Protein AF-A0A2E6X2R3-F1 (afdb_monomer)

Secondary structure (DSSP, 8-state):
-HHHHHHHHHHHHHHHHHHHHHHHHHHH--GGGGTTS-TTS--TTHHHHHHHHHHTT---GGGGGS--HHHHHHHHHHTTS-TT-HHHHHHHHHHHHHHHHHHHHHHHHHTT--HHHHHGGGG-THHHHHTSSS-HHHHHHHHHHHHHHHHHTT-HHHHHHTHHHHHHH-HHHHHHHHHHHHHH-GGG-S-HHHHHHHHHHHHHHHHHHHHHHH--S-GGGG-SSHHHHHHHHHHHTGGGGGGHHHHHHHHHHHHHHHTTS-EETTEE-HHHHHHHHHHHHHHHHHHHHHHHHHGGGT-TTHHHHHHHHHHHHHHHHHHTT-SS--THHHHTTHHHHHHHHHHHHTHHHHHHHGGGS-----TTSTTSS--

Sequence (371 aa):
MGSRHNYWRQIFIAITSVAACFIYFDAIGPSWQYFDTYYWSRPANISDHSLYVNYARYQSISELAIADNNFGVSWFFLSIADPYDEIQLFIVNIAFMLIAFYFYCKICLAFSMGASAYWAWLLNAFILYFALLINKDMATIAVILAVSWFALQRRFGIIILMIPFVFVLRQQLFLFLAFLLFLELPVLGGKYKSKVAVVLVAGSVAGIIALQTFQFMALESLGEGLTGQITAFFLDEAWLAPLGVPLRILLYIYDYASSIVPFYKGQIDAIKALRIPSIIFFVAITPSFIRALRDTGRRTDFEHYRPLFSVAIAFVSALLINPQINARYLTCLVPLLILLVLIVIHKPMYQRSLRKLPIRPNGLAANRLGR

pLDDT: mean 74.9, std 15.32, range [32.53, 96.88]

Mean predicted aligned error: 9.97 Å

Foldseek 3Di:
DPPVVLVVLLVVLLVVLLVLLVVLQVVLDDQVVPPPDDQVRHLPCSVLLVLLVVLLVDDDCVVCVQVAQSNLLSVVCVVQDDSNDQVSQLVVLSVLQSLLSVLLVVLCVVLVHDSVSSVVSVLLLCSSSQRGHSHLLSNLLSLLSVQLSCLLVVVLVVLVVCLVVVCSSGVLVNQLSVLLCQLRPCVNDDDSVVSLLVLLLCLQLLLLCCVPPRCSDPLPVCDPDPLSVLLVVCNVVVVCSSVCSVVLVVVLLVLLVVLCPQDDPRDGNVVSVSSVSLNVLVVVQVVLLVVLVVCSPPDPVCVNSVSLVSSVSSQSSSQSSHSHRHNVSVSSCSSSSSSVRSCSVCVVVSVVVVVPDPPPDPPPVVPPPPD

Solvent-accessible surface area (backbone atoms only — not comparable to full-atom values): 20528 Å² total; per-residue (Å²): 126,72,66,68,59,52,50,55,51,52,50,50,52,49,52,50,50,52,51,52,30,48,54,50,45,65,72,55,54,69,80,82,62,50,81,82,61,66,67,84,57,48,64,87,50,49,70,57,30,54,50,29,52,57,49,61,71,64,85,56,79,77,65,55,77,62,83,48,57,61,50,36,35,21,53,55,49,56,75,75,28,58,83,86,39,57,66,49,32,24,51,53,28,47,51,26,46,51,52,20,49,51,28,48,50,51,48,38,56,76,57,66,56,60,74,65,62,63,58,54,56,74,60,48,52,51,56,48,65,37,26,48,51,68,47,64,55,30,50,47,30,20,48,55,30,44,47,33,45,34,46,64,69,66,40,58,69,59,56,58,67,42,38,70,61,38,32,38,53,30,51,52,48,36,52,17,52,54,39,30,48,59,63,68,44,72,90,73,62,84,56,67,72,59,45,51,53,50,43,42,34,49,17,22,40,50,15,49,51,45,56,74,73,59,63,78,61,59,78,84,72,45,49,92,54,74,61,23,53,52,48,49,52,37,62,79,40,51,89,49,24,59,73,42,41,65,58,54,52,50,47,35,50,46,50,41,55,55,25,70,56,31,62,54,100,92,39,58,33,60,64,26,51,43,40,37,61,54,47,56,48,52,62,72,40,46,66,60,53,54,52,54,63,69,49,66,81,78,51,83,68,46,72,73,55,39,41,53,53,40,44,54,51,17,45,53,19,28,53,42,32,48,75,64,77,53,38,70,66,57,57,50,47,44,71,58,52,53,51,54,44,57,50,62,74,44,42,82,65,31,67,71,52,59,80,72,55,90,70,74,71,69,89,73,71,77,78,76,84,76,130

Structure (mmCIF, N/CA/C/O backbone):
data_AF-A0A2E6X2R3-F1
#
_entry.id   AF-A0A2E6X2R3-F1
#
loop_
_atom_site.group_PDB
_atom_site.id
_atom_site.type_symbol
_atom_site.label_atom_id
_atom_site.label_alt_id
_atom_site.label_comp_id
_atom_site.label_asym_id
_atom_site.label_entity_id
_atom_site.label_seq_id
_atom_site.pdbx_PDB_ins_code
_atom_site.Cartn_x
_atom_site.Cartn_y
_atom_site.Cartn_z
_atom_site.occupancy
_atom_site.B_iso_or_equiv
_atom_site.auth_seq_id
_atom_site.auth_comp_id
_atom_site.auth_asym_id
_atom_site.auth_atom_id
_atom_site.pdbx_PDB_model_num
ATOM 1 N N . MET A 1 1 ? -22.061 -23.412 14.176 1.00 39.59 1 MET A N 1
ATOM 2 C CA . MET A 1 1 ? -22.035 -23.877 12.767 1.00 39.59 1 MET A CA 1
ATOM 3 C C . MET A 1 1 ? -21.422 -22.884 11.760 1.00 39.59 1 MET A C 1
ATOM 5 O O . MET A 1 1 ? -20.969 -23.338 10.722 1.00 39.59 1 MET A O 1
ATOM 9 N N . GLY A 1 2 ? -21.301 -21.574 12.043 1.00 50.44 2 GLY A N 1
ATOM 10 C CA . GLY A 1 2 ? -20.768 -20.592 11.073 1.00 50.44 2 GLY A CA 1
ATOM 11 C C . GLY A 1 2 ? -19.247 -20.581 10.803 1.00 50.44 2 GLY A C 1
ATOM 12 O O . GLY A 1 2 ? -18.840 -20.113 9.744 1.00 50.44 2 GLY A O 1
ATOM 13 N N . SER A 1 3 ? -18.383 -21.094 11.695 1.00 58.44 3 SER A N 1
ATOM 14 C CA . SER A 1 3 ? -16.919 -20.977 11.498 1.00 58.44 3 SER A CA 1
ATOM 15 C C . SER A 1 3 ? -16.345 -21.978 10.487 1.00 58.44 3 SER A C 1
ATOM 17 O O . SER A 1 3 ? -15.458 -21.618 9.717 1.00 58.44 3 SER A O 1
ATOM 19 N N . ARG A 1 4 ? -16.885 -23.205 10.426 1.00 61.59 4 ARG A N 1
ATOM 20 C CA . ARG A 1 4 ? -16.389 -24.265 9.525 1.00 61.59 4 ARG A CA 1
ATOM 21 C C . ARG A 1 4 ? -16.634 -23.924 8.050 1.00 61.59 4 ARG A C 1
ATOM 23 O O . ARG A 1 4 ? -15.775 -24.178 7.218 1.00 61.59 4 ARG A O 1
ATOM 30 N N . HIS A 1 5 ? -17.764 -23.287 7.733 1.00 66.38 5 HIS A N 1
ATOM 31 C CA . HIS A 1 5 ? -18.058 -22.793 6.379 1.00 66.38 5 HIS A CA 1
ATOM 32 C C . HIS A 1 5 ? -17.163 -21.619 5.960 1.00 66.38 5 HIS A C 1
ATOM 34 O O . HIS A 1 5 ? -16.765 -21.541 4.802 1.00 66.38 5 HIS A O 1
ATOM 40 N N . ASN A 1 6 ? -16.813 -20.718 6.883 1.00 78.50 6 ASN A N 1
ATOM 41 C CA . ASN A 1 6 ? -15.907 -19.611 6.567 1.00 78.50 6 ASN A CA 1
ATOM 42 C C . ASN A 1 6 ? -14.481 -20.103 6.289 1.00 78.50 6 ASN A C 1
ATOM 44 O O . ASN A 1 6 ? -13.834 -19.577 5.392 1.00 78.50 6 ASN A O 1
ATOM 48 N N . TYR A 1 7 ? -14.023 -21.140 6.993 1.00 83.88 7 TYR A N 1
ATOM 49 C CA . TYR A 1 7 ? -12.705 -21.737 6.772 1.00 83.88 7 TYR A CA 1
ATOM 50 C C . TYR A 1 7 ? -12.548 -22.327 5.361 1.00 83.88 7 TYR A C 1
ATOM 52 O O . TYR A 1 7 ? -11.619 -21.967 4.645 1.00 83.88 7 TYR A O 1
ATOM 60 N N . TRP A 1 8 ? -13.501 -23.153 4.913 1.00 85.81 8 TRP A N 1
ATOM 61 C CA . TRP A 1 8 ? -13.463 -23.728 3.562 1.00 85.81 8 TRP A CA 1
ATOM 62 C C . TRP A 1 8 ? -13.516 -22.670 2.459 1.00 85.81 8 TRP A C 1
ATOM 64 O O . TRP A 1 8 ? -12.833 -22.799 1.449 1.00 85.81 8 TRP A O 1
ATOM 74 N N . ARG A 1 9 ? -14.272 -21.586 2.670 1.00 87.06 9 ARG A N 1
ATOM 75 C CA . ARG A 1 9 ? -14.309 -20.449 1.737 1.00 87.06 9 ARG A CA 1
ATOM 76 C C . ARG A 1 9 ? -12.964 -19.736 1.647 1.00 87.06 9 ARG A C 1
ATOM 78 O O . ARG A 1 9 ? -12.539 -19.398 0.551 1.00 87.06 9 ARG A O 1
ATOM 85 N N . GLN A 1 10 ? -12.295 -19.520 2.780 1.00 90.88 10 GLN A N 1
ATOM 86 C CA . GLN A 1 10 ? -10.963 -18.911 2.802 1.00 90.88 10 GLN A CA 1
ATOM 87 C C . GLN A 1 10 ? -9.958 -19.779 2.042 1.00 90.88 10 GLN A C 1
ATOM 89 O O . GLN A 1 10 ? -9.249 -19.263 1.186 1.00 90.88 10 GLN A O 1
ATOM 94 N N . ILE A 1 11 ? -9.958 -21.094 2.283 1.00 91.31 11 ILE A N 1
ATOM 95 C CA . ILE A 1 11 ? -9.116 -22.035 1.531 1.00 91.31 11 ILE A CA 1
ATOM 96 C C . ILE A 1 11 ? -9.423 -21.962 0.034 1.00 91.31 11 ILE A C 1
ATOM 98 O O . ILE A 1 11 ? -8.503 -21.819 -0.763 1.00 91.31 11 ILE A O 1
ATOM 102 N N . PHE A 1 12 ? -10.699 -22.012 -0.352 1.00 93.06 12 PHE A N 1
ATOM 103 C CA . PHE A 1 12 ? -11.095 -21.954 -1.757 1.00 93.06 12 PHE A CA 1
ATOM 104 C C . PHE A 1 12 ? -10.606 -20.670 -2.442 1.00 93.06 12 PHE A C 1
ATOM 106 O O . PHE A 1 12 ? -10.041 -20.731 -3.531 1.00 93.06 12 PHE A O 1
ATOM 113 N N . ILE A 1 13 ? -10.770 -19.511 -1.798 1.00 92.31 13 ILE A N 1
ATOM 114 C CA . ILE A 1 13 ? -10.319 -18.219 -2.336 1.00 92.31 13 ILE A CA 1
ATOM 115 C C . ILE A 1 13 ? -8.791 -18.166 -2.435 1.00 92.31 13 ILE A C 1
ATOM 117 O O . ILE A 1 13 ? -8.271 -17.660 -3.430 1.00 92.31 13 ILE A O 1
ATOM 121 N N . ALA A 1 14 ? -8.072 -18.713 -1.450 1.00 92.56 14 ALA A N 1
ATOM 122 C CA . ALA A 1 14 ? -6.616 -18.813 -1.492 1.00 92.56 14 ALA A CA 1
ATOM 123 C C . ALA A 1 14 ? -6.151 -19.686 -2.666 1.00 92.56 14 ALA A C 1
ATOM 125 O O . ALA A 1 14 ? -5.339 -19.231 -3.466 1.00 92.56 14 ALA A O 1
ATOM 126 N N . ILE A 1 15 ? -6.720 -20.887 -2.822 1.00 93.75 15 ILE A N 1
ATOM 127 C CA . ILE A 1 15 ? -6.419 -21.793 -3.942 1.00 93.75 15 ILE A CA 1
ATOM 128 C C . ILE A 1 15 ? -6.738 -21.119 -5.277 1.00 93.75 15 ILE A C 1
ATOM 130 O O . ILE A 1 15 ? -5.914 -21.147 -6.181 1.00 93.75 15 ILE A O 1
ATOM 134 N N . THR A 1 16 ? -7.895 -20.462 -5.387 1.00 92.56 16 THR A N 1
ATOM 135 C CA . THR A 1 16 ? -8.302 -19.754 -6.612 1.00 92.56 16 THR A CA 1
ATOM 136 C C . THR A 1 16 ? -7.332 -18.622 -6.948 1.00 92.56 16 THR A C 1
ATOM 138 O O . THR A 1 16 ? -6.978 -18.446 -8.108 1.00 92.56 16 THR A O 1
ATOM 141 N N . SER A 1 17 ? -6.860 -17.880 -5.941 1.00 91.31 17 SER A N 1
ATOM 142 C CA . SER A 1 17 ? -5.878 -16.804 -6.131 1.00 91.31 17 SER A CA 1
ATOM 143 C C . SER A 1 17 ? -4.529 -17.356 -6.594 1.00 91.31 17 SER A C 1
ATOM 145 O O . SER A 1 17 ? -3.958 -16.840 -7.545 1.00 91.31 17 SER A O 1
ATOM 147 N N . VAL A 1 18 ? -4.043 -18.433 -5.965 1.00 92.38 18 VAL A N 1
ATOM 148 C CA . VAL A 1 18 ? -2.792 -19.102 -6.360 1.00 92.38 18 VAL A CA 1
ATOM 149 C C . VAL A 1 18 ? -2.899 -19.664 -7.777 1.00 92.38 18 VAL A C 1
ATOM 151 O O . VAL A 1 18 ? -2.005 -19.435 -8.583 1.00 92.38 18 VAL A O 1
ATOM 154 N N . ALA A 1 19 ? -4.004 -20.338 -8.102 1.00 91.19 19 ALA A N 1
ATOM 155 C CA . ALA A 1 19 ? -4.251 -20.874 -9.436 1.00 91.19 19 ALA A CA 1
ATOM 156 C C . ALA A 1 19 ? -4.304 -19.762 -10.492 1.00 91.19 19 ALA A C 1
ATOM 158 O O . ALA A 1 19 ? -3.693 -19.898 -11.544 1.00 91.19 19 ALA A O 1
ATOM 159 N N . ALA A 1 20 ? -4.970 -18.640 -10.203 1.00 88.88 20 ALA A N 1
ATOM 160 C CA . ALA A 1 20 ? -5.008 -17.498 -11.110 1.00 88.88 20 ALA A CA 1
ATOM 161 C C . ALA A 1 20 ? -3.614 -16.880 -11.321 1.00 88.88 20 ALA A C 1
ATOM 163 O O . ALA A 1 20 ? -3.256 -16.580 -12.456 1.00 88.88 20 ALA A O 1
ATOM 164 N N . CYS A 1 21 ? -2.809 -16.738 -10.260 1.00 87.81 21 CYS A N 1
ATOM 165 C CA . CYS A 1 21 ? -1.421 -16.284 -10.378 1.00 87.81 21 CYS A CA 1
ATOM 166 C C . CYS A 1 21 ? -0.570 -17.254 -11.206 1.00 87.81 21 CYS A C 1
ATOM 168 O O . CYS A 1 21 ? 0.235 -16.803 -12.010 1.00 87.81 21 CYS A O 1
ATOM 170 N N . PHE A 1 22 ? -0.756 -18.565 -11.032 1.00 88.44 22 PHE A N 1
ATOM 171 C CA . PHE A 1 22 ? -0.034 -19.584 -11.794 1.00 88.44 22 PHE A CA 1
ATOM 172 C C . PHE A 1 22 ? -0.417 -19.570 -13.277 1.00 88.44 22 PHE A C 1
ATOM 174 O O . PHE A 1 22 ? 0.464 -19.527 -14.125 1.00 88.44 22 PHE A O 1
ATOM 181 N N . ILE A 1 23 ? -1.716 -19.527 -13.595 1.00 87.06 23 ILE A N 1
ATOM 182 C CA . ILE A 1 23 ? -2.204 -19.400 -14.979 1.00 87.06 23 ILE A CA 1
ATOM 183 C C . ILE A 1 23 ? -1.639 -18.131 -15.623 1.00 87.06 23 ILE A C 1
ATOM 185 O O . ILE A 1 23 ? -1.235 -18.152 -16.778 1.00 87.06 23 ILE A O 1
ATOM 189 N N . TYR A 1 24 ? -1.597 -17.025 -14.879 1.00 80.44 24 TYR A N 1
ATOM 190 C CA . TYR A 1 24 ? -1.034 -15.771 -15.368 1.00 80.44 24 TYR A CA 1
ATOM 191 C C . TYR A 1 24 ? 0.487 -15.846 -15.579 1.00 80.44 24 TYR A C 1
ATOM 193 O O . TYR A 1 24 ? 0.978 -15.325 -16.576 1.00 80.44 24 TYR A O 1
ATOM 201 N N . PHE A 1 25 ? 1.219 -16.513 -14.680 1.00 80.69 25 PHE A N 1
ATOM 202 C CA . PHE A 1 25 ? 2.657 -16.770 -14.812 1.00 80.69 25 PHE A CA 1
ATOM 203 C C . PHE A 1 25 ? 2.973 -17.599 -16.060 1.00 80.69 25 PHE A C 1
ATOM 205 O O . PHE A 1 25 ? 3.802 -17.192 -16.869 1.00 80.69 25 PHE A O 1
ATOM 212 N N . ASP A 1 26 ? 2.244 -18.695 -16.260 1.00 81.75 26 ASP A N 1
ATOM 213 C CA . ASP A 1 26 ? 2.386 -19.575 -17.423 1.00 81.75 26 ASP A CA 1
ATOM 214 C C . ASP A 1 26 ? 2.010 -18.870 -18.739 1.00 81.75 26 ASP A C 1
ATOM 216 O O . ASP A 1 26 ? 2.722 -18.971 -19.734 1.00 81.75 26 ASP A O 1
ATOM 220 N N . ALA A 1 27 ? 0.927 -18.083 -18.734 1.00 77.94 27 ALA A N 1
ATOM 221 C CA . ALA A 1 27 ? 0.443 -17.374 -19.919 1.00 77.94 27 ALA A CA 1
ATOM 222 C C . ALA A 1 27 ? 1.357 -16.229 -20.373 1.00 77.94 27 ALA A C 1
ATOM 224 O O . ALA A 1 27 ? 1.364 -15.886 -21.555 1.00 77.94 27 ALA A O 1
ATOM 225 N N . ILE A 1 28 ? 2.080 -15.600 -19.444 1.00 71.06 28 ILE A N 1
ATOM 226 C CA . ILE A 1 28 ? 3.022 -14.539 -19.787 1.00 71.06 28 ILE A CA 1
ATOM 227 C C . ILE A 1 28 ? 4.262 -15.158 -20.416 1.00 71.06 28 ILE A C 1
ATOM 229 O O . ILE A 1 28 ? 4.589 -14.767 -21.540 1.00 71.06 28 ILE A O 1
ATOM 233 N N . GLY A 1 29 ? 4.882 -16.146 -19.765 1.00 64.25 29 GLY A N 1
ATOM 234 C CA . GLY A 1 29 ? 6.145 -16.756 -20.190 1.00 64.25 29 GLY A CA 1
ATOM 235 C C . GLY A 1 29 ? 7.385 -16.187 -19.468 1.00 64.25 29 GLY A C 1
ATOM 236 O O . GLY A 1 29 ? 7.250 -15.420 -18.512 1.00 64.25 29 GLY A O 1
ATOM 237 N N . PRO A 1 30 ? 8.606 -16.575 -19.890 1.00 64.44 30 PRO A N 1
ATOM 238 C CA . PRO A 1 30 ? 9.852 -16.226 -19.200 1.00 64.44 30 PRO A CA 1
ATOM 239 C C . PRO A 1 30 ? 10.247 -14.747 -19.323 1.00 64.44 30 PRO A C 1
ATOM 241 O O . PRO A 1 30 ? 10.191 -14.170 -20.412 1.00 64.44 30 PRO A O 1
ATOM 244 N N . SER A 1 31 ? 10.768 -14.149 -18.245 1.00 60.56 31 SER A N 1
ATOM 245 C CA . SER A 1 31 ? 11.075 -12.708 -18.156 1.00 60.56 31 SER A CA 1
ATOM 246 C C . SER A 1 31 ? 12.085 -12.182 -19.190 1.00 60.56 31 SER A C 1
ATOM 248 O O . SER A 1 31 ? 12.034 -11.014 -19.580 1.00 60.56 31 SER A O 1
ATOM 250 N N . TRP A 1 32 ? 12.985 -13.026 -19.691 1.00 55.81 32 TRP A N 1
ATOM 251 C CA . TRP A 1 32 ? 14.018 -12.638 -20.658 1.00 55.81 32 TRP A CA 1
ATOM 252 C C . TRP A 1 32 ? 13.484 -12.388 -22.080 1.00 55.81 32 TRP A C 1
ATOM 254 O O . TRP A 1 32 ? 14.155 -11.730 -22.871 1.00 55.81 32 TRP A O 1
ATOM 264 N N . GLN A 1 33 ? 12.272 -12.843 -22.415 1.00 54.97 33 GLN A N 1
ATOM 265 C CA . GLN A 1 33 ? 11.692 -12.679 -23.760 1.00 54.97 33 GLN A CA 1
ATOM 266 C C . GLN A 1 33 ? 11.141 -11.267 -24.029 1.00 54.97 33 GLN A C 1
ATOM 268 O O . GLN A 1 33 ? 10.853 -10.907 -25.170 1.00 54.97 33 GLN A O 1
ATOM 273 N N . TYR A 1 34 ? 11.007 -10.439 -22.995 1.00 55.81 34 TYR A N 1
ATOM 274 C CA . TYR A 1 34 ? 10.297 -9.157 -23.075 1.00 55.81 34 TYR A CA 1
ATOM 275 C C . TYR A 1 34 ? 11.179 -7.948 -23.383 1.00 55.81 34 TYR A C 1
ATOM 277 O O . TYR A 1 34 ? 10.650 -6.842 -23.554 1.00 55.81 34 TYR A O 1
ATOM 285 N N 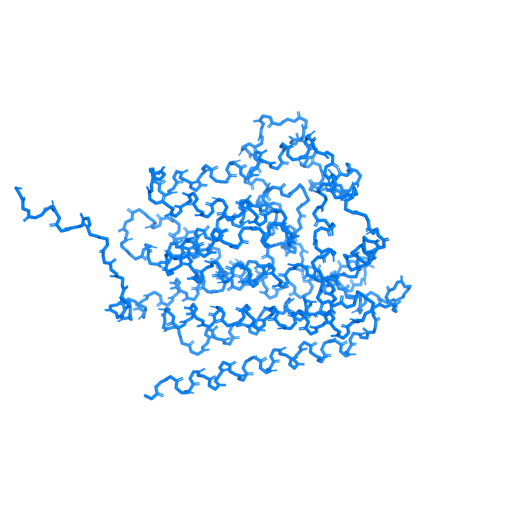. PHE A 1 35 ? 12.499 -8.132 -23.450 1.00 52.81 35 PHE A N 1
ATOM 286 C CA . PHE A 1 35 ? 13.428 -7.042 -23.737 1.00 52.81 35 PHE A CA 1
ATOM 287 C C . PHE A 1 35 ? 13.268 -6.517 -25.174 1.00 52.81 35 PHE A C 1
ATOM 289 O O . PHE A 1 35 ? 13.284 -5.299 -25.352 1.00 52.81 35 PHE A O 1
ATOM 296 N N . ASP A 1 36 ? 12.927 -7.375 -26.148 1.00 50.44 36 ASP A N 1
ATOM 297 C CA . ASP A 1 36 ? 13.024 -6.996 -27.567 1.00 50.44 36 ASP A CA 1
ATOM 298 C C . ASP A 1 36 ? 11.713 -6.925 -28.369 1.00 50.44 36 ASP A C 1
ATOM 300 O O . ASP A 1 36 ? 11.634 -6.125 -29.297 1.00 50.44 36 ASP A O 1
ATOM 304 N N . THR A 1 37 ? 10.631 -7.633 -28.025 1.00 48.59 37 THR A N 1
ATOM 305 C CA . THR A 1 37 ? 9.407 -7.594 -28.861 1.00 48.59 37 THR A CA 1
ATOM 306 C C . THR A 1 37 ? 8.136 -7.961 -28.088 1.00 48.59 37 THR A C 1
ATOM 308 O O . THR A 1 37 ? 8.149 -8.895 -27.300 1.00 48.59 37 THR A O 1
ATOM 311 N N . TYR A 1 38 ? 7.032 -7.254 -28.379 1.00 44.81 38 TYR A N 1
ATOM 312 C CA . TYR A 1 38 ? 5.651 -7.409 -27.865 1.00 44.81 38 TYR A CA 1
ATOM 313 C C . TYR A 1 38 ? 5.333 -6.794 -26.485 1.00 44.81 38 TYR A C 1
ATOM 315 O O . TYR A 1 38 ? 5.643 -7.329 -25.429 1.00 44.81 38 TYR A O 1
ATOM 323 N N . TYR A 1 39 ? 4.613 -5.663 -26.495 1.00 50.81 39 TYR A N 1
ATOM 324 C CA . TYR A 1 39 ? 4.161 -4.948 -25.290 1.00 50.81 39 TYR A CA 1
ATOM 325 C C . TYR A 1 39 ? 2.861 -5.491 -24.674 1.00 50.81 39 TYR A C 1
ATOM 327 O O . TYR A 1 39 ? 2.532 -5.118 -23.553 1.00 50.81 39 TYR A O 1
ATOM 335 N N . TRP A 1 40 ? 2.138 -6.386 -25.361 1.00 45.34 40 TRP A N 1
ATOM 336 C CA . TRP A 1 40 ? 0.928 -7.021 -24.813 1.00 45.34 40 TRP A CA 1
ATOM 337 C C . TRP A 1 40 ? 1.224 -8.001 -23.664 1.00 45.34 40 TRP A C 1
ATOM 339 O O . TRP A 1 40 ? 0.326 -8.294 -22.881 1.00 45.34 40 TRP A O 1
ATOM 349 N N . SER A 1 41 ? 2.468 -8.477 -23.544 1.00 50.53 41 SER A N 1
ATOM 350 C CA . SER A 1 41 ? 2.891 -9.498 -22.575 1.00 50.53 41 SER A CA 1
ATOM 351 C C . SER A 1 41 ? 4.011 -9.047 -21.634 1.00 50.53 41 SER A C 1
ATOM 353 O O . SER A 1 41 ? 4.476 -9.857 -20.839 1.00 50.53 41 SER A O 1
ATOM 355 N N . ARG A 1 42 ? 4.448 -7.775 -21.663 1.00 55.62 42 ARG A N 1
ATOM 356 C CA . ARG A 1 42 ? 5.525 -7.323 -20.767 1.00 55.62 42 ARG A CA 1
ATOM 357 C C . ARG A 1 42 ? 5.071 -7.410 -19.303 1.00 55.62 42 ARG A C 1
ATOM 359 O O . ARG A 1 42 ? 4.137 -6.691 -18.927 1.00 55.62 42 ARG A O 1
ATOM 366 N N . PRO A 1 43 ? 5.736 -8.209 -18.448 1.00 59.97 43 PRO A N 1
ATOM 367 C CA . PRO A 1 43 ? 5.472 -8.186 -17.027 1.00 59.97 43 PRO A CA 1
ATOM 368 C C . PRO A 1 43 ? 5.807 -6.791 -16.514 1.00 59.97 43 PRO A C 1
ATOM 370 O O . PRO A 1 43 ? 6.874 -6.224 -16.744 1.00 59.97 43 PRO A O 1
ATOM 373 N N . ALA A 1 44 ? 4.834 -6.211 -15.836 1.00 59.59 44 ALA A N 1
ATOM 374 C CA . ALA A 1 44 ? 4.790 -4.796 -15.513 1.00 59.59 44 ALA A CA 1
ATOM 375 C C . ALA A 1 44 ? 5.882 -4.327 -14.521 1.00 59.59 44 ALA A C 1
ATOM 377 O O . ALA A 1 44 ? 6.054 -3.130 -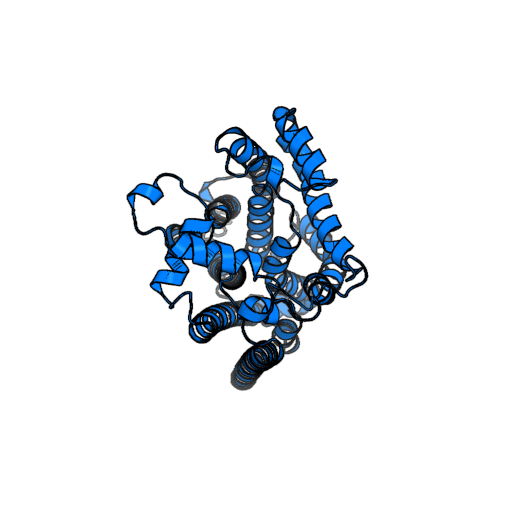14.302 1.00 59.59 44 ALA A O 1
ATOM 378 N N . ASN A 1 45 ? 6.638 -5.270 -13.955 1.00 68.12 45 ASN A N 1
ATOM 379 C CA . ASN A 1 45 ? 7.751 -5.079 -13.029 1.00 68.12 45 ASN A CA 1
ATOM 380 C C . ASN A 1 45 ? 9.101 -5.486 -13.635 1.00 68.12 45 ASN A C 1
ATOM 382 O O . ASN A 1 45 ? 10.074 -5.580 -12.894 1.00 68.12 45 ASN A O 1
ATOM 386 N N . ILE A 1 46 ? 9.194 -5.725 -14.946 1.00 69.31 46 ILE A N 1
ATOM 387 C CA . ILE A 1 46 ? 10.451 -6.162 -15.564 1.00 69.31 46 ILE A CA 1
ATOM 388 C C . ILE A 1 46 ? 11.585 -5.143 -15.411 1.00 69.31 46 ILE A C 1
ATOM 390 O O . ILE A 1 46 ? 12.726 -5.526 -15.168 1.00 69.31 46 ILE A O 1
ATOM 394 N N . SER A 1 47 ? 11.268 -3.845 -15.477 1.00 69.25 47 SER A N 1
ATOM 395 C CA . SER A 1 47 ? 12.239 -2.772 -15.244 1.00 69.25 47 SER A CA 1
ATOM 396 C C . SER A 1 47 ? 12.823 -2.860 -13.836 1.00 69.25 47 SER A C 1
ATOM 398 O O . SER A 1 47 ? 14.038 -2.854 -13.668 1.00 69.25 47 SER A O 1
ATOM 400 N N . ASP A 1 48 ? 11.961 -3.027 -12.832 1.00 71.50 48 ASP A N 1
ATOM 401 C CA . ASP A 1 48 ? 12.367 -3.149 -11.433 1.00 71.50 48 ASP A CA 1
ATOM 402 C C . ASP A 1 48 ? 13.154 -4.437 -11.200 1.00 71.50 48 ASP A C 1
ATOM 404 O O . ASP A 1 48 ? 14.182 -4.418 -10.536 1.00 71.50 48 ASP A O 1
ATOM 408 N N . HIS A 1 49 ? 12.695 -5.549 -11.776 1.00 75.12 49 HIS A N 1
ATOM 409 C CA . HIS A 1 49 ? 13.374 -6.833 -11.681 1.00 75.12 49 HIS A CA 1
ATOM 410 C C . HIS A 1 49 ? 14.794 -6.750 -12.251 1.00 75.12 49 HIS A C 1
ATOM 412 O O . HIS A 1 49 ? 15.739 -7.114 -11.559 1.00 75.12 49 HIS A O 1
ATOM 418 N N . SER A 1 50 ? 14.958 -6.191 -13.455 1.00 72.56 50 SER A N 1
ATOM 419 C CA . SER A 1 50 ? 16.276 -6.006 -14.076 1.00 72.56 50 SER A CA 1
ATOM 420 C C . SER A 1 50 ? 17.197 -5.127 -13.228 1.00 72.56 50 SER A C 1
ATOM 422 O O . SER A 1 50 ? 18.375 -5.438 -13.058 1.00 72.56 50 SER A O 1
ATOM 424 N N . LEU A 1 51 ? 16.643 -4.074 -12.622 1.00 73.81 51 LEU A N 1
ATOM 425 C CA . LEU A 1 51 ? 17.366 -3.211 -11.706 1.00 73.81 51 LEU A CA 1
ATOM 426 C C . LEU A 1 51 ? 17.837 -4.012 -10.483 1.00 73.81 51 LEU A C 1
ATOM 428 O O . LEU A 1 51 ? 19.029 -4.028 -10.203 1.00 73.81 51 LEU A O 1
ATOM 432 N N . TYR A 1 52 ? 16.954 -4.754 -9.811 1.00 74.88 52 TYR A N 1
ATOM 433 C CA . TYR A 1 52 ? 17.316 -5.544 -8.627 1.00 74.88 52 TYR A CA 1
ATOM 434 C C . TYR A 1 52 ? 18.325 -6.662 -8.915 1.00 74.88 52 TYR A C 1
ATOM 436 O O . TYR A 1 52 ? 19.246 -6.872 -8.128 1.00 74.88 52 TYR A O 1
ATOM 444 N N . VAL A 1 53 ? 18.210 -7.338 -10.059 1.00 74.25 53 VAL A N 1
ATOM 445 C CA . VAL A 1 53 ? 19.193 -8.341 -10.502 1.00 74.25 53 VAL A CA 1
ATOM 446 C C . VAL A 1 53 ? 20.557 -7.695 -10.769 1.00 74.25 53 VAL A C 1
ATOM 448 O O . VAL A 1 53 ? 21.587 -8.278 -10.443 1.00 74.25 53 VAL A O 1
ATOM 451 N N . ASN A 1 54 ? 20.597 -6.474 -11.306 1.00 70.88 54 ASN A N 1
ATOM 452 C CA . ASN A 1 54 ? 21.854 -5.740 -11.459 1.00 70.88 54 ASN A CA 1
ATOM 453 C C . ASN A 1 54 ? 22.446 -5.339 -10.102 1.00 70.88 54 ASN A C 1
ATOM 455 O O . ASN A 1 54 ? 23.646 -5.508 -9.898 1.00 70.88 54 ASN A O 1
ATOM 459 N N . TYR A 1 55 ? 21.615 -4.893 -9.152 1.00 70.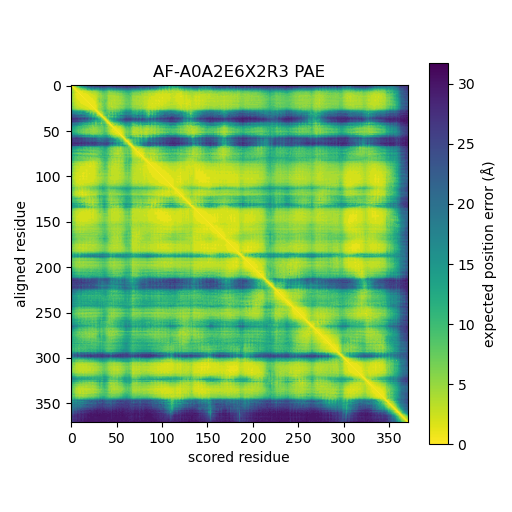75 55 TYR A N 1
ATOM 460 C CA . TYR A 1 55 ? 22.070 -4.593 -7.791 1.00 70.75 55 TYR A CA 1
ATOM 461 C C . TYR A 1 55 ? 22.598 -5.838 -7.057 1.00 70.75 55 TYR A C 1
ATOM 463 O O . TYR A 1 55 ? 23.514 -5.729 -6.248 1.00 70.75 55 TYR A O 1
ATOM 471 N N . ALA A 1 56 ? 22.085 -7.027 -7.384 1.00 64.69 56 ALA A N 1
ATOM 472 C CA . ALA A 1 56 ? 22.554 -8.300 -6.839 1.00 64.69 56 ALA A CA 1
ATOM 473 C C . ALA A 1 56 ? 24.002 -8.660 -7.193 1.00 64.69 56 ALA A C 1
ATOM 475 O O . ALA A 1 56 ? 24.593 -9.534 -6.560 1.00 64.69 56 ALA A O 1
ATOM 476 N N . ARG A 1 57 ? 24.569 -8.019 -8.220 1.00 61.78 57 ARG A N 1
ATOM 477 C CA . ARG A 1 57 ? 25.950 -8.255 -8.651 1.00 61.78 57 ARG A CA 1
ATOM 478 C C . ARG A 1 57 ? 26.972 -7.503 -7.793 1.00 61.78 57 ARG A C 1
ATOM 480 O O . ARG A 1 57 ? 28.146 -7.861 -7.834 1.00 61.78 57 ARG A O 1
ATOM 487 N N . TYR A 1 58 ? 26.544 -6.512 -7.006 1.00 60.22 58 TYR A N 1
ATOM 488 C CA . TYR A 1 58 ? 27.404 -5.795 -6.062 1.00 60.22 58 TYR A CA 1
ATOM 489 C C . TYR A 1 58 ? 27.497 -6.584 -4.749 1.00 60.22 58 TYR A C 1
ATOM 491 O O . TYR A 1 58 ? 26.493 -6.834 -4.084 1.00 60.22 58 TYR A O 1
ATOM 499 N N . GLN A 1 59 ? 28.704 -7.046 -4.408 1.00 53.19 59 GLN A N 1
ATOM 500 C CA . GLN A 1 59 ? 28.926 -8.048 -3.356 1.00 53.19 59 GLN A CA 1
ATOM 501 C C . GLN A 1 59 ? 29.403 -7.475 -2.010 1.00 53.19 59 GLN A C 1
ATOM 503 O O . GLN A 1 59 ? 29.554 -8.243 -1.059 1.00 53.19 59 GLN A O 1
ATOM 508 N N . SER A 1 60 ? 29.665 -6.167 -1.880 1.00 56.72 60 SER A N 1
ATOM 509 C CA . SER A 1 60 ? 30.325 -5.644 -0.676 1.00 56.72 60 SER A CA 1
ATOM 510 C C . SER A 1 60 ? 29.389 -4.886 0.275 1.00 56.72 60 SER A C 1
ATOM 512 O O . SER A 1 60 ? 28.635 -3.998 -0.110 1.00 56.72 60 SER A O 1
ATOM 514 N N . ILE A 1 61 ? 29.505 -5.174 1.577 1.00 54.09 61 ILE A N 1
ATOM 515 C CA . ILE A 1 61 ? 28.876 -4.393 2.661 1.00 54.09 61 ILE A CA 1
ATOM 516 C C . ILE A 1 61 ? 29.444 -2.958 2.710 1.00 54.09 61 ILE A C 1
ATOM 518 O O . ILE A 1 61 ? 28.825 -2.068 3.274 1.00 54.09 61 ILE A O 1
ATOM 522 N N . SER A 1 62 ? 30.599 -2.679 2.102 1.00 50.81 62 SER A N 1
ATOM 523 C CA . SER A 1 62 ? 31.123 -1.311 1.969 1.00 50.81 62 SER A CA 1
ATOM 524 C C . SER A 1 62 ? 30.318 -0.440 0.996 1.00 50.81 62 SER A C 1
ATOM 526 O O . SER A 1 62 ? 30.259 0.771 1.184 1.00 50.81 62 SER A O 1
ATOM 528 N N . GLU A 1 63 ? 29.636 -1.036 0.012 1.00 52.72 63 GLU A N 1
ATOM 529 C CA . GLU A 1 63 ? 28.697 -0.333 -0.882 1.00 52.72 63 GLU A CA 1
ATOM 530 C C . GLU A 1 63 ? 27.340 -0.048 -0.198 1.00 52.72 63 GLU A C 1
ATOM 532 O O . GLU A 1 63 ? 26.558 0.763 -0.688 1.00 52.72 63 GLU A O 1
ATOM 537 N N . LEU A 1 64 ? 27.096 -0.626 0.991 1.00 47.44 64 LEU A N 1
ATOM 538 C CA . LEU A 1 64 ? 25.943 -0.360 1.872 1.00 47.44 64 LEU A CA 1
ATOM 539 C C . LEU A 1 64 ? 25.875 1.105 2.344 1.00 47.44 64 LEU A C 1
ATOM 541 O O . LEU A 1 64 ? 24.825 1.565 2.794 1.00 47.44 64 LEU A O 1
ATOM 545 N N . ALA A 1 65 ? 27.001 1.829 2.291 1.00 45.03 65 ALA A N 1
ATOM 546 C CA . ALA A 1 65 ? 27.134 3.184 2.822 1.00 45.03 65 ALA A CA 1
ATOM 547 C C . ALA A 1 65 ? 26.321 4.233 2.043 1.00 45.03 65 ALA A C 1
ATOM 549 O O . ALA A 1 65 ? 26.043 5.308 2.576 1.00 45.03 65 ALA A O 1
ATOM 550 N N . ILE A 1 66 ? 25.879 3.913 0.825 1.00 49.66 66 ILE A N 1
ATOM 551 C CA . ILE A 1 66 ? 24.867 4.694 0.119 1.00 49.66 66 ILE A CA 1
ATOM 552 C C . ILE A 1 66 ? 23.563 3.927 0.296 1.00 49.66 66 ILE A C 1
ATOM 554 O O . ILE A 1 66 ? 23.308 2.950 -0.400 1.00 49.66 66 ILE A O 1
ATOM 558 N N . ALA A 1 67 ? 22.768 4.320 1.289 1.00 52.25 67 ALA A N 1
ATOM 559 C CA . ALA A 1 67 ? 21.500 3.697 1.647 1.00 52.25 67 ALA A CA 1
ATOM 560 C C . ALA A 1 67 ? 20.446 3.852 0.528 1.00 52.25 67 ALA A C 1
ATOM 562 O O . ALA A 1 67 ? 19.441 4.533 0.711 1.00 52.25 67 ALA A O 1
ATOM 563 N N . ASP A 1 68 ? 20.653 3.235 -0.633 1.00 65.12 68 ASP A N 1
ATOM 564 C CA . ASP A 1 68 ? 19.700 3.211 -1.734 1.00 65.12 68 ASP A CA 1
ATOM 565 C C . ASP A 1 68 ? 18.606 2.172 -1.442 1.00 65.12 68 ASP A C 1
ATOM 567 O O . ASP A 1 68 ? 18.857 1.000 -1.145 1.00 65.12 68 ASP A O 1
ATOM 571 N N . ASN A 1 69 ? 17.354 2.615 -1.539 1.00 66.62 69 ASN A N 1
ATOM 572 C CA . ASN A 1 69 ? 16.139 1.825 -1.360 1.00 66.62 69 ASN A CA 1
ATOM 573 C C . ASN A 1 69 ? 16.110 0.559 -2.241 1.00 66.62 69 ASN A C 1
ATOM 575 O O . ASN A 1 69 ? 15.444 -0.418 -1.903 1.00 66.62 69 ASN A O 1
ATOM 579 N N . ASN A 1 70 ? 16.809 0.565 -3.379 1.00 73.50 70 ASN A N 1
ATOM 580 C CA . ASN A 1 70 ? 16.865 -0.578 -4.289 1.00 73.50 70 ASN A CA 1
ATOM 581 C C . ASN A 1 70 ? 17.848 -1.670 -3.841 1.00 73.50 70 ASN A C 1
ATOM 583 O O . ASN A 1 70 ? 17.589 -2.853 -4.082 1.00 73.50 70 ASN A O 1
ATOM 587 N N . PHE A 1 71 ? 18.920 -1.308 -3.131 1.00 71.12 71 PHE A N 1
ATOM 588 C CA . PHE A 1 71 ? 19.880 -2.276 -2.601 1.00 71.12 71 PHE A CA 1
ATOM 589 C C . PHE A 1 71 ? 19.242 -3.161 -1.523 1.00 71.12 71 PHE A C 1
ATOM 591 O O . PHE A 1 71 ? 19.341 -4.383 -1.596 1.00 71.12 71 PHE A O 1
ATOM 598 N N . GLY A 1 72 ? 18.518 -2.569 -0.564 1.00 71.69 72 GLY A N 1
ATOM 599 C CA . GLY A 1 72 ? 17.883 -3.318 0.532 1.00 71.69 72 GLY A CA 1
ATOM 600 C C . GLY A 1 72 ? 16.875 -4.367 0.049 1.00 71.69 72 GLY A C 1
ATOM 601 O O . GLY A 1 72 ? 16.862 -5.495 0.540 1.00 71.69 72 GLY A O 1
ATOM 602 N N . VAL A 1 73 ? 16.087 -4.026 -0.975 1.00 72.88 73 VAL A N 1
ATOM 603 C CA . VAL A 1 73 ? 15.148 -4.952 -1.632 1.00 72.88 73 VAL A CA 1
ATOM 604 C C . VAL A 1 73 ? 15.898 -6.097 -2.298 1.00 72.88 73 VAL A C 1
ATOM 606 O O . VAL A 1 73 ? 15.519 -7.253 -2.126 1.00 72.88 73 VAL A O 1
ATOM 609 N N . SER A 1 74 ? 16.955 -5.768 -3.041 1.00 73.31 74 SER A N 1
ATOM 610 C CA . SER A 1 74 ? 17.778 -6.756 -3.736 1.00 73.31 74 SER A CA 1
ATOM 611 C C . SER A 1 74 ? 18.386 -7.717 -2.722 1.00 73.31 74 SER A C 1
ATOM 613 O O . SER A 1 74 ? 18.131 -8.910 -2.798 1.00 73.31 74 SER A O 1
ATOM 615 N N . TRP A 1 75 ? 19.061 -7.206 -1.689 1.00 75.56 75 TRP A N 1
ATOM 616 C CA . TRP A 1 75 ? 19.637 -8.017 -0.615 1.00 75.56 75 TRP A CA 1
ATOM 617 C C . TRP A 1 75 ? 18.604 -8.919 0.073 1.00 75.56 75 TRP A C 1
ATOM 619 O O . TRP A 1 75 ? 18.859 -10.105 0.277 1.00 75.56 75 TRP A O 1
ATOM 629 N N . PHE A 1 76 ? 17.413 -8.391 0.378 1.00 78.62 76 PHE A N 1
ATOM 630 C CA . PHE A 1 76 ? 16.343 -9.188 0.973 1.00 78.62 76 PHE A CA 1
ATOM 631 C C . PHE A 1 76 ? 15.932 -10.358 0.075 1.00 78.62 76 PHE A C 1
ATOM 633 O O . PHE A 1 76 ? 15.932 -11.495 0.540 1.00 78.62 76 PHE A O 1
ATOM 640 N N . PHE A 1 77 ? 15.613 -10.102 -1.197 1.00 74.31 77 PHE A N 1
ATOM 641 C CA . PHE A 1 77 ? 15.194 -11.157 -2.125 1.00 74.31 77 PHE A CA 1
ATOM 642 C C . PHE A 1 77 ? 16.321 -12.164 -2.402 1.00 74.31 77 PHE A C 1
ATOM 644 O O . PHE A 1 77 ? 16.055 -13.360 -2.436 1.00 74.31 77 PHE A O 1
ATOM 651 N N . LEU A 1 78 ? 17.574 -11.708 -2.484 1.00 73.56 78 LEU A N 1
ATOM 652 C CA . LEU A 1 78 ? 18.757 -12.563 -2.655 1.00 73.56 78 LEU A CA 1
ATOM 653 C C . LEU A 1 78 ? 19.019 -13.479 -1.463 1.00 73.56 78 LEU A C 1
ATOM 655 O O . LEU A 1 78 ? 19.546 -14.575 -1.624 1.00 73.56 78 LEU A O 1
ATOM 659 N N . SER A 1 79 ? 18.658 -13.039 -0.257 1.00 78.50 79 SER A N 1
ATOM 660 C CA . SER A 1 79 ? 18.821 -13.856 0.946 1.00 78.50 79 SER A CA 1
ATOM 661 C C . SER A 1 79 ? 17.825 -15.019 1.033 1.00 78.50 79 SER A C 1
ATOM 663 O O . SER A 1 79 ? 18.017 -15.915 1.854 1.00 78.50 79 SER A O 1
ATOM 665 N N . ILE A 1 80 ? 16.765 -15.010 0.212 1.00 82.69 80 ILE A N 1
ATOM 666 C CA . ILE A 1 80 ? 15.651 -15.969 0.291 1.00 82.69 80 ILE A CA 1
ATOM 667 C C . ILE A 1 80 ? 15.382 -16.746 -1.005 1.00 82.69 80 ILE A C 1
ATOM 669 O O . ILE A 1 80 ? 14.708 -17.772 -0.936 1.00 82.69 80 ILE A O 1
ATOM 673 N N . ALA A 1 81 ? 15.860 -16.277 -2.161 1.00 84.56 81 ALA A N 1
ATOM 674 C CA . ALA A 1 81 ? 15.666 -16.915 -3.462 1.00 84.56 81 ALA A CA 1
ATOM 675 C C . ALA A 1 81 ? 16.804 -16.563 -4.433 1.00 84.56 81 ALA A C 1
ATOM 677 O O . ALA A 1 81 ? 17.371 -15.470 -4.366 1.00 84.56 81 ALA A O 1
ATOM 678 N N . ASP A 1 82 ? 17.097 -17.470 -5.368 1.00 80.31 82 ASP A N 1
ATOM 679 C CA . ASP A 1 82 ? 17.987 -17.177 -6.494 1.00 80.31 82 ASP A CA 1
ATOM 680 C C . ASP A 1 82 ? 17.335 -16.105 -7.396 1.00 80.31 82 ASP A C 1
ATOM 682 O O . ASP A 1 82 ? 16.215 -16.301 -7.878 1.00 80.31 82 ASP A O 1
ATOM 686 N N . PRO A 1 83 ? 17.994 -14.953 -7.630 1.00 74.31 83 PRO A N 1
ATOM 687 C CA . PRO A 1 83 ? 17.433 -13.855 -8.417 1.00 74.31 83 PRO A CA 1
ATOM 688 C C . PRO A 1 83 ? 17.275 -14.196 -9.905 1.00 74.31 83 PRO A C 1
ATOM 690 O O . PRO A 1 83 ? 16.577 -13.466 -10.608 1.00 74.31 83 PRO A O 1
ATOM 693 N N . TYR A 1 84 ? 17.922 -15.264 -10.380 1.00 76.62 84 TYR A N 1
ATOM 694 C CA . TYR A 1 84 ? 17.826 -15.762 -11.750 1.00 76.62 84 TYR A CA 1
ATOM 695 C C . TYR A 1 84 ? 16.808 -16.907 -11.892 1.00 76.62 84 TYR A C 1
ATOM 697 O O . TYR A 1 84 ? 16.501 -17.307 -13.014 1.00 76.62 84 TYR A O 1
ATOM 705 N N . ASP A 1 85 ? 16.258 -17.417 -10.783 1.00 83.81 85 ASP A N 1
ATOM 706 C CA . ASP A 1 85 ? 15.226 -18.456 -10.777 1.00 83.81 85 ASP A CA 1
ATOM 707 C C . ASP A 1 85 ? 13.829 -17.838 -10.587 1.00 83.81 85 ASP A C 1
ATOM 709 O O . ASP A 1 85 ? 13.358 -17.572 -9.476 1.00 83.81 85 ASP A O 1
ATOM 713 N N . GLU A 1 86 ? 13.133 -17.625 -11.705 1.00 80.00 86 GLU A N 1
ATOM 714 C CA . GLU A 1 86 ? 11.785 -17.046 -11.731 1.00 80.00 86 GLU A CA 1
ATOM 715 C C . GLU A 1 86 ? 10.759 -17.872 -10.934 1.00 80.00 86 GLU A C 1
ATOM 717 O O . GLU A 1 86 ? 9.823 -17.303 -10.367 1.00 80.00 86 GLU A O 1
ATOM 722 N N . ILE A 1 87 ? 10.942 -19.194 -10.823 1.00 86.12 87 ILE A N 1
ATOM 723 C CA . ILE A 1 87 ? 10.029 -20.066 -10.074 1.00 86.12 87 ILE A CA 1
ATOM 724 C C . ILE A 1 87 ? 10.184 -19.810 -8.573 1.00 86.12 87 ILE A C 1
ATOM 726 O O . ILE A 1 87 ? 9.183 -19.675 -7.863 1.00 86.12 87 ILE A O 1
ATOM 730 N N . GLN A 1 88 ? 11.417 -19.697 -8.074 1.00 87.31 88 GLN A N 1
ATOM 731 C CA . GLN A 1 88 ? 11.655 -19.364 -6.665 1.00 87.31 88 GLN A CA 1
ATOM 732 C C . GLN A 1 88 ? 11.085 -17.987 -6.311 1.00 87.31 88 GLN A C 1
ATOM 734 O O . GLN A 1 88 ? 10.407 -17.832 -5.291 1.00 87.31 88 GLN A O 1
ATOM 739 N N . LEU A 1 89 ? 11.292 -16.996 -7.180 1.00 84.62 89 LEU A N 1
ATOM 740 C CA . LEU A 1 89 ? 10.750 -15.648 -7.007 1.00 84.62 89 LEU A CA 1
ATOM 741 C C . LEU A 1 89 ? 9.216 -15.635 -6.990 1.00 84.62 89 LEU A C 1
ATOM 743 O O . LEU A 1 89 ? 8.608 -14.981 -6.134 1.00 84.62 89 LEU A O 1
ATOM 747 N N . PHE A 1 90 ? 8.584 -16.396 -7.886 1.00 86.44 90 PHE A N 1
ATOM 748 C CA . PHE A 1 90 ? 7.137 -16.586 -7.896 1.00 86.44 90 PHE A CA 1
ATOM 749 C C . PHE A 1 90 ? 6.640 -17.180 -6.570 1.00 86.44 90 PHE A C 1
ATOM 751 O O . PHE A 1 90 ? 5.718 -16.640 -5.954 1.00 86.44 90 PHE A O 1
ATOM 758 N N . ILE A 1 91 ? 7.290 -18.235 -6.065 1.00 89.56 91 ILE A N 1
ATOM 759 C CA . ILE A 1 91 ? 6.937 -18.873 -4.785 1.00 89.56 91 ILE A CA 1
ATOM 760 C C . ILE A 1 91 ? 7.018 -17.874 -3.622 1.00 89.56 91 ILE A C 1
ATOM 762 O O . ILE A 1 91 ? 6.101 -17.815 -2.796 1.00 89.56 91 ILE A O 1
ATOM 766 N N . VAL A 1 92 ? 8.071 -17.053 -3.565 1.00 89.81 92 VAL A N 1
ATOM 767 C CA . VAL A 1 92 ? 8.229 -16.010 -2.537 1.00 89.81 92 VAL A CA 1
ATOM 768 C C . VAL A 1 92 ? 7.073 -15.007 -2.583 1.00 89.81 92 VAL A C 1
ATOM 770 O O . VAL A 1 92 ? 6.474 -14.695 -1.548 1.00 89.81 92 VAL A O 1
ATOM 773 N N . ASN A 1 93 ? 6.701 -14.520 -3.768 1.00 89.56 93 ASN A N 1
ATOM 774 C CA . ASN A 1 93 ? 5.579 -13.590 -3.895 1.00 89.56 93 ASN A CA 1
ATOM 775 C C . ASN A 1 93 ? 4.238 -14.241 -3.531 1.00 89.56 93 ASN A C 1
ATOM 777 O O . ASN A 1 93 ? 3.409 -13.605 -2.874 1.00 89.56 93 ASN A O 1
ATOM 781 N N . ILE A 1 94 ? 4.027 -15.512 -3.886 1.00 92.00 94 ILE A N 1
ATOM 782 C CA . ILE A 1 94 ? 2.850 -16.277 -3.458 1.00 92.00 94 ILE A CA 1
ATOM 783 C C . ILE A 1 94 ? 2.805 -16.394 -1.931 1.00 92.00 94 ILE A C 1
ATOM 785 O O . ILE A 1 94 ? 1.740 -16.205 -1.339 1.00 92.00 94 ILE A O 1
ATOM 789 N N . ALA A 1 95 ? 3.940 -16.620 -1.267 1.00 92.81 95 ALA A N 1
ATOM 790 C CA . ALA A 1 95 ? 3.998 -16.639 0.192 1.00 92.81 95 ALA A CA 1
ATOM 791 C C . ALA A 1 95 ? 3.567 -15.288 0.791 1.00 92.81 95 ALA A C 1
ATOM 793 O O . ALA A 1 95 ? 2.710 -15.256 1.680 1.00 92.81 95 ALA A O 1
ATOM 794 N N . PHE A 1 96 ? 4.065 -14.163 0.266 1.00 93.19 96 PHE A N 1
ATOM 795 C CA . PHE A 1 96 ? 3.618 -12.832 0.698 1.00 93.19 96 PHE A CA 1
ATOM 796 C C . PHE A 1 96 ? 2.130 -12.588 0.433 1.00 93.19 96 PHE A C 1
ATOM 798 O O . PHE A 1 96 ? 1.438 -12.057 1.303 1.00 93.19 96 PHE A O 1
ATOM 805 N N . MET A 1 97 ? 1.615 -13.014 -0.721 1.00 93.88 97 MET A N 1
ATOM 806 C CA . MET A 1 97 ? 0.191 -12.932 -1.047 1.00 93.88 97 MET A CA 1
ATOM 807 C C . MET A 1 97 ? -0.661 -13.719 -0.041 1.00 93.88 97 MET A C 1
ATOM 809 O O . MET A 1 97 ? -1.688 -13.222 0.422 1.00 93.88 97 MET A O 1
ATOM 813 N N . LEU A 1 98 ? -0.242 -14.929 0.334 1.00 94.56 98 LEU A N 1
ATOM 814 C CA . LEU A 1 98 ? -0.954 -15.751 1.314 1.00 94.56 98 LEU A CA 1
ATOM 815 C C . LEU A 1 98 ? -0.896 -15.143 2.721 1.00 94.56 98 LEU A C 1
ATOM 817 O O . LEU A 1 98 ? -1.905 -15.151 3.429 1.00 94.56 98 LEU A O 1
ATOM 821 N N . ILE A 1 99 ? 0.238 -14.553 3.115 1.00 95.25 99 ILE A N 1
ATOM 822 C CA . ILE A 1 99 ? 0.361 -13.789 4.368 1.00 95.25 99 ILE A CA 1
ATOM 823 C C . ILE A 1 99 ? -0.597 -12.589 4.355 1.00 95.25 99 ILE A C 1
ATOM 825 O O . ILE A 1 99 ? -1.341 -12.375 5.317 1.00 95.25 99 ILE A O 1
ATOM 829 N N . ALA A 1 100 ? -0.626 -11.831 3.258 1.00 95.31 100 ALA A N 1
ATOM 830 C CA . ALA A 1 100 ? -1.549 -10.719 3.065 1.00 95.31 100 ALA A CA 1
ATOM 831 C C . ALA A 1 100 ? -3.011 -11.182 3.187 1.00 95.31 100 ALA A C 1
ATOM 833 O O . ALA A 1 100 ? -3.778 -10.617 3.972 1.00 95.31 100 ALA A O 1
ATOM 834 N N . PHE A 1 101 ? -3.382 -12.257 2.489 1.00 95.12 101 PHE A N 1
ATOM 835 C CA . PHE A 1 101 ? -4.727 -12.826 2.531 1.00 95.12 101 PHE A CA 1
ATOM 836 C C . PHE A 1 101 ? -5.114 -13.335 3.927 1.00 95.12 101 PHE A C 1
ATOM 838 O O . PHE A 1 101 ? -6.247 -13.139 4.376 1.00 95.12 101 PHE A O 1
ATOM 845 N N . TYR A 1 102 ? -4.173 -13.934 4.660 1.00 95.50 102 TYR A N 1
ATOM 846 C CA . TYR A 1 102 ? -4.388 -14.357 6.041 1.00 95.50 102 TYR A CA 1
ATOM 847 C C . TYR A 1 102 ? -4.774 -13.173 6.937 1.00 95.50 102 TYR A C 1
ATOM 849 O O . TYR A 1 102 ? -5.789 -13.232 7.641 1.00 95.50 102 TYR A O 1
ATOM 857 N N . PHE A 1 103 ? -4.019 -12.071 6.888 1.00 96.31 103 PHE A N 1
ATOM 858 C CA . PHE A 1 103 ? -4.344 -10.876 7.670 1.00 96.31 103 PHE A CA 1
ATOM 859 C C . PHE A 1 103 ? -5.630 -10.194 7.193 1.00 96.31 103 PHE A C 1
ATOM 861 O O . PHE A 1 103 ? -6.437 -9.776 8.026 1.00 96.31 103 PHE A O 1
ATOM 868 N N . TYR A 1 104 ? -5.885 -10.165 5.882 1.00 94.75 104 TYR A N 1
ATOM 869 C CA . TYR A 1 104 ? -7.158 -9.712 5.317 1.00 94.75 104 TYR A CA 1
ATOM 870 C C . TYR A 1 104 ? -8.345 -10.479 5.926 1.00 94.75 104 TYR A C 1
ATOM 872 O O . TYR A 1 104 ? -9.302 -9.880 6.427 1.00 94.75 104 TYR A O 1
ATOM 880 N N . CYS A 1 105 ? -8.258 -11.813 5.974 1.00 92.88 105 CYS A N 1
ATOM 881 C CA . CYS A 1 105 ? -9.283 -12.669 6.568 1.00 92.88 105 CYS A CA 1
ATOM 882 C C . CYS A 1 105 ? -9.439 -12.437 8.074 1.00 92.88 105 CYS A C 1
ATOM 884 O O . CYS A 1 105 ? -10.564 -12.418 8.575 1.00 92.88 105 CYS A O 1
ATOM 886 N N . LYS A 1 106 ? -8.338 -12.229 8.808 1.00 92.38 106 LYS A N 1
ATOM 887 C CA . LYS A 1 106 ? -8.387 -11.889 10.240 1.00 92.38 106 LYS A CA 1
ATOM 888 C C . LYS A 1 106 ? -9.143 -10.587 10.487 1.00 92.38 106 LYS A C 1
ATOM 890 O O . LYS A 1 106 ? -9.981 -10.548 11.387 1.00 92.38 106 LYS A O 1
ATOM 895 N N . ILE A 1 107 ? -8.905 -9.558 9.673 1.00 92.44 107 ILE A N 1
ATOM 896 C CA . ILE A 1 107 ? -9.634 -8.287 9.764 1.00 92.44 107 ILE A CA 1
ATOM 897 C C . ILE A 1 107 ? -11.119 -8.509 9.447 1.00 92.44 107 ILE A C 1
ATOM 899 O O . ILE A 1 107 ? -11.970 -8.102 10.237 1.00 92.44 107 ILE A O 1
ATOM 903 N N . CYS A 1 108 ? -11.446 -9.234 8.370 1.00 90.44 108 CYS A N 1
ATOM 904 C CA . CYS A 1 108 ? -12.832 -9.594 8.045 1.00 90.44 108 CYS A CA 1
ATOM 905 C C . CYS A 1 108 ? -13.540 -10.293 9.216 1.00 90.44 108 CYS A C 1
ATOM 907 O O . CYS A 1 108 ? -14.669 -9.950 9.568 1.00 90.44 108 CYS A O 1
ATOM 909 N N . LEU A 1 109 ? -12.867 -11.250 9.859 1.00 87.38 109 LEU A N 1
ATOM 910 C CA . LEU A 1 109 ? -13.402 -11.974 11.010 1.00 87.38 109 LEU A CA 1
ATOM 911 C C . LEU A 1 109 ? -13.593 -11.070 12.231 1.00 87.38 109 LEU A C 1
ATOM 913 O O . LEU A 1 109 ? -14.633 -11.166 12.880 1.00 87.38 109 LEU A O 1
ATOM 917 N N . ALA A 1 110 ? -12.644 -10.176 12.533 1.00 85.56 110 ALA A N 1
ATOM 918 C CA . ALA A 1 110 ? -12.772 -9.246 13.658 1.00 85.56 110 ALA A CA 1
ATOM 919 C C . ALA A 1 110 ? -13.976 -8.317 13.506 1.00 85.56 110 ALA A C 1
ATOM 921 O O . ALA A 1 110 ? -14.670 -8.053 14.484 1.00 85.56 110 ALA A O 1
ATOM 922 N N . PHE A 1 111 ? -14.282 -7.895 12.282 1.00 83.75 111 PHE A N 1
ATOM 923 C CA . PHE A 1 111 ? -15.495 -7.133 12.016 1.00 83.75 111 PHE A CA 1
ATOM 924 C C . PHE A 1 111 ? -16.723 -8.019 11.789 1.00 83.75 111 PHE A C 1
ATOM 926 O O . PHE A 1 111 ? -17.806 -7.489 11.658 1.00 83.75 111 PHE A O 1
ATOM 933 N N . SER A 1 112 ? -16.641 -9.353 11.825 1.00 82.19 112 SER A N 1
ATOM 934 C CA . SER A 1 112 ? -17.776 -10.247 11.511 1.00 82.19 112 SER A CA 1
ATOM 935 C C . SER A 1 112 ? -18.366 -10.010 10.115 1.00 82.19 112 SER A C 1
ATOM 937 O O . SER A 1 112 ? -19.584 -10.012 9.930 1.00 82.19 112 SER A O 1
ATOM 939 N N . MET A 1 113 ? -17.501 -9.783 9.127 1.00 83.31 113 MET A N 1
ATOM 940 C CA . MET A 1 113 ? -17.921 -9.560 7.747 1.00 83.31 113 MET A CA 1
ATOM 941 C C . MET A 1 113 ? -18.540 -10.815 7.124 1.00 83.31 113 MET A C 1
ATOM 943 O O . MET A 1 113 ? -18.137 -11.949 7.409 1.00 83.31 113 MET A O 1
ATOM 947 N N . GLY A 1 114 ? -19.523 -10.594 6.248 1.00 79.81 114 GLY A N 1
ATOM 948 C CA . GLY A 1 114 ? -20.172 -11.644 5.468 1.00 79.81 114 GLY A CA 1
ATOM 949 C C . GLY A 1 114 ? -19.253 -12.265 4.411 1.00 79.81 114 GLY A C 1
ATOM 950 O O . GLY A 1 114 ? -18.140 -11.805 4.165 1.00 79.81 114 GLY A O 1
ATOM 951 N N . ALA A 1 115 ? -19.744 -13.315 3.748 1.00 80.62 115 ALA A N 1
ATOM 952 C CA . ALA A 1 115 ? -18.975 -14.075 2.759 1.00 80.62 115 ALA A CA 1
ATOM 953 C C . ALA A 1 115 ? -18.446 -13.212 1.598 1.00 80.62 115 ALA A C 1
ATOM 955 O O . ALA A 1 115 ? -17.341 -13.440 1.112 1.00 80.62 115 ALA A O 1
ATOM 956 N N . SER A 1 116 ? -19.225 -12.208 1.188 1.00 81.69 116 SER A N 1
ATOM 957 C CA . SER A 1 116 ? -18.884 -11.257 0.126 1.00 81.69 116 SER A CA 1
ATOM 958 C C . SER A 1 116 ? -17.577 -10.506 0.384 1.00 81.69 116 SER A C 1
ATOM 960 O O . SER A 1 116 ? -16.866 -10.193 -0.565 1.00 81.69 116 SER A O 1
ATOM 962 N N . ALA A 1 117 ? -17.213 -10.270 1.648 1.00 84.81 117 ALA A N 1
ATOM 963 C CA . ALA A 1 117 ? -15.971 -9.584 1.985 1.00 84.81 117 ALA A CA 1
ATOM 964 C C . ALA A 1 117 ? -14.728 -10.408 1.644 1.00 84.81 117 ALA A C 1
ATOM 966 O O . ALA A 1 117 ? -13.734 -9.844 1.195 1.00 84.81 117 ALA A O 1
ATOM 967 N N . TYR A 1 118 ? -14.786 -11.734 1.801 1.00 86.75 118 TYR A N 1
ATOM 968 C CA . TYR A 1 118 ? -13.684 -12.604 1.388 1.00 86.75 118 TYR A CA 1
ATOM 969 C C . TYR A 1 118 ? -13.574 -12.645 -0.138 1.00 86.75 118 TYR A C 1
ATOM 971 O O . TYR A 1 118 ? -12.472 -12.555 -0.663 1.00 86.75 118 TYR A O 1
ATOM 979 N N . TRP A 1 119 ? -14.703 -12.707 -0.854 1.00 86.50 119 TRP A N 1
ATOM 980 C CA . TRP A 1 119 ? -14.720 -12.691 -2.322 1.00 86.50 119 TRP A CA 1
ATOM 981 C C . TRP A 1 119 ? -14.175 -11.394 -2.920 1.00 86.50 119 TRP A C 1
ATOM 983 O O . TRP A 1 119 ? -13.561 -11.430 -3.982 1.00 86.50 119 TRP A O 1
ATOM 993 N N . ALA A 1 120 ? -14.322 -10.266 -2.219 1.00 86.81 120 ALA A N 1
ATOM 994 C CA . ALA A 1 120 ? -13.750 -8.991 -2.643 1.00 86.81 120 ALA A CA 1
ATOM 995 C C . ALA A 1 120 ? -12.212 -9.019 -2.753 1.00 86.81 120 ALA A C 1
ATOM 997 O O . ALA A 1 120 ? -11.641 -8.187 -3.454 1.00 86.81 120 ALA A O 1
ATOM 998 N N . TRP A 1 121 ? -11.537 -9.999 -2.136 1.00 88.56 121 TRP A N 1
ATOM 999 C CA . TRP A 1 121 ? -10.112 -10.245 -2.364 1.00 88.56 121 TRP A CA 1
ATOM 1000 C C . TRP A 1 121 ? -9.795 -10.509 -3.842 1.00 88.56 121 TRP A C 1
ATOM 1002 O O . TRP A 1 121 ? -8.831 -9.951 -4.360 1.00 88.56 121 TRP A O 1
ATOM 1012 N N . LEU A 1 122 ? -10.635 -11.274 -4.547 1.00 83.81 122 LEU A N 1
ATOM 1013 C CA . LEU A 1 122 ? -10.419 -11.624 -5.957 1.00 83.81 122 LEU A CA 1
ATOM 1014 C C . LEU A 1 122 ? -10.570 -10.429 -6.913 1.00 83.81 122 LEU A C 1
ATOM 1016 O O . LEU A 1 122 ? -10.166 -10.514 -8.066 1.00 83.81 122 LEU A O 1
ATOM 1020 N N . LEU A 1 123 ? -11.117 -9.303 -6.444 1.00 75.69 123 LEU A N 1
ATOM 1021 C CA . LEU A 1 123 ? -11.246 -8.073 -7.235 1.00 75.69 123 LEU A CA 1
ATOM 1022 C C . LEU A 1 123 ? -9.917 -7.308 -7.344 1.00 75.69 123 LEU A C 1
ATOM 1024 O O . LEU A 1 123 ? -9.798 -6.370 -8.131 1.00 75.69 123 LEU A O 1
ATOM 1028 N N . ASN A 1 124 ? -8.903 -7.714 -6.577 1.00 77.69 124 ASN A N 1
ATOM 1029 C CA . ASN A 1 124 ? -7.568 -7.131 -6.599 1.00 77.69 124 ASN A CA 1
ATOM 1030 C C . ASN A 1 124 ? -6.738 -7.730 -7.747 1.00 77.69 124 ASN A C 1
ATOM 1032 O O . ASN A 1 124 ? -5.766 -8.443 -7.515 1.00 77.69 124 ASN A O 1
ATOM 1036 N N . ALA A 1 125 ? -7.110 -7.430 -8.995 1.00 76.06 125 ALA A N 1
ATOM 1037 C CA . ALA A 1 125 ? -6.455 -7.976 -10.193 1.00 76.06 125 ALA A CA 1
ATOM 1038 C C . ALA A 1 125 ? -4.938 -7.689 -10.259 1.00 76.06 125 ALA A C 1
ATOM 1040 O O . ALA A 1 125 ? -4.180 -8.455 -10.847 1.00 76.06 125 ALA A O 1
ATOM 1041 N N . PHE A 1 126 ? -4.464 -6.634 -9.590 1.00 75.12 126 PHE A N 1
ATOM 1042 C CA . PHE A 1 126 ? -3.035 -6.319 -9.461 1.00 75.12 126 PHE A CA 1
ATOM 1043 C C . PHE A 1 126 ? -2.236 -7.357 -8.651 1.00 75.12 126 PHE A C 1
ATOM 1045 O O . PHE A 1 126 ? -1.013 -7.380 -8.747 1.00 75.12 126 PHE A O 1
ATOM 1052 N N . ILE A 1 127 ? -2.890 -8.222 -7.869 1.00 79.38 127 ILE A N 1
ATOM 1053 C CA . ILE A 1 127 ? -2.214 -9.317 -7.159 1.00 79.38 127 ILE A CA 1
ATOM 1054 C C . ILE A 1 127 ? -1.612 -10.314 -8.152 1.00 79.38 127 ILE A C 1
ATOM 1056 O O . ILE A 1 127 ? -0.503 -10.787 -7.922 1.00 79.38 127 ILE A O 1
ATOM 1060 N N . LEU A 1 128 ? -2.300 -10.560 -9.274 1.00 77.81 128 LEU A N 1
ATOM 1061 C CA . LEU A 1 128 ? -1.792 -11.394 -10.367 1.00 77.81 128 LEU A CA 1
ATOM 1062 C C . LEU A 1 128 ? -0.484 -10.814 -10.909 1.00 77.81 128 LEU A C 1
ATOM 1064 O O . LEU A 1 128 ? 0.509 -11.518 -11.055 1.00 77.81 128 LEU A O 1
ATOM 1068 N N . TYR A 1 129 ? -0.465 -9.496 -11.111 1.00 73.19 129 TYR A N 1
ATOM 1069 C CA . TYR A 1 129 ? 0.725 -8.768 -11.533 1.00 73.19 129 TYR A CA 1
ATOM 1070 C C . TYR A 1 129 ? 1.879 -8.903 -10.527 1.00 73.19 129 TYR A C 1
ATOM 1072 O O . TYR A 1 129 ? 3.002 -9.241 -10.899 1.00 73.19 129 TYR A O 1
ATOM 1080 N N . PHE A 1 130 ? 1.621 -8.656 -9.248 1.00 76.38 130 PHE A N 1
ATOM 1081 C CA . PHE A 1 130 ? 2.667 -8.641 -8.230 1.00 76.38 130 PHE A CA 1
ATOM 1082 C C . PHE A 1 130 ? 3.241 -10.025 -7.886 1.00 76.38 130 PHE A C 1
ATOM 1084 O O . PHE A 1 130 ? 4.218 -10.091 -7.145 1.00 76.38 130 PHE A O 1
ATOM 1091 N N . ALA A 1 131 ? 2.670 -11.110 -8.416 1.00 74.38 131 ALA A N 1
ATOM 1092 C CA . ALA A 1 131 ? 3.123 -12.471 -8.155 1.00 74.38 131 ALA A CA 1
ATOM 1093 C C . ALA A 1 131 ? 4.365 -12.899 -8.966 1.00 74.38 131 ALA A C 1
ATOM 1095 O O . ALA A 1 131 ? 5.038 -13.837 -8.558 1.00 74.38 131 ALA A O 1
ATOM 1096 N N . LEU A 1 132 ? 4.682 -12.240 -10.088 1.00 71.38 132 LEU A N 1
ATOM 1097 C CA . LEU A 1 132 ? 5.542 -12.827 -11.131 1.00 71.38 132 LEU A CA 1
ATOM 1098 C C . LEU A 1 132 ? 7.062 -12.729 -10.919 1.00 71.38 132 LEU A C 1
ATOM 1100 O O . LEU A 1 132 ? 7.755 -13.724 -11.061 1.00 71.38 132 LEU A O 1
ATOM 1104 N N . LEU A 1 133 ? 7.594 -11.541 -10.618 1.00 73.12 133 LEU A N 1
ATOM 1105 C CA . LEU A 1 133 ? 9.049 -11.283 -10.531 1.00 73.12 133 LEU A CA 1
ATOM 1106 C C . LEU A 1 133 ? 9.386 -10.594 -9.207 1.00 73.12 133 LEU A C 1
ATOM 1108 O O . LEU A 1 133 ? 8.475 -10.315 -8.427 1.00 73.12 133 LEU A O 1
ATOM 1112 N N . ILE A 1 134 ? 10.663 -10.270 -8.956 1.00 70.38 134 ILE A N 1
ATOM 1113 C CA . ILE A 1 134 ? 11.069 -9.506 -7.759 1.00 70.38 134 ILE A CA 1
ATOM 1114 C C . ILE A 1 134 ? 10.169 -8.273 -7.623 1.00 70.38 134 ILE A C 1
ATOM 1116 O O . ILE A 1 134 ? 10.191 -7.363 -8.457 1.00 70.38 134 ILE A O 1
ATOM 1120 N N . ASN A 1 135 ? 9.330 -8.266 -6.586 1.00 74.06 135 ASN A N 1
ATOM 1121 C CA . ASN A 1 135 ? 8.352 -7.215 -6.392 1.00 74.06 135 ASN A CA 1
ATOM 1122 C C . ASN A 1 135 ? 8.162 -6.883 -4.915 1.00 74.06 135 ASN A C 1
ATOM 1124 O O . ASN A 1 135 ? 7.520 -7.596 -4.144 1.00 74.06 135 ASN A O 1
ATOM 1128 N N . LYS A 1 136 ? 8.654 -5.708 -4.530 1.00 81.75 136 LYS A N 1
ATOM 1129 C CA . LYS A 1 136 ? 8.473 -5.173 -3.179 1.00 81.75 136 LYS A CA 1
ATOM 1130 C C . LYS A 1 136 ? 7.021 -4.811 -2.843 1.00 81.75 136 LYS A C 1
ATOM 1132 O O . LYS A 1 136 ? 6.721 -4.564 -1.675 1.00 81.75 136 LYS A O 1
ATOM 1137 N N . ASP A 1 137 ? 6.109 -4.744 -3.812 1.00 85.88 137 ASP A N 1
ATOM 1138 C CA . ASP A 1 137 ? 4.713 -4.364 -3.568 1.00 85.88 137 ASP A CA 1
ATOM 1139 C C . ASP A 1 137 ? 3.892 -5.471 -2.917 1.00 85.88 137 ASP A C 1
ATOM 1141 O O . ASP A 1 137 ? 3.093 -5.163 -2.034 1.00 85.88 137 ASP A O 1
ATOM 1145 N N . MET A 1 138 ? 4.118 -6.746 -3.260 1.00 87.94 138 MET A N 1
ATOM 1146 C CA . MET A 1 138 ? 3.408 -7.844 -2.593 1.00 87.94 138 MET A CA 1
ATOM 1147 C C . MET A 1 138 ? 3.783 -7.912 -1.109 1.00 87.94 138 MET A C 1
ATOM 1149 O O . MET A 1 138 ? 2.912 -7.979 -0.237 1.00 87.94 138 MET A O 1
ATOM 1153 N N . ALA A 1 139 ? 5.080 -7.779 -0.812 1.00 89.75 139 ALA A N 1
ATOM 1154 C CA . ALA A 1 139 ? 5.574 -7.646 0.554 1.00 89.75 139 ALA A CA 1
ATOM 1155 C C . ALA A 1 139 ? 5.001 -6.394 1.245 1.00 89.75 139 ALA A C 1
ATOM 1157 O O . ALA A 1 139 ? 4.584 -6.456 2.401 1.00 89.75 139 ALA A O 1
ATOM 1158 N N . THR A 1 140 ? 4.894 -5.268 0.529 1.00 91.50 140 THR A N 1
ATOM 1159 C CA . THR A 1 140 ? 4.283 -4.033 1.052 1.00 91.50 140 THR A CA 1
ATOM 1160 C C . THR A 1 140 ? 2.810 -4.239 1.426 1.00 91.50 140 THR A C 1
ATOM 1162 O O . THR A 1 140 ? 2.402 -3.834 2.513 1.00 91.50 140 THR A O 1
ATOM 1165 N N . ILE A 1 141 ? 2.012 -4.904 0.585 1.00 92.38 141 ILE A N 1
ATOM 1166 C CA . ILE A 1 141 ? 0.606 -5.230 0.882 1.00 92.38 141 ILE A CA 1
ATOM 1167 C C . ILE A 1 141 ? 0.512 -6.120 2.126 1.00 92.38 141 ILE A C 1
ATOM 1169 O O . ILE A 1 141 ? -0.301 -5.856 3.017 1.00 92.38 141 ILE A O 1
ATOM 1173 N N . ALA A 1 142 ? 1.363 -7.148 2.214 1.00 94.00 142 ALA A N 1
ATOM 1174 C CA . ALA A 1 142 ? 1.423 -8.031 3.374 1.00 94.00 142 ALA A CA 1
ATOM 1175 C C . ALA A 1 142 ? 1.730 -7.249 4.660 1.00 94.00 142 ALA A C 1
ATOM 1177 O O . ALA A 1 142 ? 1.034 -7.423 5.662 1.00 94.00 142 ALA A O 1
ATOM 1178 N N . VAL A 1 143 ? 2.700 -6.329 4.617 1.00 95.00 143 VAL A N 1
ATOM 1179 C CA . VAL A 1 143 ? 3.037 -5.435 5.735 1.00 95.00 143 VAL A CA 1
ATOM 1180 C C . VAL A 1 143 ? 1.855 -4.538 6.105 1.00 95.00 143 VAL A C 1
ATOM 1182 O O . VAL A 1 143 ? 1.498 -4.480 7.280 1.00 95.00 143 VAL A O 1
ATOM 1185 N N . ILE A 1 144 ? 1.206 -3.874 5.142 1.00 95.44 144 ILE A N 1
ATOM 1186 C CA . ILE A 1 144 ? 0.058 -2.986 5.402 1.00 95.44 144 ILE A CA 1
ATOM 1187 C C . ILE A 1 144 ? -1.065 -3.743 6.122 1.00 95.44 144 ILE A C 1
ATOM 1189 O O . ILE A 1 144 ? -1.610 -3.248 7.113 1.00 95.44 144 ILE A O 1
ATOM 1193 N N . LEU A 1 145 ? -1.409 -4.950 5.662 1.00 96.44 145 LEU A N 1
ATOM 1194 C CA . LEU A 1 145 ? -2.479 -5.755 6.258 1.00 96.44 145 LEU A CA 1
ATOM 1195 C C . LEU A 1 145 ? -2.076 -6.357 7.613 1.00 96.44 145 LEU A C 1
ATOM 1197 O O . LEU A 1 145 ? -2.889 -6.360 8.541 1.00 96.44 145 LEU A O 1
ATOM 1201 N N . ALA A 1 146 ? -0.824 -6.793 7.773 1.00 96.88 146 ALA A N 1
ATOM 1202 C CA . ALA A 1 146 ? -0.293 -7.257 9.054 1.00 96.88 146 ALA A CA 1
ATOM 1203 C C . ALA A 1 146 ? -0.324 -6.146 10.111 1.00 96.88 146 ALA A C 1
ATOM 1205 O O . ALA A 1 146 ? -0.859 -6.322 11.207 1.00 96.88 146 ALA A O 1
ATOM 1206 N N . VAL A 1 147 ? 0.186 -4.966 9.759 1.00 96.62 147 VAL A N 1
ATOM 1207 C CA . VAL A 1 147 ? 0.211 -3.786 10.627 1.00 96.62 147 VAL A CA 1
ATOM 1208 C C . VAL A 1 147 ? -1.208 -3.328 10.955 1.00 96.62 147 VAL A C 1
ATOM 1210 O O . VAL A 1 147 ? -1.493 -3.036 12.113 1.00 96.62 147 VAL A O 1
ATOM 1213 N N . SER A 1 148 ? -2.125 -3.353 9.984 1.00 95.88 148 SER A N 1
ATOM 1214 C CA . SER A 1 148 ? -3.555 -3.096 10.208 1.00 95.88 148 SER A CA 1
ATOM 1215 C C . SER A 1 148 ? -4.145 -4.020 11.271 1.00 95.88 148 SER A C 1
ATOM 1217 O O . SER A 1 148 ? -4.800 -3.559 12.208 1.00 95.88 148 SER A O 1
ATOM 1219 N N . TRP A 1 149 ? -3.878 -5.323 11.168 1.00 95.75 149 TRP A N 1
ATOM 1220 C CA . TRP A 1 149 ? -4.320 -6.301 12.155 1.00 95.75 149 TRP A CA 1
ATOM 1221 C C . TRP A 1 149 ? -3.715 -6.043 13.542 1.00 95.75 149 TRP A C 1
ATOM 1223 O O . TRP A 1 149 ? -4.442 -6.001 14.536 1.00 95.75 149 TRP A O 1
ATOM 1233 N N . PHE A 1 150 ? -2.402 -5.834 13.639 1.00 95.81 150 PHE A N 1
ATOM 1234 C CA . PHE A 1 150 ? -1.752 -5.596 14.930 1.00 95.81 150 PHE A CA 1
ATOM 1235 C C . PHE A 1 150 ? -2.152 -4.259 15.562 1.00 95.81 150 PHE A C 1
ATOM 1237 O O . PHE A 1 150 ? -2.298 -4.193 16.785 1.00 95.81 150 PHE A O 1
ATOM 1244 N N . ALA A 1 151 ? -2.403 -3.226 14.756 1.00 93.62 151 ALA A N 1
ATOM 1245 C CA . ALA A 1 151 ? -2.895 -1.933 15.219 1.00 93.62 151 ALA A CA 1
ATOM 1246 C C . ALA A 1 151 ? -4.319 -2.048 15.783 1.00 93.62 151 ALA A C 1
ATOM 1248 O O . ALA A 1 151 ? -4.594 -1.512 16.858 1.00 93.62 151 ALA A O 1
ATOM 1249 N N . LEU A 1 152 ? -5.200 -2.818 15.127 1.00 91.56 152 LEU A N 1
ATOM 1250 C CA . LEU A 1 152 ? -6.526 -3.158 15.661 1.00 91.56 152 LEU A CA 1
ATOM 1251 C C . LEU A 1 152 ? -6.434 -3.882 17.010 1.00 91.56 152 LEU A C 1
ATOM 1253 O O . LEU A 1 152 ? -7.176 -3.564 17.935 1.00 91.56 152 LEU A O 1
ATOM 1257 N N . GLN A 1 153 ? -5.493 -4.820 17.142 1.00 90.50 153 GLN A N 1
ATOM 1258 C CA . GLN A 1 153 ? -5.247 -5.562 18.384 1.00 90.50 153 GLN A CA 1
ATOM 1259 C C . GLN A 1 153 ? -4.446 -4.764 19.430 1.00 90.50 153 GLN A C 1
ATOM 1261 O O . GLN A 1 153 ? -4.119 -5.308 20.485 1.00 90.50 153 GLN A O 1
ATOM 1266 N N . ARG A 1 154 ? -4.094 -3.500 19.146 1.00 90.19 154 ARG A N 1
ATOM 1267 C CA . ARG A 1 154 ? -3.262 -2.632 20.002 1.00 90.19 154 ARG A CA 1
ATOM 1268 C C . ARG A 1 154 ? -1.898 -3.239 20.366 1.00 90.19 154 ARG A C 1
ATOM 1270 O O . ARG A 1 154 ? -1.307 -2.891 21.385 1.00 90.19 154 ARG A O 1
ATOM 1277 N N . ARG A 1 155 ? -1.357 -4.125 19.524 1.00 91.69 155 ARG A N 1
ATOM 1278 C CA . ARG A 1 155 ? -0.060 -4.794 19.729 1.00 91.69 155 ARG A CA 1
ATOM 1279 C C . ARG A 1 155 ? 1.093 -3.980 19.133 1.00 91.69 155 ARG A C 1
ATOM 1281 O O . ARG A 1 155 ? 1.819 -4.463 18.269 1.00 91.69 155 ARG A O 1
ATOM 1288 N N . PHE A 1 156 ? 1.273 -2.745 19.604 1.00 92.00 156 PHE A N 1
ATOM 1289 C CA . PHE A 1 156 ? 2.280 -1.817 19.062 1.00 92.00 156 PHE A CA 1
ATOM 1290 C C . PHE A 1 156 ? 3.726 -2.305 19.218 1.00 92.00 156 PHE A C 1
ATOM 1292 O O . PHE A 1 156 ? 4.554 -1.985 18.374 1.00 92.00 156 PHE A O 1
ATOM 1299 N N . GLY A 1 157 ? 4.024 -3.138 20.223 1.00 93.00 157 GLY A N 1
ATOM 1300 C CA . GLY A 1 157 ? 5.347 -3.758 20.365 1.00 93.00 157 GLY A CA 1
ATOM 1301 C C . GLY A 1 157 ? 5.733 -4.637 19.169 1.00 93.00 157 GLY A C 1
ATOM 1302 O O . GLY A 1 157 ? 6.875 -4.597 18.728 1.00 93.00 157 GLY A O 1
ATOM 1303 N N . ILE A 1 158 ? 4.770 -5.358 18.578 1.00 94.25 158 ILE A N 1
ATOM 1304 C CA . ILE A 1 158 ? 5.010 -6.146 17.357 1.00 94.25 158 ILE A CA 1
ATOM 1305 C C . ILE A 1 158 ? 5.271 -5.211 16.173 1.00 94.25 158 ILE A C 1
ATOM 1307 O O . ILE A 1 158 ? 6.174 -5.461 15.387 1.00 94.25 158 ILE A O 1
ATOM 1311 N N . ILE A 1 159 ? 4.525 -4.106 16.072 1.00 95.12 159 ILE A N 1
ATOM 1312 C CA . ILE A 1 159 ? 4.721 -3.106 15.012 1.00 95.12 159 ILE A CA 1
ATOM 1313 C C . ILE A 1 159 ? 6.128 -2.496 15.096 1.00 95.12 159 ILE A C 1
ATOM 1315 O O . ILE A 1 159 ? 6.788 -2.355 14.074 1.00 95.12 159 ILE A O 1
ATOM 1319 N N . ILE A 1 160 ? 6.614 -2.194 16.304 1.00 93.88 160 ILE A N 1
ATOM 1320 C CA . ILE A 1 160 ? 7.984 -1.707 16.522 1.00 93.88 160 ILE A CA 1
ATOM 1321 C C . ILE A 1 160 ? 9.013 -2.765 16.103 1.00 93.88 160 ILE A C 1
ATOM 1323 O O . ILE A 1 160 ? 9.975 -2.439 15.417 1.00 93.88 160 ILE A O 1
ATOM 1327 N N . LEU A 1 161 ? 8.791 -4.038 16.445 1.00 94.19 161 LEU A N 1
ATOM 1328 C CA . LEU A 1 161 ? 9.687 -5.131 16.052 1.00 94.19 161 LEU A CA 1
ATOM 1329 C C . LEU A 1 161 ? 9.756 -5.328 14.526 1.00 94.19 161 LEU A C 1
ATOM 1331 O O . LEU A 1 161 ? 10.765 -5.802 14.017 1.00 94.19 161 LEU A O 1
ATOM 1335 N N . MET A 1 162 ? 8.713 -4.942 13.785 1.00 92.62 162 MET A N 1
ATOM 1336 C CA . MET A 1 162 ? 8.712 -4.994 12.319 1.00 92.62 162 MET A CA 1
ATOM 1337 C C . MET A 1 162 ? 9.578 -3.901 11.671 1.00 92.62 162 MET A C 1
ATOM 1339 O O . MET A 1 162 ? 9.894 -4.028 10.491 1.00 92.62 162 MET A O 1
ATOM 1343 N N . ILE A 1 163 ? 9.973 -2.848 12.402 1.00 90.31 163 ILE A N 1
ATOM 1344 C CA . ILE A 1 163 ? 10.686 -1.682 11.853 1.00 90.31 163 ILE A CA 1
ATOM 1345 C C . ILE A 1 163 ? 11.966 -2.060 11.082 1.00 90.31 163 ILE A C 1
ATOM 1347 O O . ILE A 1 163 ? 12.081 -1.632 9.932 1.00 90.31 163 ILE A O 1
ATOM 1351 N N . PRO A 1 164 ? 12.901 -2.868 11.628 1.00 86.06 164 PRO A N 1
ATOM 1352 C CA . PRO A 1 164 ? 14.130 -3.218 10.912 1.00 86.06 164 PRO A CA 1
ATOM 1353 C C . PRO A 1 164 ? 13.841 -3.959 9.604 1.00 86.06 164 PRO A C 1
ATOM 1355 O O . PRO A 1 164 ? 14.431 -3.663 8.571 1.00 86.06 164 PRO A O 1
ATOM 1358 N N . PHE A 1 165 ? 12.870 -4.874 9.634 1.00 84.62 165 PHE A N 1
ATOM 1359 C CA . PHE A 1 165 ? 12.477 -5.665 8.473 1.00 84.62 165 PHE A CA 1
ATOM 1360 C C . PHE A 1 165 ? 11.861 -4.800 7.368 1.00 84.62 165 PHE A C 1
ATOM 1362 O O . PHE A 1 165 ? 12.247 -4.897 6.204 1.00 84.62 165 PHE A O 1
ATOM 1369 N N . VAL A 1 166 ? 10.921 -3.916 7.719 1.00 88.00 166 VAL A N 1
ATOM 1370 C CA . VAL A 1 166 ? 10.270 -3.070 6.710 1.00 88.00 166 VAL A CA 1
ATOM 1371 C C . VAL A 1 166 ? 11.207 -2.001 6.160 1.00 88.00 166 VAL A C 1
ATOM 1373 O O . VAL A 1 166 ? 11.046 -1.628 5.006 1.00 88.00 166 VAL A O 1
ATOM 1376 N N . PHE A 1 167 ? 12.186 -1.537 6.946 1.00 84.06 167 PHE A N 1
ATOM 1377 C CA . PHE A 1 167 ? 13.195 -0.585 6.483 1.00 84.06 167 PHE A CA 1
ATOM 1378 C C . PHE A 1 167 ? 14.046 -1.172 5.352 1.00 84.06 167 PHE A C 1
ATOM 1380 O O . PHE A 1 167 ? 14.251 -0.496 4.346 1.00 84.06 167 PHE A O 1
ATOM 1387 N N . VAL A 1 168 ? 14.460 -2.440 5.479 1.00 82.00 168 VAL A N 1
ATOM 1388 C CA . VAL A 1 168 ? 15.199 -3.168 4.431 1.00 82.00 168 VAL A CA 1
ATOM 1389 C C . VAL A 1 168 ? 14.340 -3.360 3.178 1.00 82.00 168 VAL A C 1
ATOM 1391 O O . VAL A 1 168 ? 14.812 -3.129 2.069 1.00 82.00 168 VAL A O 1
ATOM 1394 N N . LEU A 1 169 ? 13.065 -3.733 3.343 1.00 79.56 169 LEU A N 1
ATOM 1395 C CA . LEU A 1 169 ? 12.143 -3.913 2.215 1.00 79.56 169 LEU A CA 1
ATOM 1396 C C . LEU A 1 169 ? 11.822 -2.614 1.475 1.00 79.56 169 LEU A C 1
ATOM 1398 O O . LEU A 1 169 ? 11.623 -2.621 0.262 1.00 79.56 169 LEU A O 1
ATOM 1402 N N . ARG A 1 170 ? 11.632 -1.519 2.211 1.00 80.94 170 ARG A N 1
ATOM 1403 C CA . ARG A 1 170 ? 11.332 -0.200 1.660 1.00 80.94 170 ARG A CA 1
ATOM 1404 C C . ARG A 1 170 ? 11.523 0.848 2.749 1.00 80.94 170 ARG A C 1
ATOM 1406 O O . ARG A 1 170 ? 10.731 0.917 3.687 1.00 80.94 170 ARG A O 1
ATOM 1413 N N . GLN A 1 171 ? 12.474 1.756 2.571 1.00 79.75 171 GLN A N 1
ATOM 1414 C CA . GLN A 1 171 ? 12.760 2.802 3.563 1.00 79.75 171 GLN A CA 1
ATOM 1415 C C . GLN A 1 171 ? 11.536 3.676 3.884 1.00 79.75 171 GLN A C 1
ATOM 1417 O O . GLN A 1 171 ? 11.319 4.051 5.032 1.00 79.75 171 GLN A O 1
ATOM 1422 N N . GLN A 1 172 ? 10.656 3.937 2.910 1.00 83.88 172 GLN A N 1
ATOM 1423 C CA . GLN A 1 172 ? 9.406 4.672 3.151 1.00 83.88 172 GLN A CA 1
ATOM 1424 C C . GLN A 1 172 ? 8.466 3.948 4.138 1.00 83.88 172 GLN A C 1
ATOM 1426 O O . GLN A 1 172 ? 7.667 4.602 4.810 1.00 83.88 172 GLN A O 1
ATOM 1431 N N . LEU A 1 173 ? 8.559 2.617 4.274 1.00 88.12 173 LEU A N 1
ATOM 1432 C CA . LEU A 1 173 ? 7.754 1.868 5.243 1.00 88.12 173 LEU A CA 1
ATOM 1433 C C . LEU A 1 173 ? 8.174 2.135 6.690 1.00 88.12 173 LEU A C 1
ATOM 1435 O O . LEU A 1 173 ? 7.328 2.054 7.578 1.00 88.12 173 LEU A O 1
ATOM 1439 N N . PHE A 1 174 ? 9.427 2.524 6.937 1.00 88.44 174 PHE A N 1
ATOM 1440 C CA . PHE A 1 174 ? 9.851 3.000 8.255 1.00 88.44 174 PHE A CA 1
ATOM 1441 C C . PHE A 1 174 ? 9.046 4.236 8.673 1.00 88.44 174 PHE A C 1
ATOM 1443 O O . PHE A 1 174 ? 8.463 4.268 9.757 1.00 88.44 174 PHE A O 1
ATOM 1450 N N . LEU A 1 175 ? 8.947 5.226 7.781 1.00 89.12 175 LEU A N 1
ATOM 1451 C CA . LEU A 1 175 ? 8.226 6.475 8.043 1.00 89.12 175 LEU A CA 1
ATOM 1452 C C . LEU A 1 175 ? 6.720 6.236 8.158 1.00 89.12 175 LEU A C 1
ATOM 1454 O O . LEU A 1 175 ? 6.076 6.800 9.038 1.00 89.12 175 LEU A O 1
ATOM 1458 N N . PHE A 1 176 ? 6.173 5.315 7.363 1.00 93.62 176 PHE A N 1
ATOM 1459 C CA . PHE A 1 176 ? 4.811 4.811 7.548 1.00 93.62 176 PHE A CA 1
ATOM 1460 C C . PHE A 1 176 ? 4.576 4.280 8.974 1.00 93.62 176 PHE A C 1
ATOM 1462 O O . PHE A 1 176 ? 3.603 4.679 9.618 1.00 93.62 176 PHE A O 1
ATOM 1469 N N . LEU A 1 177 ? 5.454 3.416 9.498 1.00 94.62 177 LEU A N 1
ATOM 1470 C CA . LEU A 1 177 ? 5.303 2.891 10.859 1.00 94.62 177 LEU A CA 1
ATOM 1471 C C . LEU A 1 177 ? 5.462 3.985 11.919 1.00 94.62 177 LEU A C 1
ATOM 1473 O O . LEU A 1 177 ? 4.677 4.025 12.868 1.00 94.62 177 LEU A O 1
ATOM 1477 N N . ALA A 1 178 ? 6.413 4.904 11.742 1.00 92.75 178 ALA A N 1
ATOM 1478 C CA . ALA A 1 178 ? 6.602 6.040 12.641 1.00 92.75 178 ALA A CA 1
ATOM 1479 C C . ALA A 1 178 ? 5.351 6.936 12.698 1.00 92.75 178 ALA A C 1
ATOM 1481 O O . ALA A 1 178 ? 4.863 7.263 13.783 1.00 92.75 178 ALA A O 1
ATOM 1482 N N . PHE A 1 179 ? 4.770 7.269 11.542 1.00 94.31 179 PHE A N 1
ATOM 1483 C CA . PHE A 1 179 ? 3.528 8.035 11.452 1.00 94.31 179 PHE A CA 1
ATOM 1484 C C . PHE A 1 179 ? 2.343 7.305 12.083 1.00 94.31 179 PHE A C 1
ATOM 1486 O O . PHE A 1 179 ? 1.555 7.921 12.803 1.00 94.31 179 PHE A O 1
ATOM 1493 N N . LEU A 1 180 ? 2.223 5.992 11.878 1.00 95.25 180 LEU A N 1
ATOM 1494 C CA . LEU A 1 180 ? 1.174 5.197 12.513 1.00 95.25 180 LEU A CA 1
ATOM 1495 C C . LEU A 1 180 ? 1.294 5.215 14.042 1.00 95.25 180 LEU A C 1
ATOM 1497 O O . LEU A 1 180 ? 0.297 5.430 14.735 1.00 95.25 180 LEU A O 1
ATOM 1501 N N . LEU A 1 181 ? 2.503 5.001 14.569 1.00 94.31 181 LEU A N 1
ATOM 1502 C CA . LEU A 1 181 ? 2.764 5.048 16.007 1.00 94.31 181 LEU A CA 1
ATOM 1503 C C . LEU A 1 181 ? 2.441 6.436 16.570 1.00 94.31 181 LEU A C 1
ATOM 1505 O O . LEU A 1 181 ? 1.789 6.528 17.609 1.00 94.31 181 LEU A O 1
ATOM 1509 N N . PHE A 1 182 ? 2.794 7.508 15.857 1.00 93.94 182 PHE A N 1
ATOM 1510 C CA . PHE A 1 182 ? 2.439 8.872 16.247 1.00 93.94 182 PHE A CA 1
ATOM 1511 C C . PHE A 1 182 ? 0.918 9.091 16.330 1.00 93.94 182 PHE A C 1
ATOM 1513 O O . PHE A 1 182 ? 0.413 9.647 17.315 1.00 93.94 182 PHE A O 1
ATOM 1520 N N . LEU A 1 183 ? 0.170 8.616 15.327 1.00 91.69 183 LEU A N 1
ATOM 1521 C CA . LEU A 1 183 ? -1.292 8.720 15.286 1.00 91.69 183 LEU A CA 1
ATOM 1522 C C . LEU A 1 183 ? -1.956 7.957 16.440 1.00 91.69 183 LEU A C 1
ATOM 1524 O O . LEU A 1 183 ? -2.868 8.489 17.079 1.00 91.69 183 LEU A O 1
ATOM 1528 N N . GLU A 1 184 ? -1.498 6.737 16.729 1.00 90.88 184 GLU A N 1
ATOM 1529 C CA . GLU A 1 184 ? -2.207 5.808 17.614 1.00 90.88 184 GLU A CA 1
ATOM 1530 C C . GLU A 1 184 ? -1.714 5.761 19.065 1.00 90.88 184 GLU A C 1
ATOM 1532 O O . GLU A 1 184 ? -2.500 5.380 19.937 1.00 90.88 184 GLU A O 1
ATOM 1537 N N . LEU A 1 185 ? -0.471 6.159 19.364 1.00 86.50 185 LEU A N 1
ATOM 1538 C CA . LEU A 1 185 ? 0.034 6.150 20.739 1.00 86.50 185 LEU A CA 1
ATOM 1539 C C . LEU A 1 185 ? -0.603 7.283 21.568 1.00 86.50 185 LEU A C 1
ATOM 1541 O O . LEU A 1 185 ? -0.448 8.465 21.230 1.00 86.50 185 LEU A O 1
ATOM 1545 N N . PRO A 1 186 ? -1.293 6.959 22.684 1.00 76.62 186 PRO A N 1
ATOM 1546 C CA . PRO A 1 186 ? -1.945 7.964 23.527 1.00 76.62 186 PRO A CA 1
ATOM 1547 C C . PRO A 1 186 ? -0.960 8.916 24.213 1.00 76.62 186 PRO A C 1
ATOM 1549 O O . PRO A 1 186 ? -1.289 10.077 24.438 1.00 76.62 186 PRO A O 1
ATOM 1552 N N . VAL A 1 187 ? 0.251 8.432 24.508 1.00 75.69 187 VAL A N 1
ATOM 1553 C CA . VAL A 1 187 ? 1.294 9.155 25.260 1.00 75.69 187 VAL A CA 1
ATOM 1554 C C . VAL A 1 187 ? 1.716 10.458 24.568 1.00 75.69 187 VAL A C 1
ATOM 1556 O O . VAL A 1 187 ? 2.133 11.398 25.230 1.00 75.69 187 VAL A O 1
ATOM 1559 N N . LEU A 1 188 ? 1.542 10.552 23.248 1.00 72.12 188 LEU A N 1
ATOM 1560 C CA . LEU A 1 188 ? 1.954 11.711 22.450 1.00 72.12 188 LEU A CA 1
ATOM 1561 C C . LEU A 1 188 ? 0.940 12.874 22.464 1.00 72.12 188 LEU A C 1
ATOM 1563 O O . LEU A 1 188 ? 1.199 13.905 21.853 1.00 72.12 188 LEU A O 1
ATOM 1567 N N . GLY A 1 189 ? -0.199 12.731 23.159 1.00 71.75 189 GLY A N 1
ATOM 1568 C CA . GLY A 1 189 ? -1.180 13.807 23.367 1.00 71.75 189 GLY A CA 1
ATOM 1569 C C . GLY A 1 189 ? -1.849 14.344 22.088 1.00 71.75 189 GLY A C 1
ATOM 1570 O O . GLY A 1 189 ? -1.578 13.900 20.979 1.00 71.75 189 GLY A O 1
ATOM 1571 N N . GLY A 1 190 ? -2.771 15.302 22.228 1.00 80.25 190 GLY A N 1
ATOM 1572 C CA . GLY A 1 190 ? -3.390 16.013 21.096 1.00 80.25 190 GLY A CA 1
ATOM 1573 C C . GLY A 1 190 ? -4.627 15.353 20.463 1.00 80.25 190 GLY A C 1
ATOM 1574 O O . GLY A 1 190 ? -4.906 14.164 20.618 1.00 80.25 190 GLY A O 1
ATOM 1575 N N . LYS A 1 191 ? -5.411 16.158 19.733 1.00 83.81 191 LYS A N 1
ATOM 1576 C CA . LYS A 1 191 ? -6.613 15.694 19.018 1.00 83.81 191 LYS A CA 1
ATOM 1577 C C . LYS A 1 191 ? -6.208 14.910 17.766 1.00 83.81 191 LYS A C 1
ATOM 1579 O O . LYS A 1 191 ? -5.336 15.353 17.023 1.00 83.81 191 LYS A O 1
ATOM 1584 N N . TYR A 1 192 ? -6.906 13.810 17.470 1.00 84.19 192 TYR A N 1
ATOM 1585 C CA . TYR A 1 192 ? -6.626 12.960 16.300 1.00 84.19 192 TYR A CA 1
ATOM 1586 C C . TYR A 1 192 ? -6.526 13.753 14.986 1.00 84.19 192 TYR A C 1
ATOM 1588 O O . TYR A 1 192 ? -5.566 13.594 14.241 1.00 84.19 192 TYR A O 1
ATOM 1596 N N . LYS A 1 193 ? -7.461 14.682 14.741 1.00 83.75 193 LYS A N 1
ATOM 1597 C CA . LYS A 1 193 ? -7.450 15.545 13.545 1.00 83.75 193 LYS A CA 1
ATOM 1598 C C . LYS A 1 193 ? -6.171 16.381 13.423 1.00 83.75 193 LYS A C 1
ATOM 1600 O O . LYS A 1 193 ? -5.633 16.510 12.331 1.00 83.75 193 LYS A O 1
ATOM 1605 N N . SER A 1 194 ? -5.679 16.919 14.538 1.00 86.12 194 SER A N 1
ATOM 1606 C CA . SER A 1 194 ? -4.431 17.687 14.571 1.00 86.12 194 SER A CA 1
ATOM 1607 C C . SER A 1 194 ? -3.234 16.791 14.266 1.00 86.12 194 SER A C 1
ATOM 1609 O O . SER A 1 194 ? -2.384 17.174 13.471 1.00 86.12 194 SER A O 1
ATOM 1611 N N . LYS A 1 195 ? -3.201 15.569 14.816 1.00 89.69 195 LYS A N 1
ATOM 1612 C CA . LYS A 1 195 ? -2.144 14.600 14.498 1.00 89.69 195 LYS A CA 1
ATOM 1613 C C . LYS A 1 195 ? -2.127 14.221 13.015 1.00 89.69 195 LYS A C 1
ATOM 1615 O O . LYS A 1 195 ? -1.057 14.154 12.426 1.00 89.69 195 LYS A O 1
ATOM 1620 N N . VAL A 1 196 ? -3.300 14.011 12.412 1.00 88.81 196 VAL A N 1
ATOM 1621 C CA . VAL A 1 196 ? -3.432 13.735 10.971 1.00 88.81 196 VAL A CA 1
ATOM 1622 C C . VAL A 1 196 ? -2.858 14.881 10.139 1.00 88.81 196 VAL A C 1
ATOM 1624 O O . VAL A 1 196 ? -2.075 14.628 9.230 1.00 88.81 196 VAL A O 1
ATOM 1627 N N . ALA A 1 197 ? -3.191 16.132 10.471 1.00 86.94 197 ALA A N 1
ATOM 1628 C CA . ALA A 1 197 ? -2.643 17.295 9.774 1.00 86.94 197 ALA A CA 1
ATOM 1629 C C . ALA A 1 197 ? -1.109 17.355 9.879 1.00 86.94 197 ALA A C 1
ATOM 1631 O O . ALA A 1 197 ? -0.436 17.520 8.866 1.00 86.94 197 ALA A O 1
ATOM 1632 N N . VAL A 1 198 ? -0.558 17.139 11.080 1.00 90.25 198 VAL A N 1
ATOM 1633 C CA . VAL A 1 198 ? 0.897 17.101 11.308 1.00 90.25 198 VAL A CA 1
ATOM 1634 C C . VAL A 1 198 ? 1.562 16.008 10.474 1.00 90.25 198 VAL A C 1
ATOM 1636 O O . VAL A 1 198 ? 2.553 16.276 9.810 1.00 90.25 198 VAL A O 1
ATOM 1639 N N . VAL A 1 199 ? 1.008 14.795 10.459 1.00 91.44 199 VAL A N 1
ATOM 1640 C CA . VAL A 1 199 ? 1.561 13.652 9.713 1.00 91.44 199 VAL A CA 1
ATOM 1641 C C . VAL A 1 199 ? 1.515 13.868 8.197 1.00 91.44 199 VAL A C 1
ATOM 1643 O O . VAL A 1 199 ? 2.435 13.464 7.488 1.00 91.44 199 VAL A O 1
ATOM 1646 N N . LEU A 1 200 ? 0.479 14.525 7.671 1.00 87.88 200 LEU A N 1
ATOM 1647 C CA . LEU A 1 200 ? 0.404 14.887 6.251 1.00 87.88 200 LEU A CA 1
ATOM 1648 C C . LEU A 1 200 ? 1.443 15.951 5.876 1.00 87.88 200 LEU A C 1
ATOM 1650 O O . LEU A 1 200 ? 2.154 15.789 4.884 1.00 87.88 200 LEU A O 1
ATOM 1654 N N . VAL A 1 201 ? 1.573 17.003 6.690 1.00 86.25 201 VAL A N 1
ATOM 1655 C CA . VAL A 1 201 ? 2.576 18.058 6.482 1.00 86.25 201 VAL A CA 1
ATOM 1656 C C . VAL A 1 201 ? 3.991 17.492 6.594 1.00 86.25 201 VAL A C 1
ATOM 1658 O O . VAL A 1 201 ? 4.808 17.726 5.708 1.00 86.25 201 VAL A O 1
ATOM 1661 N N . ALA A 1 202 ? 4.264 16.695 7.630 1.00 88.12 202 ALA A N 1
ATOM 1662 C CA . ALA A 1 202 ? 5.562 16.064 7.846 1.00 88.12 202 ALA A CA 1
ATOM 1663 C C . ALA A 1 202 ? 5.959 15.152 6.678 1.00 88.12 202 ALA A C 1
ATOM 1665 O O . ALA A 1 202 ? 7.107 15.196 6.252 1.00 88.12 202 ALA A O 1
ATOM 1666 N N . GLY A 1 203 ? 5.021 14.376 6.121 1.00 84.56 203 GLY A N 1
ATOM 1667 C CA . GLY A 1 203 ? 5.271 13.560 4.929 1.00 84.56 203 GLY A CA 1
ATOM 1668 C C . GLY A 1 203 ? 5.698 14.391 3.714 1.00 84.56 203 GLY A C 1
ATOM 1669 O O . GLY A 1 203 ? 6.668 14.046 3.046 1.00 84.56 203 GLY A O 1
ATOM 1670 N N . SER A 1 204 ? 5.031 15.521 3.451 1.00 80.38 204 SER A N 1
ATOM 1671 C CA . SER A 1 204 ? 5.402 16.391 2.324 1.00 80.38 204 SER A CA 1
ATOM 1672 C C . SER A 1 204 ? 6.744 17.088 2.534 1.00 80.38 204 SER A C 1
ATOM 1674 O O . SER A 1 204 ? 7.585 17.056 1.639 1.00 80.38 204 SER A O 1
ATOM 1676 N N . VAL A 1 205 ? 6.980 17.646 3.727 1.00 81.56 205 VAL A N 1
ATOM 1677 C CA . VAL A 1 205 ? 8.257 18.290 4.084 1.00 81.56 205 VAL A CA 1
ATOM 1678 C C . VAL A 1 205 ? 9.410 17.288 4.004 1.00 81.56 205 VAL A C 1
ATOM 1680 O O . VAL A 1 205 ? 10.438 17.587 3.405 1.00 81.56 205 VAL A O 1
ATOM 1683 N N . ALA A 1 206 ? 9.228 16.074 4.534 1.00 80.25 206 ALA A N 1
ATOM 1684 C CA . ALA A 1 206 ? 10.234 15.019 4.457 1.00 80.25 206 ALA A CA 1
ATOM 1685 C C . ALA A 1 206 ? 10.564 14.632 3.007 1.00 80.25 206 ALA A C 1
ATOM 1687 O O . ALA A 1 206 ? 11.721 14.351 2.716 1.00 80.25 206 ALA A O 1
ATOM 1688 N N . GLY A 1 207 ? 9.588 14.659 2.093 1.00 73.12 207 GLY A N 1
ATOM 1689 C CA . GLY A 1 207 ? 9.837 14.438 0.666 1.00 73.12 207 GLY A CA 1
ATOM 1690 C C . GLY A 1 207 ? 10.731 15.503 0.027 1.00 73.12 207 GLY A C 1
ATOM 1691 O O . GLY A 1 207 ? 11.596 15.168 -0.777 1.00 73.12 207 GLY A O 1
ATOM 1692 N N . ILE A 1 208 ? 10.578 16.771 0.420 1.00 74.25 208 ILE A N 1
ATOM 1693 C CA . ILE A 1 208 ? 11.433 17.865 -0.076 1.00 74.25 208 ILE A CA 1
ATOM 1694 C C . ILE A 1 208 ? 12.841 17.764 0.499 1.00 74.25 208 ILE A C 1
ATOM 1696 O O . ILE A 1 208 ? 13.815 17.847 -0.244 1.00 74.25 208 ILE A O 1
ATOM 1700 N N . ILE A 1 209 ? 12.957 17.507 1.803 1.00 74.12 209 ILE A N 1
ATOM 1701 C CA . ILE A 1 209 ? 14.257 17.285 2.445 1.00 74.12 209 ILE A CA 1
ATOM 1702 C C . ILE A 1 209 ? 14.965 16.094 1.788 1.00 74.12 209 ILE A C 1
ATOM 1704 O O . ILE A 1 209 ? 16.155 16.174 1.496 1.00 74.12 209 ILE A O 1
ATOM 1708 N N . ALA A 1 210 ? 14.248 15.002 1.509 1.00 69.62 210 ALA A N 1
ATOM 1709 C CA . ALA A 1 210 ? 14.815 13.834 0.842 1.00 69.62 210 ALA A CA 1
ATOM 1710 C C . ALA A 1 210 ? 15.382 14.172 -0.548 1.00 69.62 210 ALA A C 1
ATOM 1712 O O . ALA A 1 210 ? 16.461 13.697 -0.896 1.00 69.62 210 ALA A O 1
ATOM 1713 N N . LEU A 1 211 ? 14.696 15.026 -1.310 1.00 65.38 211 LEU A N 1
ATOM 1714 C CA . LEU A 1 211 ? 15.171 15.507 -2.606 1.00 65.38 211 LEU A CA 1
ATOM 1715 C C . LEU A 1 211 ? 16.408 16.409 -2.497 1.00 65.38 211 LEU A C 1
ATOM 1717 O O . LEU A 1 211 ? 17.355 16.230 -3.256 1.00 65.38 211 LEU A O 1
ATOM 1721 N N . GLN A 1 212 ? 16.410 17.354 -1.554 1.00 66.56 212 GLN A N 1
ATOM 1722 C CA . GLN A 1 212 ? 17.497 18.326 -1.388 1.00 66.56 212 GLN A CA 1
ATOM 1723 C C . GLN A 1 212 ? 18.778 17.706 -0.826 1.00 66.56 212 GLN A C 1
ATOM 1725 O O . GLN A 1 212 ? 19.878 18.104 -1.197 1.00 66.56 212 GLN A O 1
ATOM 1730 N N . THR A 1 213 ? 18.638 16.756 0.099 1.00 61.00 213 THR A N 1
ATOM 1731 C CA . THR A 1 213 ? 19.753 16.332 0.959 1.00 61.00 213 THR A CA 1
ATOM 1732 C C . THR A 1 213 ? 20.527 15.154 0.383 1.00 61.00 213 THR A C 1
ATOM 1734 O O . THR A 1 213 ? 21.717 15.018 0.638 1.00 61.00 213 THR A O 1
ATOM 1737 N N . PHE A 1 214 ? 19.866 14.273 -0.367 1.00 52.09 214 PHE A N 1
ATOM 1738 C CA . PHE A 1 214 ? 20.424 12.945 -0.623 1.00 52.09 214 PHE A CA 1
ATOM 1739 C C . PHE A 1 214 ? 20.805 12.662 -2.070 1.00 52.09 214 PHE A C 1
ATOM 1741 O O . PHE A 1 214 ? 21.329 11.581 -2.315 1.00 52.09 214 PHE A O 1
ATOM 1748 N N . GLN A 1 215 ? 20.500 13.542 -3.035 1.00 51.03 215 GLN A N 1
ATOM 1749 C CA . GLN A 1 215 ? 20.506 13.149 -4.455 1.00 51.03 215 GLN A CA 1
ATOM 1750 C C . GLN A 1 215 ? 19.853 11.759 -4.656 1.00 51.03 215 GLN A C 1
ATOM 1752 O O . GLN A 1 215 ? 20.283 10.974 -5.495 1.00 51.03 215 GLN A O 1
ATOM 1757 N N . PHE A 1 216 ? 18.822 11.429 -3.853 1.00 44.72 216 PHE A N 1
ATOM 1758 C CA . PHE A 1 216 ? 18.207 10.089 -3.782 1.00 44.72 216 PHE A CA 1
ATOM 1759 C C . PHE A 1 216 ? 17.670 9.623 -5.147 1.00 44.72 216 PHE A C 1
ATOM 1761 O O . PHE A 1 216 ? 17.380 8.444 -5.336 1.00 44.72 216 PHE A O 1
ATOM 1768 N N . MET A 1 217 ? 17.506 10.565 -6.077 1.00 47.66 217 MET A N 1
ATOM 1769 C CA . MET A 1 217 ? 17.163 10.377 -7.476 1.00 47.66 217 MET A CA 1
ATOM 1770 C C . MET A 1 217 ? 17.880 11.444 -8.307 1.00 47.66 217 MET A C 1
ATOM 1772 O O . MET A 1 217 ? 17.866 12.620 -7.939 1.00 47.66 217 MET A O 1
ATOM 1776 N N . ALA A 1 218 ? 18.462 11.060 -9.446 1.00 48.53 218 ALA A N 1
ATOM 1777 C CA . ALA A 1 218 ? 18.924 12.025 -10.443 1.00 48.53 218 ALA A CA 1
ATOM 1778 C C . ALA A 1 218 ? 17.731 12.879 -10.910 1.00 48.53 218 ALA A C 1
ATOM 1780 O O . ALA A 1 218 ? 16.654 12.324 -11.145 1.00 48.53 218 ALA A O 1
ATOM 1781 N N . LEU A 1 219 ? 17.896 14.200 -11.070 1.00 49.91 219 LEU A N 1
ATOM 1782 C CA . LEU A 1 219 ? 16.822 15.085 -11.560 1.00 49.91 219 LEU A CA 1
ATOM 1783 C C . LEU A 1 219 ? 16.228 14.591 -12.892 1.00 49.91 219 LEU A C 1
ATOM 1785 O O . LEU A 1 219 ? 15.030 14.709 -13.117 1.00 49.91 219 LEU A O 1
ATOM 1789 N N . GLU A 1 220 ? 17.051 13.961 -13.729 1.00 46.22 220 GLU A N 1
ATOM 1790 C CA . GLU A 1 220 ? 16.670 13.339 -15.005 1.00 46.22 220 GLU A CA 1
ATOM 1791 C C . GLU A 1 220 ? 15.625 12.219 -14.843 1.00 46.22 220 GLU A C 1
ATOM 1793 O O . GLU A 1 220 ? 14.821 11.965 -15.736 1.00 46.22 220 GLU A O 1
ATOM 1798 N N . SER A 1 221 ? 15.579 11.574 -13.673 1.00 49.06 221 SER A N 1
ATOM 1799 C CA . SER A 1 221 ? 14.604 10.528 -13.353 1.00 49.06 221 SER A CA 1
ATOM 1800 C C . SER A 1 221 ? 13.263 11.068 -12.847 1.00 49.06 221 SER A C 1
ATOM 1802 O O . SER A 1 221 ? 12.317 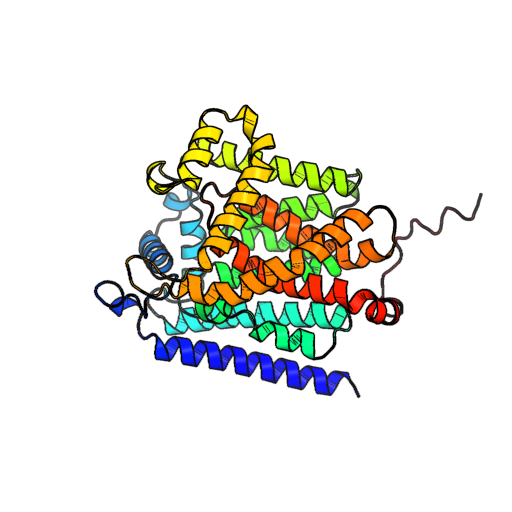10.295 -12.719 1.00 49.06 221 SER A O 1
ATOM 1804 N N . LEU A 1 222 ? 13.121 12.375 -12.584 1.00 51.00 222 LEU A N 1
ATOM 1805 C CA . LEU A 1 222 ? 11.840 12.977 -12.168 1.00 51.00 222 LEU A CA 1
ATOM 1806 C C . LEU A 1 222 ? 10.744 12.871 -13.246 1.00 51.00 222 LEU A C 1
ATOM 1808 O O . LEU A 1 222 ? 9.569 13.101 -12.951 1.00 51.00 222 LEU A O 1
ATOM 1812 N N . GLY A 1 223 ? 11.122 12.436 -14.451 1.00 50.22 223 GLY A N 1
ATOM 1813 C CA . GLY A 1 223 ? 10.238 12.172 -15.573 1.00 50.22 223 GLY A CA 1
ATOM 1814 C C . GLY A 1 223 ? 9.847 13.447 -16.312 1.00 50.22 223 GLY A C 1
ATOM 1815 O O . GLY A 1 223 ? 9.745 14.530 -15.737 1.00 50.22 223 GLY A O 1
ATOM 1816 N N . GLU A 1 224 ? 9.590 13.313 -17.609 1.00 49.50 224 GLU A N 1
ATOM 1817 C CA . GLU A 1 224 ? 8.998 14.382 -18.408 1.00 49.50 224 GLU A CA 1
ATOM 1818 C C . GLU A 1 224 ? 7.481 14.428 -18.146 1.00 49.50 224 GLU A C 1
ATOM 1820 O O . GLU A 1 224 ? 6.774 13.439 -18.347 1.00 49.50 224 GLU A O 1
ATOM 1825 N N . GLY A 1 225 ? 6.963 15.561 -17.655 1.00 64.19 225 GLY A N 1
ATOM 1826 C CA . GLY A 1 225 ? 5.524 15.767 -17.448 1.00 64.19 225 GLY A CA 1
ATOM 1827 C C . GLY A 1 225 ? 5.157 16.637 -16.242 1.00 64.19 225 GLY A C 1
ATOM 1828 O O . GLY A 1 225 ? 6.017 17.177 -15.547 1.00 64.19 225 GLY A O 1
ATOM 1829 N N . LEU A 1 226 ? 3.850 16.754 -15.980 1.00 66.62 226 LEU A N 1
ATOM 1830 C CA . LEU A 1 226 ? 3.279 17.598 -14.917 1.00 66.62 226 LEU A CA 1
ATOM 1831 C C . LEU A 1 226 ? 3.832 17.253 -13.521 1.00 66.62 226 LEU A C 1
ATOM 1833 O O . LEU A 1 226 ? 4.078 18.143 -12.710 1.00 66.62 226 LEU A O 1
ATOM 1837 N N . THR A 1 227 ? 4.069 15.966 -13.254 1.00 65.06 227 THR A N 1
ATOM 1838 C CA . THR A 1 227 ? 4.690 15.490 -12.011 1.00 65.06 227 THR A CA 1
ATOM 1839 C C . THR A 1 227 ? 6.103 16.047 -11.834 1.00 65.06 227 THR A C 1
ATOM 1841 O O . THR A 1 227 ? 6.401 16.589 -10.774 1.00 65.06 227 THR A O 1
ATOM 1844 N N . GLY A 1 228 ? 6.950 15.958 -12.866 1.00 67.69 228 GLY A N 1
ATOM 1845 C CA . GLY A 1 228 ? 8.324 16.463 -12.823 1.00 67.69 228 GLY A CA 1
ATOM 1846 C C . GLY A 1 228 ? 8.376 17.981 -12.646 1.00 67.69 228 GLY A C 1
ATOM 1847 O O . GLY A 1 228 ? 9.126 18.473 -11.809 1.00 67.69 228 GLY A O 1
ATOM 1848 N N . GLN A 1 229 ? 7.504 18.719 -13.344 1.00 71.88 229 GLN A N 1
ATOM 1849 C CA . GLN A 1 229 ? 7.395 20.181 -13.222 1.00 71.88 229 GLN A CA 1
ATOM 1850 C C . GLN A 1 229 ? 6.985 20.629 -11.815 1.00 71.88 229 GLN A C 1
ATOM 1852 O O . GLN A 1 229 ? 7.558 21.567 -11.268 1.00 71.88 229 GLN A O 1
ATOM 1857 N N . ILE A 1 230 ? 6.008 19.954 -11.205 1.00 72.81 230 ILE A N 1
ATOM 1858 C CA . ILE A 1 230 ? 5.542 20.302 -9.858 1.00 72.81 230 ILE A CA 1
ATOM 1859 C C . ILE A 1 230 ? 6.587 19.929 -8.807 1.00 72.81 230 ILE A C 1
ATOM 1861 O O . ILE A 1 230 ? 6.796 20.681 -7.856 1.00 72.81 230 ILE A O 1
ATOM 1865 N N . THR A 1 231 ? 7.273 18.798 -8.977 1.00 70.31 231 THR A N 1
ATOM 1866 C CA . THR A 1 231 ? 8.376 18.427 -8.088 1.00 70.31 231 THR A CA 1
ATOM 1867 C C . THR A 1 231 ? 9.549 19.407 -8.203 1.00 70.31 231 THR A C 1
ATOM 1869 O O . THR A 1 231 ? 10.099 19.780 -7.171 1.00 70.31 231 THR A O 1
ATOM 1872 N N . ALA A 1 232 ? 9.881 19.891 -9.406 1.00 73.12 232 ALA A N 1
ATOM 1873 C CA . ALA A 1 232 ? 10.884 20.941 -9.612 1.00 73.12 232 ALA A CA 1
ATOM 1874 C C . ALA A 1 232 ? 10.476 22.273 -8.955 1.00 73.12 232 ALA A C 1
ATOM 1876 O O . ALA A 1 232 ? 11.254 22.850 -8.206 1.00 73.12 232 ALA A O 1
ATOM 1877 N N . PHE A 1 233 ? 9.221 22.701 -9.122 1.00 77.00 233 PHE A N 1
ATOM 1878 C CA . PHE A 1 233 ? 8.703 23.907 -8.465 1.00 77.00 233 PHE A CA 1
ATOM 1879 C C . PHE A 1 233 ? 8.854 23.855 -6.937 1.00 77.00 233 PHE A C 1
ATOM 1881 O O . PHE A 1 233 ? 9.271 24.823 -6.310 1.00 77.00 233 PHE A O 1
ATOM 1888 N N . PHE A 1 234 ? 8.535 22.717 -6.318 1.00 74.56 234 PHE A N 1
ATOM 1889 C CA . PHE A 1 234 ? 8.674 22.553 -4.870 1.00 74.56 234 PHE A CA 1
ATOM 1890 C C . PHE A 1 234 ? 10.124 22.384 -4.402 1.00 74.56 234 PHE A C 1
ATOM 1892 O O . PHE A 1 234 ? 10.406 22.622 -3.230 1.00 74.56 234 PHE A O 1
ATOM 1899 N N . LEU A 1 235 ? 11.031 21.972 -5.286 1.00 74.12 235 LEU A N 1
ATOM 1900 C CA . LEU A 1 235 ? 12.465 21.973 -5.010 1.00 74.12 235 LEU A CA 1
ATOM 1901 C C . LEU A 1 235 ? 13.009 23.397 -4.922 1.00 74.12 235 LEU A C 1
ATOM 1903 O O . LEU A 1 235 ? 13.718 23.707 -3.963 1.00 74.12 235 LEU A O 1
ATOM 1907 N N . ASP A 1 236 ? 12.626 24.239 -5.881 1.00 77.81 236 ASP A N 1
ATOM 1908 C CA . ASP A 1 236 ? 13.015 25.648 -5.930 1.00 77.81 236 ASP A CA 1
ATOM 1909 C C . ASP A 1 236 ? 12.368 26.438 -4.779 1.00 77.81 236 ASP A C 1
ATOM 1911 O O . ASP A 1 236 ? 13.027 27.219 -4.096 1.00 77.81 236 ASP A O 1
ATOM 1915 N N . GLU A 1 237 ? 11.095 26.159 -4.483 1.00 80.56 237 GLU A N 1
ATOM 1916 C CA . GLU A 1 237 ? 10.310 26.834 -3.446 1.00 80.56 237 GLU A CA 1
ATOM 1917 C C . GLU A 1 237 ? 10.025 25.917 -2.245 1.00 80.56 237 GLU A C 1
ATOM 1919 O O . GLU A 1 237 ? 8.881 25.688 -1.842 1.00 80.56 237 GLU A O 1
ATOM 1924 N N . ALA A 1 238 ? 11.080 25.377 -1.634 1.00 75.44 238 ALA A N 1
ATOM 1925 C CA . ALA A 1 238 ? 10.975 24.384 -0.559 1.00 75.44 238 ALA A CA 1
ATOM 1926 C C . ALA A 1 238 ? 10.148 24.828 0.661 1.00 75.44 238 ALA A C 1
ATOM 1928 O O . ALA A 1 238 ? 9.538 24.002 1.341 1.00 75.44 238 ALA A O 1
ATOM 1929 N N . TRP A 1 239 ?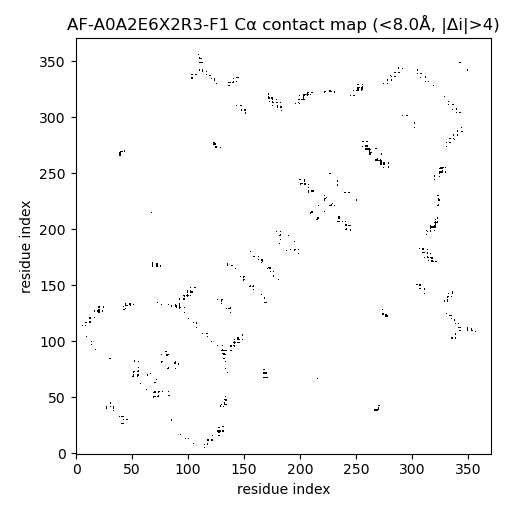 10.062 26.130 0.940 1.00 76.06 239 TRP A N 1
ATOM 1930 C CA . TRP A 1 239 ? 9.218 26.658 2.018 1.00 76.06 239 TRP A CA 1
ATOM 1931 C C . TRP A 1 239 ? 7.710 26.479 1.739 1.00 76.06 239 TRP A C 1
ATOM 1933 O O . TRP A 1 239 ? 6.913 26.453 2.6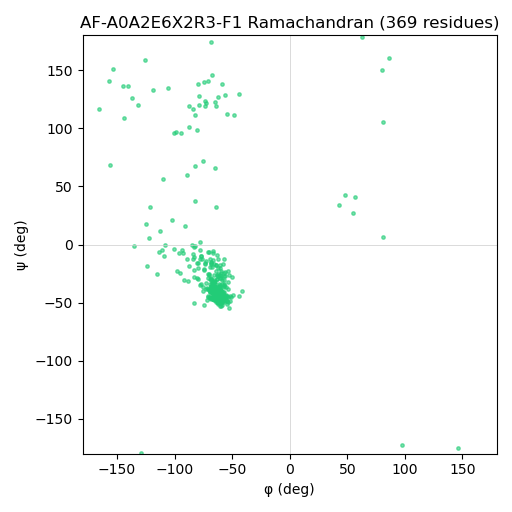80 1.00 76.06 239 TRP A O 1
ATOM 1943 N N . LEU A 1 240 ? 7.312 26.265 0.476 1.00 79.50 240 LEU A N 1
ATOM 1944 C CA . LEU A 1 240 ? 5.944 25.935 0.061 1.00 79.50 240 LEU A CA 1
ATOM 1945 C C . LEU A 1 240 ? 5.607 24.437 0.183 1.00 79.50 240 LEU A C 1
ATOM 1947 O O . LEU A 1 240 ? 4.449 24.065 -0.033 1.00 79.50 240 LEU A O 1
ATOM 1951 N N . ALA A 1 241 ? 6.546 23.568 0.593 1.00 70.62 241 ALA A N 1
ATOM 1952 C CA . ALA A 1 241 ? 6.316 22.124 0.783 1.00 70.62 241 ALA A CA 1
ATOM 1953 C C . ALA A 1 241 ? 5.010 21.759 1.509 1.00 70.62 241 ALA A C 1
ATOM 1955 O O . ALA A 1 241 ? 4.324 20.820 1.081 1.00 70.62 241 ALA A O 1
ATOM 1956 N N . PRO A 1 242 ? 4.638 22.447 2.612 1.00 74.94 242 PRO A N 1
ATOM 1957 C CA . PRO A 1 242 ? 3.422 22.121 3.351 1.00 74.94 242 PRO A CA 1
ATOM 1958 C C . PRO A 1 242 ? 2.154 22.354 2.523 1.00 74.94 242 PRO A C 1
ATOM 1960 O O . PRO A 1 242 ? 1.177 21.619 2.663 1.00 74.94 242 PRO A O 1
ATOM 1963 N N . LEU A 1 243 ? 2.183 23.348 1.631 1.00 73.25 243 LEU A N 1
ATOM 1964 C CA . LEU A 1 243 ? 1.082 23.694 0.732 1.00 73.25 243 LEU A CA 1
ATOM 1965 C C . LEU A 1 243 ? 1.017 22.764 -0.486 1.00 73.25 243 LEU A C 1
ATOM 1967 O O . LEU A 1 243 ? -0.028 22.670 -1.125 1.00 73.25 243 LEU A O 1
ATOM 1971 N N . GLY A 1 244 ? 2.087 22.015 -0.765 1.00 70.00 244 GLY A N 1
ATOM 1972 C CA . GLY A 1 244 ? 2.136 21.006 -1.823 1.00 70.00 244 GLY A CA 1
ATOM 1973 C C . GLY A 1 244 ? 1.421 19.693 -1.513 1.00 70.00 244 GLY A C 1
ATOM 1974 O O . GLY A 1 244 ? 1.180 18.913 -2.434 1.00 70.00 244 GLY A O 1
ATOM 1975 N N . VAL A 1 245 ? 1.024 19.444 -0.257 1.00 72.31 245 VAL A N 1
ATOM 1976 C CA . VAL A 1 245 ? 0.315 18.211 0.146 1.00 72.31 245 VAL A CA 1
ATOM 1977 C C . VAL A 1 245 ? -0.925 17.946 -0.723 1.00 72.31 245 VAL A C 1
ATOM 1979 O O . VAL A 1 245 ? -1.016 16.857 -1.296 1.00 72.31 245 VAL A O 1
ATOM 1982 N N . PRO A 1 246 ? -1.884 18.886 -0.872 1.00 74.88 246 PRO A N 1
ATOM 1983 C CA . PRO A 1 246 ? -3.102 18.624 -1.632 1.00 74.88 246 PRO A CA 1
ATOM 1984 C C . PRO A 1 246 ? -2.801 18.424 -3.116 1.00 74.88 246 PRO A C 1
ATOM 1986 O O . PRO A 1 246 ? -3.367 17.527 -3.732 1.00 74.88 246 PRO A O 1
ATOM 1989 N N . LEU A 1 247 ? -1.873 19.210 -3.671 1.00 77.25 247 LEU A N 1
ATOM 1990 C CA . LEU A 1 247 ? -1.478 19.112 -5.073 1.00 77.25 247 LEU A CA 1
ATOM 1991 C C . LEU A 1 247 ? -0.866 17.742 -5.379 1.00 77.25 247 LEU A C 1
ATOM 1993 O O . LEU A 1 247 ? -1.260 17.092 -6.340 1.00 77.25 247 LEU A O 1
ATOM 1997 N N . ARG A 1 248 ? 0.026 17.244 -4.520 1.00 74.50 248 ARG A N 1
ATOM 1998 C CA . ARG A 1 248 ? 0.647 15.924 -4.694 1.00 74.50 248 ARG A CA 1
ATOM 1999 C C . ARG A 1 248 ? -0.356 14.785 -4.544 1.00 74.50 248 ARG A C 1
ATOM 2001 O O . ARG A 1 248 ? -0.313 13.843 -5.328 1.00 74.50 248 ARG A O 1
ATOM 2008 N N . ILE A 1 249 ? -1.302 14.881 -3.605 1.00 77.44 249 ILE A N 1
ATOM 2009 C CA . ILE A 1 249 ? -2.414 13.919 -3.512 1.00 77.44 249 ILE A CA 1
ATOM 2010 C C . ILE A 1 249 ? -3.250 13.940 -4.800 1.00 77.44 249 ILE A C 1
ATOM 2012 O O . ILE A 1 249 ? -3.563 12.879 -5.337 1.00 77.44 249 ILE A O 1
ATOM 2016 N N . LEU A 1 250 ? -3.585 15.125 -5.319 1.00 78.75 250 LEU A N 1
ATOM 2017 C CA . LEU A 1 250 ? -4.335 15.265 -6.569 1.00 78.75 250 LEU A CA 1
ATOM 2018 C C . LEU A 1 250 ? -3.579 14.686 -7.762 1.00 78.75 250 LEU A C 1
ATOM 2020 O O . LEU A 1 250 ? -4.201 14.048 -8.600 1.00 78.75 250 LEU A O 1
ATOM 2024 N N . LEU A 1 251 ? -2.259 14.840 -7.818 1.00 77.56 251 LEU A N 1
ATOM 2025 C CA . LEU A 1 251 ? -1.431 14.236 -8.858 1.00 77.56 251 LEU A CA 1
ATOM 2026 C C . LEU A 1 251 ? -1.394 12.709 -8.758 1.00 77.56 251 LEU A C 1
ATOM 2028 O O . LEU A 1 251 ? -1.501 12.044 -9.780 1.00 77.56 251 LEU A O 1
ATOM 2032 N N . TYR A 1 252 ? -1.312 12.140 -7.550 1.00 78.56 252 TYR A N 1
ATOM 2033 C CA . TYR A 1 252 ? -1.451 10.692 -7.361 1.00 78.56 252 TYR A CA 1
ATOM 2034 C C . TYR A 1 252 ? -2.812 10.197 -7.859 1.00 78.56 252 TYR A C 1
ATOM 2036 O O . TYR A 1 252 ? -2.880 9.175 -8.536 1.00 78.56 252 TYR A O 1
ATOM 2044 N N . ILE A 1 253 ? -3.890 10.929 -7.558 1.00 79.00 253 ILE A N 1
ATOM 2045 C CA . ILE A 1 253 ? -5.241 10.615 -8.041 1.00 79.00 253 ILE A CA 1
ATOM 2046 C C . ILE A 1 253 ? -5.330 10.778 -9.564 1.00 79.00 253 ILE A C 1
ATOM 2048 O O . ILE A 1 253 ? -5.935 9.935 -10.219 1.00 79.00 253 ILE A O 1
ATOM 2052 N N . TYR A 1 254 ? -4.727 11.824 -10.129 1.00 81.81 254 TYR A N 1
ATOM 2053 C CA . TYR A 1 254 ? -4.699 12.088 -11.565 1.00 81.81 254 TYR A CA 1
ATOM 2054 C C . TYR A 1 254 ? -3.952 10.989 -1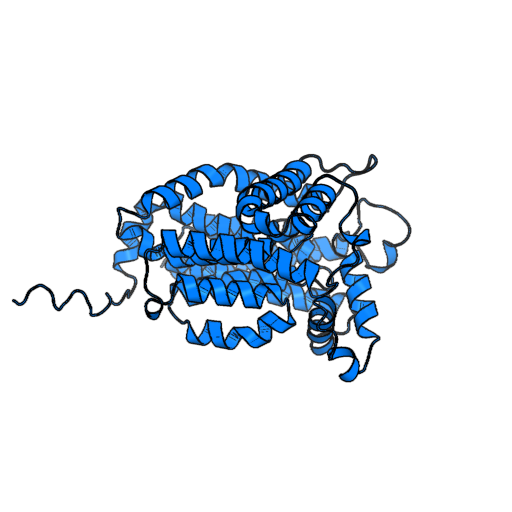2.319 1.00 81.81 254 TYR A C 1
ATOM 2056 O O . TYR A 1 254 ? -4.503 10.425 -13.259 1.00 81.81 254 TYR A O 1
ATOM 2064 N N . ASP A 1 255 ? -2.747 10.620 -11.879 1.00 77.25 255 ASP A N 1
ATOM 2065 C CA . ASP A 1 255 ? -1.972 9.531 -12.479 1.00 77.25 255 ASP A CA 1
ATOM 2066 C C . ASP A 1 255 ? -2.742 8.203 -12.386 1.00 77.25 255 ASP A C 1
ATOM 2068 O O . ASP A 1 255 ? -2.853 7.450 -13.360 1.00 77.25 255 ASP A O 1
ATOM 2072 N N . TYR A 1 256 ? -3.394 7.961 -11.243 1.00 77.38 256 TYR A N 1
ATOM 2073 C CA . TYR A 1 256 ? -4.262 6.803 -11.054 1.00 77.38 256 TYR A CA 1
ATOM 2074 C C . TYR A 1 256 ? -5.451 6.810 -12.021 1.00 77.38 256 TYR A C 1
ATOM 2076 O O . TYR A 1 256 ? -5.696 5.809 -12.685 1.00 77.38 256 TYR A O 1
ATOM 2084 N N . ALA A 1 257 ? -6.151 7.936 -12.172 1.00 79.31 257 ALA A N 1
ATOM 2085 C CA . ALA A 1 257 ? -7.295 8.081 -13.071 1.00 79.31 257 ALA A CA 1
ATOM 2086 C C . ALA A 1 257 ? -6.898 8.035 -14.555 1.00 79.31 257 ALA A C 1
ATOM 2088 O O . ALA A 1 257 ? -7.630 7.478 -15.370 1.00 79.31 257 ALA A O 1
ATOM 2089 N N . SER A 1 258 ? -5.718 8.548 -14.912 1.00 76.56 258 SER A N 1
ATOM 2090 C CA . SER A 1 258 ? -5.184 8.498 -16.279 1.00 76.56 258 SER A CA 1
ATOM 2091 C C . SER A 1 258 ? -4.962 7.061 -16.772 1.00 76.56 258 SER A C 1
ATOM 2093 O O . SER A 1 258 ? -4.966 6.800 -17.975 1.00 76.56 258 SER A O 1
ATOM 2095 N N . SER A 1 259 ? -4.856 6.102 -15.842 1.00 74.38 259 SER A N 1
ATOM 2096 C CA . SER A 1 259 ? -4.783 4.672 -16.145 1.00 74.38 259 SER A CA 1
ATOM 2097 C C . SER A 1 259 ? -6.111 4.088 -16.675 1.00 74.38 259 SER A C 1
ATOM 2099 O O . SER A 1 259 ? -6.121 2.944 -17.113 1.00 74.38 259 SER A O 1
ATOM 2101 N N . ILE A 1 260 ? -7.221 4.846 -16.689 1.00 78.44 260 ILE A N 1
ATOM 2102 C CA . ILE A 1 260 ? -8.495 4.430 -17.321 1.00 78.44 260 ILE A CA 1
ATOM 2103 C C . ILE A 1 260 ? -8.362 4.295 -18.840 1.00 78.44 260 ILE A C 1
ATOM 2105 O O . ILE A 1 260 ? -9.110 3.534 -19.444 1.00 78.44 260 ILE A O 1
ATOM 2109 N N . VAL A 1 261 ? -7.423 5.013 -19.460 1.00 81.56 261 VAL A N 1
ATOM 2110 C CA . VAL A 1 261 ? -7.088 4.842 -20.875 1.00 81.56 261 VAL A CA 1
ATOM 2111 C C . VAL A 1 261 ? -5.903 3.876 -20.938 1.00 81.56 261 VAL A C 1
ATOM 2113 O O . VAL A 1 261 ? -4.759 4.313 -20.774 1.00 81.56 261 VAL A O 1
ATOM 2116 N N . PRO A 1 262 ? -6.122 2.561 -21.150 1.00 75.06 262 PRO A N 1
ATOM 2117 C CA . PRO A 1 262 ? -5.063 1.564 -21.082 1.00 75.06 262 PRO A CA 1
ATOM 2118 C C . PRO A 1 262 ? -4.285 1.525 -22.395 1.00 75.06 262 PRO A C 1
ATOM 2120 O O . PRO A 1 262 ? -3.939 0.452 -22.862 1.00 75.06 262 PRO A O 1
ATOM 2123 N N . PHE A 1 263 ? -4.058 2.672 -23.031 1.00 72.56 263 PHE A N 1
ATOM 2124 C CA . PHE A 1 263 ? -3.338 2.756 -24.289 1.00 72.56 263 PHE A CA 1
ATOM 2125 C C . PHE A 1 263 ? -2.092 3.612 -24.114 1.00 72.56 263 PHE A C 1
ATOM 2127 O O . PHE A 1 263 ? -2.136 4.708 -23.548 1.00 72.56 263 PHE A O 1
ATOM 2134 N N . TYR A 1 264 ? -0.970 3.112 -24.614 1.00 66.56 264 TYR A N 1
ATOM 2135 C CA . TYR A 1 264 ? 0.273 3.858 -24.716 1.00 66.56 264 TYR A CA 1
ATOM 2136 C C . TYR A 1 264 ? 0.899 3.579 -26.078 1.00 66.56 264 TYR A C 1
ATOM 2138 O O . TYR A 1 264 ? 1.051 2.424 -26.466 1.00 66.56 264 TYR A O 1
ATOM 2146 N N . LYS A 1 265 ? 1.202 4.643 -26.835 1.00 67.81 265 LYS A N 1
ATOM 2147 C CA . LYS A 1 265 ? 1.775 4.558 -28.193 1.00 67.81 265 LYS A CA 1
ATOM 2148 C C . LYS A 1 265 ? 1.043 3.558 -29.117 1.00 67.81 265 LYS A C 1
ATOM 2150 O O . LYS A 1 265 ? 1.671 2.802 -29.847 1.00 67.81 265 LYS A O 1
ATOM 2155 N N . GLY A 1 266 ? -0.294 3.549 -29.075 1.00 66.12 266 GLY A N 1
ATOM 2156 C CA . GLY A 1 266 ? -1.134 2.705 -29.939 1.00 66.12 266 GLY A CA 1
ATOM 2157 C C . GLY A 1 266 ? -1.300 1.245 -29.493 1.00 66.12 266 GLY A C 1
ATOM 2158 O O . GLY A 1 266 ? -1.901 0.464 -30.224 1.00 66.12 266 GLY A O 1
ATOM 2159 N N . GLN A 1 267 ? -0.803 0.860 -28.313 1.00 63.28 267 GLN A N 1
ATOM 2160 C CA . GLN A 1 267 ? -0.884 -0.510 -27.787 1.00 63.28 267 GLN A CA 1
ATOM 2161 C C . GLN A 1 267 ? -1.517 -0.551 -26.394 1.00 63.28 267 GLN A C 1
ATOM 2163 O O . GLN A 1 267 ? -1.534 0.468 -25.703 1.00 63.28 267 GLN A O 1
ATOM 2168 N N . ILE A 1 268 ? -2.039 -1.717 -25.989 1.00 68.56 268 ILE A N 1
ATOM 2169 C CA . ILE A 1 268 ? -2.633 -1.895 -24.660 1.00 68.56 268 ILE A CA 1
ATOM 2170 C C . ILE A 1 268 ? -1.531 -1.942 -23.599 1.00 68.56 268 ILE A C 1
ATOM 2172 O O . ILE A 1 268 ? -0.640 -2.783 -23.644 1.00 68.56 268 ILE A O 1
ATOM 2176 N N . ASP A 1 269 ? -1.631 -1.054 -22.620 1.00 70.75 269 ASP A N 1
ATOM 2177 C CA . ASP A 1 269 ? -0.839 -1.048 -21.400 1.00 70.75 269 ASP A CA 1
ATOM 2178 C C . ASP A 1 269 ? -1.537 -1.937 -20.356 1.00 70.75 269 ASP A C 1
ATOM 2180 O O . ASP A 1 269 ? -2.519 -1.542 -19.714 1.00 70.75 269 ASP A O 1
ATOM 2184 N N . ALA A 1 270 ? -1.033 -3.165 -20.200 1.00 69.38 270 ALA A N 1
ATOM 2185 C CA . ALA A 1 270 ? -1.573 -4.151 -19.265 1.00 69.38 270 ALA A CA 1
ATOM 2186 C C . ALA A 1 270 ? -1.555 -3.654 -17.807 1.00 69.38 270 ALA A C 1
ATOM 2188 O O . ALA A 1 270 ? -2.452 -3.983 -17.029 1.00 69.38 270 ALA A O 1
ATOM 2189 N N . ILE A 1 271 ? -0.586 -2.806 -17.436 1.00 70.69 271 ILE A N 1
ATOM 2190 C CA . ILE A 1 271 ? -0.487 -2.229 -16.087 1.00 70.69 271 ILE A CA 1
ATOM 2191 C C . ILE A 1 271 ? -1.689 -1.334 -15.823 1.00 70.69 271 ILE A C 1
ATOM 2193 O O . ILE A 1 271 ? -2.328 -1.426 -14.774 1.00 70.69 271 ILE A O 1
ATOM 2197 N N . LYS A 1 272 ? -1.999 -0.460 -16.783 1.00 75.00 272 LYS A N 1
ATOM 2198 C CA . LYS A 1 272 ? -3.149 0.439 -16.709 1.00 75.00 272 LYS A CA 1
ATOM 2199 C C . LYS A 1 272 ? -4.457 -0.344 -16.705 1.00 75.00 272 LYS A C 1
ATOM 2201 O O . LYS A 1 272 ? -5.296 -0.095 -15.843 1.00 75.00 272 LYS A O 1
ATOM 2206 N N . ALA A 1 273 ? -4.583 -1.354 -17.568 1.00 76.19 273 ALA A N 1
ATOM 2207 C CA . ALA A 1 273 ? -5.765 -2.213 -17.628 1.00 76.19 273 ALA A CA 1
ATOM 2208 C C . ALA A 1 273 ? -6.053 -2.917 -16.288 1.00 76.19 273 ALA A C 1
ATOM 2210 O O . ALA A 1 273 ? -7.176 -2.860 -15.783 1.00 76.19 273 ALA A O 1
ATOM 2211 N N . LEU A 1 274 ? -5.032 -3.503 -15.651 1.00 74.94 274 LEU A N 1
ATOM 2212 C CA . LEU A 1 274 ? -5.167 -4.191 -14.359 1.00 74.94 274 LEU A CA 1
ATOM 2213 C C . LEU A 1 274 ? -5.474 -3.243 -13.185 1.00 74.94 274 LEU A C 1
ATOM 2215 O O . LEU A 1 274 ? -5.927 -3.696 -12.131 1.00 74.94 274 LEU A O 1
ATOM 2219 N N . ARG A 1 275 ? -5.267 -1.928 -13.347 1.00 76.19 275 ARG A N 1
ATOM 2220 C CA . ARG A 1 275 ? -5.647 -0.908 -12.354 1.00 76.19 275 ARG A CA 1
ATOM 2221 C C . ARG A 1 275 ? -7.111 -0.487 -12.457 1.00 76.19 275 ARG A C 1
ATOM 2223 O O . ARG A 1 275 ? -7.642 -0.009 -11.458 1.00 76.19 275 ARG A O 1
ATOM 2230 N N . ILE A 1 276 ? -7.774 -0.673 -13.604 1.00 77.81 276 ILE A N 1
ATOM 2231 C CA . ILE A 1 276 ? -9.154 -0.205 -13.840 1.00 77.81 276 ILE A CA 1
ATOM 2232 C C . ILE A 1 276 ? -10.131 -0.655 -12.743 1.00 77.81 276 ILE A C 1
ATOM 2234 O O . ILE A 1 276 ? -10.824 0.216 -12.207 1.00 77.81 276 ILE A O 1
ATOM 2238 N N . PRO A 1 277 ? -10.178 -1.941 -12.328 1.00 75.25 277 PRO A N 1
ATOM 2239 C CA . PRO A 1 277 ? -11.071 -2.360 -11.249 1.00 75.25 277 PRO A CA 1
ATOM 2240 C C . PRO A 1 277 ? -10.833 -1.542 -9.978 1.00 75.25 277 PRO A C 1
ATOM 2242 O O . PRO A 1 277 ? -11.766 -1.000 -9.390 1.00 75.25 277 PRO A O 1
ATOM 2245 N N . SER A 1 278 ? -9.569 -1.369 -9.603 1.00 73.44 278 SER A N 1
ATOM 2246 C CA . SER A 1 278 ? -9.168 -0.619 -8.418 1.00 73.44 278 SER A CA 1
ATOM 2247 C C . SER A 1 278 ? -9.497 0.877 -8.506 1.00 73.44 278 SER A C 1
ATOM 2249 O O . SER A 1 278 ? -9.837 1.471 -7.486 1.00 73.44 278 SER A O 1
ATOM 2251 N N . ILE A 1 279 ? -9.465 1.483 -9.699 1.00 74.44 279 ILE A N 1
ATOM 2252 C CA . ILE A 1 279 ? -9.903 2.872 -9.931 1.00 74.44 279 ILE A CA 1
ATOM 2253 C C . ILE A 1 279 ? -11.408 3.007 -9.721 1.00 74.44 279 ILE A C 1
ATOM 2255 O O . ILE A 1 279 ? -11.845 3.902 -8.997 1.00 74.44 279 ILE A O 1
ATOM 2259 N N . ILE A 1 280 ? -12.197 2.096 -10.298 1.00 74.56 280 ILE A N 1
ATOM 2260 C CA . ILE A 1 280 ? -13.654 2.064 -10.110 1.00 74.56 280 ILE A CA 1
ATOM 2261 C C . ILE A 1 280 ? -13.975 1.941 -8.618 1.00 74.56 280 ILE A C 1
ATOM 2263 O O . ILE A 1 280 ? -14.798 2.699 -8.097 1.00 74.56 280 ILE A O 1
ATOM 2267 N N . PHE A 1 281 ? -13.269 1.056 -7.904 1.00 71.06 281 PHE A N 1
ATOM 2268 C CA . PHE A 1 281 ? -13.374 0.968 -6.451 1.00 71.06 281 PHE A CA 1
ATOM 2269 C C . PHE A 1 281 ? -12.996 2.287 -5.781 1.00 71.06 281 PHE A C 1
ATOM 2271 O O . PHE A 1 281 ? -13.797 2.809 -5.017 1.00 71.06 281 PHE A O 1
ATOM 2278 N N . PHE A 1 282 ? -11.834 2.871 -6.082 1.00 72.31 282 PHE A N 1
ATOM 2279 C CA . PHE A 1 282 ? -11.365 4.113 -5.462 1.00 72.31 282 PHE A CA 1
ATOM 2280 C C . PHE A 1 282 ? -12.368 5.277 -5.603 1.00 72.31 282 PHE A C 1
ATOM 2282 O O . PHE A 1 282 ? -12.664 5.986 -4.634 1.00 72.31 282 PHE A O 1
ATOM 2289 N N . VAL A 1 283 ? -12.963 5.441 -6.787 1.00 73.25 283 VAL A N 1
ATOM 2290 C CA . VAL A 1 283 ? -13.996 6.458 -7.037 1.00 73.25 283 VAL A CA 1
ATOM 2291 C C . VAL A 1 283 ? -15.260 6.167 -6.226 1.00 73.25 283 VAL A C 1
ATOM 2293 O O . VAL A 1 283 ? -15.764 7.056 -5.536 1.00 73.25 283 VAL A O 1
ATOM 2296 N N . ALA A 1 284 ? -15.741 4.920 -6.232 1.00 70.44 284 ALA A N 1
ATOM 2297 C CA . ALA A 1 284 ? -16.950 4.528 -5.505 1.00 70.44 284 ALA A CA 1
ATOM 2298 C C . ALA A 1 284 ? -16.838 4.748 -3.983 1.00 70.44 284 ALA A C 1
ATOM 2300 O O . ALA A 1 284 ? -17.837 4.992 -3.302 1.00 70.44 284 ALA A O 1
ATOM 2301 N N . ILE A 1 285 ? -15.626 4.678 -3.430 1.00 69.75 285 ILE A N 1
ATOM 2302 C CA . ILE A 1 285 ? -15.401 4.667 -1.978 1.00 69.75 285 ILE A CA 1
ATOM 2303 C C . ILE A 1 285 ? -15.106 6.041 -1.385 1.00 69.75 285 ILE A C 1
ATOM 2305 O O . ILE A 1 285 ? -15.349 6.268 -0.194 1.00 69.75 285 ILE A O 1
ATOM 2309 N N . THR A 1 286 ? -14.602 6.958 -2.209 1.00 72.75 286 THR A N 1
ATOM 2310 C CA . THR A 1 286 ? -14.172 8.298 -1.794 1.00 72.75 286 THR A CA 1
ATOM 2311 C C . THR A 1 286 ? -15.259 9.050 -1.002 1.00 72.75 286 THR A C 1
ATOM 2313 O O . THR A 1 286 ? -14.948 9.564 0.079 1.00 72.75 286 THR A O 1
ATOM 2316 N N . PRO A 1 287 ? -16.551 9.051 -1.405 1.00 73.62 287 PRO A N 1
ATOM 2317 C CA . PRO A 1 287 ? -17.608 9.721 -0.639 1.00 73.62 287 PRO A CA 1
ATOM 2318 C C . PRO A 1 287 ? -17.799 9.156 0.777 1.00 73.62 287 PRO A C 1
ATOM 2320 O O . PRO A 1 287 ? -17.992 9.908 1.738 1.00 73.62 287 PRO A O 1
ATOM 2323 N N . SER A 1 288 ? -17.724 7.831 0.922 1.00 69.44 288 SER A N 1
ATOM 2324 C CA . SER A 1 288 ? -17.875 7.132 2.205 1.00 69.44 288 SER A CA 1
ATOM 2325 C C . SER A 1 288 ? -16.693 7.406 3.135 1.00 69.44 288 SER A C 1
ATOM 2327 O O . SER A 1 288 ? -16.886 7.634 4.331 1.00 69.44 288 SER A O 1
ATOM 2329 N N . PHE A 1 289 ? -15.480 7.456 2.580 1.00 70.31 289 PHE A N 1
ATOM 2330 C CA . PHE A 1 289 ? -14.267 7.805 3.313 1.00 70.31 289 PHE A CA 1
ATOM 2331 C C . PHE A 1 289 ? -14.319 9.247 3.843 1.00 70.31 289 PHE A C 1
ATOM 2333 O O . PHE A 1 289 ? -14.115 9.475 5.037 1.00 70.31 289 PHE A O 1
ATOM 2340 N N . ILE A 1 290 ? -14.695 10.213 2.994 1.00 73.38 290 ILE A N 1
ATOM 2341 C CA . ILE A 1 290 ? -14.856 11.623 3.389 1.00 73.38 290 ILE A CA 1
ATOM 2342 C C . ILE A 1 290 ? -15.915 11.760 4.490 1.00 73.38 290 ILE A C 1
ATOM 2344 O O . ILE A 1 290 ? -15.695 12.458 5.483 1.00 73.38 290 ILE A O 1
ATOM 2348 N N . ARG A 1 291 ? -17.056 11.070 4.362 1.00 70.94 291 ARG A N 1
ATOM 2349 C CA . ARG A 1 291 ? -18.115 11.088 5.382 1.00 70.94 291 ARG A CA 1
ATOM 2350 C C . ARG A 1 291 ? -17.614 10.557 6.729 1.00 70.94 291 ARG A C 1
ATOM 2352 O O . ARG A 1 291 ? -17.831 11.202 7.752 1.00 70.94 291 ARG A O 1
ATOM 2359 N N . ALA A 1 292 ? -16.887 9.438 6.729 1.00 65.81 292 ALA A N 1
ATOM 2360 C CA . ALA A 1 292 ? -16.309 8.864 7.942 1.00 65.81 292 ALA A CA 1
ATOM 2361 C C . ALA A 1 292 ? -15.296 9.808 8.618 1.00 65.81 292 ALA A C 1
ATOM 2363 O O . ALA A 1 292 ? -15.309 9.930 9.843 1.00 65.81 292 ALA A O 1
ATOM 2364 N N . LEU A 1 293 ? -14.474 10.521 7.837 1.00 68.06 293 LEU A N 1
ATOM 2365 C CA . LEU A 1 293 ? -13.536 11.523 8.356 1.00 68.06 293 LEU A CA 1
ATOM 2366 C C . LEU A 1 293 ? -14.243 12.724 9.001 1.00 68.06 293 LEU A C 1
ATOM 2368 O O . LEU A 1 293 ? -13.788 13.230 10.032 1.00 68.06 293 LEU A O 1
ATOM 2372 N N . ARG A 1 294 ? -15.371 13.177 8.441 1.00 68.56 294 ARG A N 1
ATOM 2373 C CA . ARG A 1 294 ? -16.162 14.282 9.017 1.00 68.56 294 ARG A CA 1
ATOM 2374 C C . ARG A 1 294 ? -16.796 13.890 10.358 1.00 68.56 294 ARG A C 1
ATOM 2376 O O . ARG A 1 294 ? -16.780 14.696 11.290 1.00 68.56 294 ARG A O 1
ATOM 2383 N N . ASP A 1 295 ? -17.232 12.638 10.488 1.00 63.81 295 ASP A N 1
ATOM 2384 C CA . ASP A 1 295 ? -17.921 12.097 11.672 1.00 63.81 295 ASP A CA 1
ATOM 2385 C C . ASP A 1 295 ? -17.007 11.748 12.864 1.00 63.81 295 ASP A C 1
ATOM 2387 O O . ASP A 1 295 ? -17.496 11.435 13.954 1.00 63.81 295 ASP A O 1
ATOM 2391 N N . THR A 1 296 ? -15.685 11.868 12.712 1.00 58.91 296 THR A N 1
ATOM 2392 C CA . THR A 1 296 ? -14.675 11.603 13.762 1.00 58.91 296 THR A CA 1
ATOM 2393 C C . THR A 1 296 ? -14.841 12.423 15.049 1.00 58.91 296 THR A C 1
ATOM 2395 O O . THR A 1 296 ? -14.205 12.122 16.053 1.00 58.91 296 THR A O 1
ATOM 2398 N N . GLY A 1 297 ? -15.685 13.461 15.045 1.00 51.84 297 GLY A N 1
ATOM 2399 C CA . GLY A 1 297 ? -15.925 14.326 16.203 1.00 51.84 297 GLY A CA 1
ATOM 2400 C C . GLY A 1 297 ? -17.091 13.930 17.116 1.00 51.84 297 GLY A C 1
ATOM 2401 O O . GLY A 1 297 ? -17.260 14.588 18.137 1.00 51.84 297 GLY A O 1
ATOM 2402 N N . ARG A 1 298 ? -17.928 12.936 16.765 1.00 48.44 298 ARG A N 1
ATOM 2403 C CA . ARG A 1 298 ? -19.226 12.733 17.452 1.00 48.44 298 ARG A CA 1
ATOM 2404 C C . ARG A 1 298 ? -19.614 11.294 17.840 1.00 48.44 298 ARG A C 1
ATOM 2406 O O . ARG A 1 298 ? -20.671 11.136 18.441 1.00 48.44 298 ARG A O 1
ATOM 2413 N N . ARG A 1 299 ? -18.834 10.238 17.553 1.00 53.62 299 ARG A N 1
ATOM 2414 C CA . ARG A 1 299 ? -19.255 8.843 17.855 1.00 53.62 299 ARG A CA 1
ATOM 2415 C C . ARG A 1 299 ? -18.144 7.928 18.385 1.00 53.62 299 ARG A C 1
ATOM 2417 O O . ARG A 1 299 ? -17.075 7.836 17.790 1.00 53.62 299 ARG A O 1
ATOM 2424 N N . THR A 1 300 ? -18.480 7.155 19.420 1.00 57.88 300 THR A N 1
ATOM 2425 C CA . THR A 1 300 ? -17.741 5.996 19.974 1.00 57.88 300 THR A CA 1
ATOM 2426 C C . THR A 1 300 ? -17.405 4.916 18.935 1.00 57.88 300 THR A C 1
ATOM 2428 O O . THR A 1 300 ? -16.441 4.171 19.100 1.00 57.88 300 THR A O 1
ATOM 2431 N N . ASP A 1 301 ? -18.153 4.861 17.830 1.00 60.72 301 ASP A N 1
ATOM 2432 C CA . ASP A 1 301 ? -17.928 3.917 16.730 1.00 60.72 301 ASP A CA 1
ATOM 2433 C C . ASP A 1 301 ? -16.594 4.133 16.006 1.00 60.72 301 ASP A C 1
ATOM 2435 O O . ASP A 1 301 ? -15.990 3.167 15.543 1.00 60.72 301 ASP A O 1
ATOM 2439 N N . PHE A 1 302 ? -16.127 5.383 15.886 1.00 71.44 302 PHE A N 1
ATOM 2440 C CA . PHE A 1 302 ? -14.910 5.681 15.127 1.00 71.44 302 PHE A CA 1
ATOM 2441 C C . PHE A 1 302 ? -13.681 5.026 15.760 1.00 71.44 302 PHE A C 1
ATOM 2443 O O . PHE A 1 302 ? -12.853 4.480 15.043 1.00 71.44 302 PHE A O 1
ATOM 2450 N N . GLU A 1 303 ? -13.608 4.980 17.092 1.00 74.25 303 GLU A N 1
ATOM 2451 C CA . GLU A 1 303 ? -12.488 4.389 17.838 1.00 74.25 303 GLU A CA 1
ATOM 2452 C C . GLU A 1 303 ? -12.210 2.920 17.481 1.00 74.25 303 GLU A C 1
ATOM 2454 O O . GLU A 1 303 ? -11.069 2.469 17.585 1.00 74.25 303 GLU A O 1
ATOM 2459 N N . HIS A 1 304 ? -13.226 2.178 17.025 1.00 74.56 304 HIS A N 1
ATOM 2460 C CA . HIS A 1 304 ? -13.103 0.754 16.709 1.00 74.56 304 HIS A CA 1
ATOM 2461 C C . HIS A 1 304 ? -12.375 0.488 15.391 1.00 74.56 304 HIS A C 1
ATOM 2463 O O . HIS A 1 304 ? -11.589 -0.450 15.295 1.00 74.56 304 HIS A O 1
ATOM 2469 N N . TYR A 1 305 ? -12.637 1.301 14.369 1.00 80.31 305 TYR A N 1
ATOM 2470 C CA . TYR A 1 305 ? -12.019 1.160 13.048 1.00 80.31 305 TYR A CA 1
ATOM 2471 C C . TYR A 1 305 ? -10.991 2.262 12.752 1.00 80.31 305 TYR A C 1
ATOM 2473 O O . TYR A 1 305 ? -10.341 2.224 11.707 1.00 80.31 305 TYR A O 1
ATOM 2481 N N . ARG A 1 306 ? -10.779 3.203 13.686 1.00 85.38 306 ARG A N 1
ATOM 2482 C CA . ARG A 1 306 ? -9.745 4.246 13.618 1.00 85.38 306 ARG A CA 1
ATOM 2483 C C . ARG A 1 306 ? -8.361 3.692 13.278 1.00 85.38 306 ARG A C 1
ATOM 2485 O O . ARG A 1 306 ? -7.745 4.284 12.399 1.00 85.38 306 ARG A O 1
ATOM 2492 N N . PRO A 1 307 ? -7.875 2.570 13.855 1.00 90.38 307 PRO A N 1
ATOM 2493 C CA . PRO A 1 307 ? -6.546 2.063 13.513 1.00 90.38 307 PRO A CA 1
ATOM 2494 C C . PRO A 1 307 ? -6.366 1.788 12.015 1.00 90.38 307 PRO A C 1
ATOM 2496 O O . PRO A 1 307 ? -5.305 2.068 11.471 1.00 90.38 307 PRO A O 1
ATOM 2499 N N . LEU A 1 308 ? -7.411 1.319 11.325 1.00 90.38 308 LEU A N 1
ATOM 2500 C CA . LEU A 1 308 ? -7.369 1.089 9.877 1.00 90.38 308 LEU A CA 1
ATOM 2501 C C . LEU A 1 308 ? -7.299 2.403 9.085 1.00 90.38 308 LEU A C 1
ATOM 2503 O O . LEU A 1 308 ? -6.560 2.494 8.107 1.00 90.38 308 LEU A O 1
ATOM 2507 N N . PHE A 1 309 ? -8.019 3.440 9.529 1.00 87.62 309 PHE A N 1
ATOM 2508 C CA . PHE A 1 309 ? -7.893 4.788 8.963 1.00 87.62 309 PHE A CA 1
ATOM 2509 C C . PHE A 1 309 ? -6.498 5.365 9.202 1.00 87.62 309 PHE A C 1
ATOM 2511 O O . PHE A 1 309 ? -5.913 5.941 8.291 1.00 87.62 309 PHE A O 1
ATOM 2518 N N . SER A 1 310 ? -5.945 5.182 10.400 1.00 91.88 310 SER A N 1
ATOM 2519 C CA . SER A 1 310 ? -4.600 5.642 10.740 1.00 91.88 310 SER A CA 1
ATOM 2520 C C . SER A 1 310 ? -3.532 4.950 9.903 1.00 91.88 310 SER A C 1
ATOM 2522 O O . SER A 1 310 ? -2.601 5.619 9.474 1.00 91.88 310 SER A O 1
ATOM 2524 N N . VAL A 1 311 ? -3.684 3.655 9.601 1.00 94.56 311 VAL A N 1
ATOM 2525 C CA . VAL A 1 311 ? -2.802 2.955 8.654 1.00 94.56 311 VAL A CA 1
ATOM 2526 C C . VAL A 1 311 ? -2.900 3.570 7.262 1.00 94.56 311 VAL A C 1
ATOM 2528 O O . VAL A 1 311 ? -1.869 3.871 6.668 1.00 94.56 311 VAL A O 1
ATOM 2531 N N . ALA A 1 312 ? -4.113 3.808 6.755 1.00 91.06 312 ALA A N 1
ATOM 2532 C CA . ALA A 1 312 ? -4.285 4.414 5.439 1.00 91.06 312 ALA A CA 1
ATOM 2533 C C . ALA A 1 312 ? -3.664 5.819 5.361 1.00 91.06 312 ALA A C 1
ATOM 2535 O O . ALA A 1 312 ? -2.929 6.114 4.423 1.00 91.06 312 ALA A O 1
ATOM 2536 N N . ILE A 1 313 ? -3.897 6.659 6.373 1.00 90.56 313 ILE A N 1
ATOM 2537 C CA . ILE A 1 313 ? -3.331 8.012 6.459 1.00 90.56 313 ILE A CA 1
ATOM 2538 C C . ILE A 1 313 ? -1.807 7.958 6.568 1.00 90.56 313 ILE A C 1
ATOM 2540 O O . ILE A 1 313 ? -1.126 8.652 5.821 1.00 90.56 313 ILE A O 1
ATOM 2544 N N . ALA A 1 314 ? -1.263 7.122 7.454 1.00 93.69 314 ALA A N 1
ATOM 2545 C CA . ALA A 1 314 ? 0.178 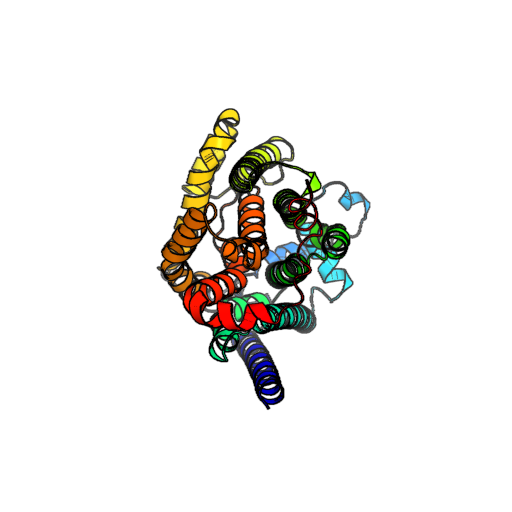6.981 7.624 1.00 93.69 314 ALA A CA 1
ATOM 2546 C C . ALA A 1 314 ? 0.858 6.502 6.334 1.00 93.69 314 ALA A C 1
ATOM 2548 O O . ALA A 1 314 ? 1.934 6.987 5.990 1.00 93.69 314 ALA A O 1
ATOM 2549 N N . PHE A 1 315 ? 0.226 5.577 5.603 1.00 92.12 315 PHE A N 1
ATOM 2550 C CA . PHE A 1 315 ? 0.760 5.084 4.339 1.00 92.12 315 PHE A CA 1
ATOM 2551 C C . PHE A 1 315 ? 0.731 6.174 3.266 1.00 92.12 315 PHE A C 1
ATOM 2553 O O . PHE A 1 315 ? 1.755 6.421 2.639 1.00 92.12 315 PHE A O 1
ATOM 2560 N N . VAL A 1 316 ? -0.390 6.889 3.106 1.00 88.88 316 VAL A N 1
ATOM 2561 C CA . VAL A 1 316 ? -0.484 8.034 2.182 1.00 88.88 316 VAL A CA 1
ATOM 2562 C C . VAL A 1 316 ? 0.556 9.104 2.523 1.00 88.88 316 VAL A C 1
ATOM 2564 O O . VAL A 1 316 ? 1.244 9.578 1.626 1.00 88.88 316 VAL A O 1
ATOM 2567 N N . SER A 1 317 ? 0.749 9.436 3.801 1.00 89.19 317 SER A N 1
ATOM 2568 C CA . SER A 1 317 ? 1.803 10.365 4.226 1.00 89.19 317 SER A CA 1
ATOM 2569 C C . SER A 1 317 ? 3.205 9.884 3.872 1.00 89.19 317 SER A C 1
ATOM 2571 O O . SER A 1 317 ? 4.033 10.692 3.467 1.00 89.19 317 SER A O 1
ATOM 2573 N N . ALA A 1 318 ? 3.480 8.583 3.976 1.00 88.00 318 ALA A N 1
ATOM 2574 C CA . ALA A 1 318 ? 4.749 8.018 3.528 1.00 88.00 318 ALA A CA 1
ATOM 2575 C C . ALA A 1 318 ? 4.903 8.056 1.995 1.00 88.00 318 ALA A C 1
ATOM 2577 O O . ALA A 1 318 ? 6.015 8.228 1.501 1.00 88.00 318 ALA A O 1
ATOM 2578 N N . LEU A 1 319 ? 3.810 7.965 1.223 1.00 83.88 319 LEU A N 1
ATOM 2579 C CA . LEU A 1 319 ? 3.847 8.158 -0.236 1.00 83.88 319 LEU A CA 1
ATOM 2580 C C . LEU A 1 319 ? 4.193 9.593 -0.630 1.00 83.88 319 LEU A C 1
ATOM 2582 O O . LEU A 1 319 ? 4.870 9.803 -1.6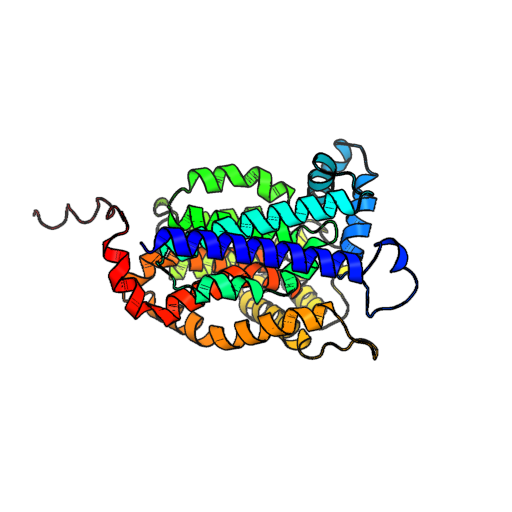34 1.00 83.88 319 LEU A O 1
ATOM 2586 N N . LEU A 1 320 ? 3.790 10.578 0.177 1.00 80.81 320 LEU A N 1
ATOM 2587 C CA . LEU A 1 320 ? 4.184 11.977 -0.010 1.00 80.81 320 LEU A CA 1
ATOM 2588 C C . LEU A 1 320 ? 5.682 12.210 0.220 1.00 80.81 320 LEU A C 1
ATOM 2590 O O . LEU A 1 320 ? 6.181 13.296 -0.036 1.00 80.81 320 LEU A O 1
ATOM 2594 N N . ILE A 1 321 ? 6.439 11.211 0.652 1.00 78.62 321 ILE A N 1
ATOM 2595 C CA . ILE A 1 321 ? 7.898 11.319 0.721 1.00 78.62 321 ILE A CA 1
ATOM 2596 C C . ILE A 1 321 ? 8.505 11.008 -0.644 1.00 78.62 321 ILE A C 1
ATOM 2598 O O . ILE A 1 321 ? 9.549 11.546 -0.990 1.00 78.62 321 ILE A O 1
ATOM 2602 N N . ASN A 1 322 ? 7.828 10.188 -1.454 1.00 72.25 322 ASN A N 1
ATOM 2603 C CA . ASN A 1 322 ? 8.326 9.825 -2.767 1.00 72.25 322 ASN A CA 1
ATOM 2604 C C . ASN A 1 322 ? 8.191 11.010 -3.741 1.00 72.25 322 ASN A C 1
ATOM 2606 O O . ASN A 1 322 ? 7.068 11.477 -3.973 1.00 72.25 322 ASN A O 1
ATOM 2610 N N . PRO A 1 323 ? 9.300 11.511 -4.302 1.00 61.75 323 PRO A N 1
ATOM 2611 C CA . PRO A 1 323 ? 9.258 12.621 -5.245 1.00 61.75 323 PRO A CA 1
ATOM 2612 C C . PRO A 1 323 ? 8.657 12.247 -6.601 1.00 61.75 323 PRO A C 1
ATOM 2614 O O . PRO A 1 323 ? 8.092 13.110 -7.271 1.00 61.75 323 PRO A O 1
ATOM 2617 N N . GLN A 1 324 ? 8.723 10.969 -6.982 1.00 65.75 324 GLN A N 1
ATOM 2618 C CA . GLN A 1 324 ? 8.039 10.452 -8.157 1.00 65.75 324 GLN A CA 1
ATOM 2619 C C . GLN A 1 324 ? 6.622 10.028 -7.783 1.00 65.75 324 GLN A C 1
ATOM 2621 O O . GLN A 1 324 ? 6.396 9.122 -6.974 1.00 65.75 324 GLN A O 1
ATOM 2626 N N . ILE A 1 325 ? 5.652 10.673 -8.417 1.00 68.62 325 ILE A N 1
ATOM 2627 C CA . ILE A 1 325 ? 4.246 10.314 -8.278 1.00 68.62 325 ILE A CA 1
ATOM 2628 C C . ILE A 1 325 ? 3.968 9.156 -9.224 1.00 68.62 325 ILE A C 1
ATOM 2630 O O . ILE A 1 325 ? 4.004 9.317 -10.439 1.00 68.62 325 ILE A O 1
ATOM 2634 N N . ASN A 1 326 ? 3.711 7.986 -8.643 1.00 72.19 326 ASN A N 1
ATOM 2635 C CA . ASN A 1 326 ? 3.364 6.783 -9.384 1.00 72.19 326 ASN A CA 1
ATOM 2636 C C . ASN A 1 326 ? 2.124 6.117 -8.778 1.00 72.19 326 ASN A C 1
ATOM 2638 O O . ASN A 1 326 ? 2.116 5.673 -7.624 1.00 72.19 326 ASN A O 1
ATOM 2642 N N . ALA A 1 327 ? 1.086 5.993 -9.597 1.00 69.19 327 ALA A N 1
ATOM 2643 C CA . ALA A 1 327 ? -0.181 5.322 -9.341 1.00 69.19 327 ALA A CA 1
ATOM 2644 C C . ALA A 1 327 ? -0.025 3.899 -8.792 1.00 69.19 327 ALA A C 1
ATOM 2646 O O . ALA A 1 327 ? -0.877 3.428 -8.034 1.00 69.19 327 ALA A O 1
ATOM 2647 N N . ARG A 1 328 ? 1.074 3.210 -9.121 1.00 74.06 328 ARG A N 1
ATOM 2648 C CA . ARG A 1 328 ? 1.395 1.883 -8.586 1.00 74.06 328 ARG A CA 1
ATOM 2649 C C . ARG A 1 328 ? 1.412 1.874 -7.062 1.00 74.06 328 ARG A C 1
ATOM 2651 O O . ARG A 1 328 ? 0.922 0.921 -6.470 1.00 74.06 328 ARG A O 1
ATOM 2658 N N . TYR A 1 329 ? 1.874 2.933 -6.404 1.00 77.44 329 TYR A N 1
ATOM 2659 C CA . TYR A 1 329 ? 1.922 2.945 -4.944 1.00 77.44 329 TYR A CA 1
ATOM 2660 C C . TYR A 1 329 ? 0.542 2.984 -4.284 1.00 77.44 329 TYR A C 1
ATOM 2662 O O . TYR A 1 329 ? 0.364 2.409 -3.210 1.00 77.44 329 TYR A O 1
ATOM 2670 N N . LEU A 1 330 ? -0.454 3.587 -4.940 1.00 79.62 330 LEU A N 1
ATOM 2671 C CA . LEU A 1 330 ? -1.837 3.545 -4.467 1.00 79.62 330 LEU A CA 1
ATOM 2672 C C . LEU A 1 330 ? -2.435 2.139 -4.575 1.00 79.62 330 LEU A C 1
ATOM 2674 O O . LEU A 1 330 ? -3.272 1.780 -3.747 1.00 79.62 330 LEU A O 1
ATOM 2678 N N . THR A 1 331 ? -1.980 1.313 -5.528 1.00 80.88 331 THR A N 1
ATOM 2679 C CA . THR A 1 331 ? -2.480 -0.069 -5.671 1.00 80.88 331 THR A CA 1
ATOM 2680 C C . THR A 1 331 ? -2.204 -0.920 -4.430 1.00 80.88 331 THR A C 1
ATOM 2682 O O . THR A 1 331 ? -3.063 -1.701 -4.030 1.00 80.88 331 THR A O 1
ATOM 2685 N N . CYS A 1 332 ? -1.083 -0.690 -3.736 1.00 86.19 332 CYS A N 1
ATOM 2686 C CA . CYS A 1 332 ? -0.740 -1.407 -2.505 1.00 86.19 332 CYS A CA 1
ATOM 2687 C C . CYS A 1 332 ? -1.723 -1.140 -1.352 1.00 86.19 332 CYS A C 1
ATOM 2689 O O . CYS A 1 332 ? -1.831 -1.943 -0.427 1.00 86.19 332 CYS A O 1
ATOM 2691 N N . LEU A 1 333 ? -2.449 -0.018 -1.399 1.00 86.81 333 LEU A N 1
ATOM 2692 C CA . LEU A 1 333 ? -3.422 0.360 -0.376 1.00 86.81 333 LEU A CA 1
ATOM 2693 C C . LEU A 1 333 ? -4.819 -0.225 -0.643 1.00 86.81 333 LEU A C 1
ATOM 2695 O O . LEU A 1 333 ? -5.639 -0.308 0.273 1.00 86.81 333 LEU A O 1
ATOM 2699 N N . VAL A 1 334 ? -5.101 -0.658 -1.876 1.00 84.88 334 VAL A N 1
ATOM 2700 C CA . VAL A 1 334 ? -6.444 -1.063 -2.325 1.00 84.88 334 VAL A CA 1
ATOM 2701 C C . VAL A 1 334 ? -7.084 -2.148 -1.448 1.00 84.88 334 VAL A C 1
ATOM 2703 O O . VAL A 1 334 ? -8.239 -1.949 -1.061 1.00 84.88 334 VAL A O 1
ATOM 2706 N N . PRO A 1 335 ? -6.394 -3.230 -1.024 1.00 87.94 335 PRO A N 1
ATOM 2707 C CA . PRO A 1 335 ? -7.027 -4.257 -0.192 1.00 87.94 335 PRO A CA 1
ATOM 2708 C C . PRO A 1 335 ? -7.531 -3.701 1.147 1.00 87.94 335 PRO A C 1
ATOM 2710 O O . PRO A 1 335 ? -8.605 -4.072 1.622 1.00 87.94 335 PRO A O 1
ATOM 2713 N N . LEU A 1 336 ? -6.787 -2.762 1.743 1.00 89.62 336 LEU A N 1
ATOM 2714 C CA . LEU A 1 336 ? -7.200 -2.077 2.967 1.00 89.62 336 LEU A CA 1
ATOM 2715 C C . LEU A 1 336 ? -8.381 -1.130 2.712 1.00 89.62 336 LEU A C 1
ATOM 2717 O O . LEU A 1 336 ? -9.296 -1.060 3.533 1.00 89.62 336 LEU A O 1
ATOM 2721 N N . LEU A 1 337 ? -8.389 -0.421 1.581 1.00 85.06 337 LEU A N 1
ATOM 2722 C CA . LEU A 1 337 ? -9.498 0.461 1.209 1.00 85.06 337 LEU A CA 1
ATOM 2723 C C . LEU A 1 337 ? -10.803 -0.318 1.002 1.00 85.06 337 LEU A C 1
ATOM 2725 O O . LEU A 1 337 ? -11.845 0.112 1.498 1.00 85.06 337 LEU A O 1
ATOM 2729 N N . ILE A 1 338 ? -10.744 -1.490 0.360 1.00 83.19 338 ILE A N 1
ATOM 2730 C CA . ILE A 1 338 ? -11.889 -2.404 0.225 1.00 83.19 338 ILE A CA 1
ATOM 2731 C C . ILE A 1 338 ? -12.434 -2.784 1.611 1.00 83.19 338 ILE A C 1
ATOM 2733 O O . ILE A 1 338 ? -13.637 -2.664 1.853 1.00 83.19 338 ILE A O 1
ATOM 2737 N N . LEU A 1 339 ? -11.565 -3.174 2.553 1.00 86.12 339 LEU A N 1
ATOM 2738 C CA . LEU A 1 339 ? -11.979 -3.503 3.923 1.00 86.12 339 LEU A CA 1
ATOM 2739 C C . LEU A 1 339 ? -12.648 -2.317 4.620 1.00 86.12 339 LEU A C 1
ATOM 2741 O O . LEU A 1 339 ? -13.748 -2.461 5.149 1.00 86.12 339 LEU A O 1
ATOM 2745 N N . LEU A 1 340 ? -12.014 -1.142 4.601 1.00 82.94 340 LEU A N 1
ATOM 2746 C CA . LEU A 1 340 ? -12.552 0.080 5.207 1.00 82.94 340 LEU A CA 1
ATOM 2747 C C . LEU A 1 340 ? -13.961 0.398 4.699 1.00 82.94 340 LEU A C 1
ATOM 2749 O O . LEU A 1 340 ? -14.834 0.802 5.465 1.00 82.94 340 LEU A O 1
ATOM 2753 N N . VAL A 1 341 ? -14.210 0.163 3.419 1.00 78.19 341 VAL A N 1
ATOM 2754 C CA . VAL A 1 341 ? -15.500 0.420 2.777 1.00 78.19 341 VAL A CA 1
ATOM 2755 C C . VAL A 1 341 ? -16.545 -0.575 3.210 1.00 78.19 341 VAL A C 1
ATOM 2757 O O . VAL A 1 341 ? -17.640 -0.179 3.606 1.00 78.19 341 VAL A O 1
ATOM 2760 N N . LEU A 1 342 ? -16.208 -1.861 3.183 1.00 79.75 342 LEU A N 1
ATOM 2761 C CA . LEU A 1 342 ? -17.110 -2.901 3.653 1.00 79.75 342 LEU A CA 1
ATOM 2762 C C . LEU A 1 342 ? -17.475 -2.681 5.125 1.00 79.75 342 LEU A C 1
ATOM 2764 O O . LEU A 1 342 ? -18.630 -2.917 5.486 1.00 79.75 342 LEU A O 1
ATOM 2768 N N . ILE A 1 343 ? -16.543 -2.161 5.938 1.00 79.00 343 ILE A N 1
ATOM 2769 C CA . ILE A 1 343 ? -16.773 -1.738 7.330 1.00 79.00 343 ILE A CA 1
ATOM 2770 C C . ILE A 1 343 ? -17.764 -0.571 7.399 1.00 79.00 343 ILE A C 1
ATOM 2772 O O . ILE A 1 343 ? -18.729 -0.619 8.163 1.00 79.00 343 ILE A O 1
ATOM 2776 N N . VAL A 1 344 ? -17.547 0.479 6.603 1.00 73.50 344 VAL A N 1
ATOM 2777 C CA . VAL A 1 344 ? -18.379 1.692 6.624 1.00 73.50 344 VAL A CA 1
ATOM 2778 C C . VAL A 1 344 ? -19.791 1.431 6.085 1.00 73.50 344 VAL A C 1
ATOM 2780 O O . VAL A 1 344 ? -20.754 1.909 6.681 1.00 73.50 344 VAL A O 1
ATOM 2783 N N . ILE A 1 345 ? -19.938 0.648 5.012 1.00 72.19 345 ILE A N 1
ATOM 2784 C CA . ILE A 1 345 ? -21.239 0.324 4.401 1.00 72.19 345 ILE A CA 1
ATOM 2785 C C . ILE A 1 345 ? -22.066 -0.591 5.314 1.00 72.19 345 ILE A C 1
ATOM 2787 O O . ILE A 1 345 ? -23.241 -0.326 5.552 1.00 72.19 345 ILE A O 1
ATOM 2791 N N . HIS A 1 346 ? -21.462 -1.636 5.888 1.00 70.38 346 HIS A N 1
ATOM 2792 C CA . HIS A 1 346 ? -22.184 -2.602 6.732 1.00 70.38 346 HIS A CA 1
ATOM 2793 C C . HIS A 1 346 ? -22.181 -2.221 8.224 1.00 70.38 346 HIS A C 1
ATOM 2795 O O . HIS A 1 346 ? -22.533 -3.036 9.082 1.00 70.38 346 HIS A O 1
ATOM 2801 N N . LYS A 1 347 ? -21.854 -0.960 8.546 1.00 63.59 347 LYS A N 1
ATOM 2802 C CA . LYS A 1 347 ? -21.855 -0.380 9.901 1.00 63.59 347 LYS A CA 1
ATOM 2803 C C . LYS A 1 347 ? -23.063 -0.782 10.776 1.00 63.59 347 LYS A C 1
ATOM 2805 O O . LYS A 1 347 ? -22.827 -1.104 11.943 1.00 63.59 347 LYS A O 1
ATOM 2810 N N . PRO A 1 348 ? -24.314 -0.865 10.266 1.00 51.75 348 PRO A N 1
ATOM 2811 C CA . PRO A 1 348 ? -25.471 -1.286 11.068 1.00 51.75 348 PRO A CA 1
ATOM 2812 C C . PRO A 1 348 ? -25.414 -2.750 11.539 1.00 51.75 348 PRO A C 1
ATOM 2814 O O . PRO A 1 348 ? -25.889 -3.071 12.627 1.00 51.75 348 PRO A O 1
ATOM 2817 N N . MET A 1 349 ? -24.825 -3.652 10.746 1.00 52.53 349 MET A N 1
ATOM 2818 C CA . MET A 1 349 ? -24.681 -5.066 11.115 1.00 52.53 349 MET A CA 1
ATOM 2819 C C . MET A 1 349 ? -23.551 -5.273 12.134 1.00 52.53 349 MET A C 1
ATOM 2821 O O . MET A 1 349 ? -23.678 -6.102 13.037 1.00 52.53 349 MET A O 1
ATOM 2825 N N . TYR A 1 350 ? -22.481 -4.476 12.055 1.00 56.47 350 TYR A N 1
ATOM 2826 C CA . TYR A 1 350 ? -21.317 -4.592 12.941 1.00 56.47 350 TYR A CA 1
ATOM 2827 C C . TYR A 1 350 ? -21.568 -4.110 14.363 1.00 56.47 350 TYR A C 1
ATOM 2829 O O . TYR A 1 350 ? -21.073 -4.717 15.308 1.00 56.47 350 TYR A O 1
ATOM 2837 N N . GLN A 1 351 ? -22.406 -3.092 14.558 1.00 53.50 351 GLN A N 1
ATOM 2838 C CA . GLN A 1 351 ? -22.778 -2.630 15.901 1.00 53.50 351 GLN A CA 1
ATOM 2839 C C . GLN A 1 351 ? -23.392 -3.747 16.775 1.00 53.50 351 GLN A C 1
ATOM 2841 O O . GLN A 1 351 ? -23.293 -3.699 18.001 1.00 53.50 351 GLN A O 1
ATOM 2846 N N . ARG A 1 352 ? -23.966 -4.798 16.164 1.00 49.91 352 ARG A N 1
ATOM 2847 C CA . ARG A 1 352 ? -24.453 -5.997 16.871 1.00 49.91 352 ARG A CA 1
ATOM 2848 C C . ARG A 1 352 ? -23.347 -7.006 17.213 1.00 49.91 352 ARG A C 1
ATOM 2850 O O . ARG A 1 352 ? -23.491 -7.715 18.208 1.00 49.91 352 ARG A O 1
ATOM 2857 N N . SER A 1 353 ? -22.259 -7.081 16.439 1.00 48.12 353 SER A N 1
ATOM 2858 C CA . SER A 1 353 ? -21.139 -8.006 16.694 1.00 48.12 353 SER A CA 1
ATOM 2859 C C . SER A 1 353 ? -20.071 -7.413 17.621 1.00 48.12 353 SER A C 1
ATOM 2861 O O . SER A 1 353 ? -19.500 -8.139 18.434 1.00 48.12 353 SER A O 1
ATOM 2863 N N . LEU A 1 354 ? -19.873 -6.090 17.584 1.00 50.41 354 LEU A N 1
ATOM 2864 C CA . LEU A 1 354 ? -18.907 -5.352 18.406 1.00 50.41 354 LEU A CA 1
ATOM 2865 C C . LEU A 1 354 ? -19.141 -5.497 19.920 1.00 50.41 354 LEU A C 1
ATOM 2867 O O . LEU A 1 354 ? -18.189 -5.408 20.688 1.00 50.41 354 LEU A O 1
ATOM 2871 N N . ARG A 1 355 ? -20.365 -5.831 20.361 1.00 49.59 355 ARG A N 1
ATOM 2872 C CA . ARG A 1 355 ? -20.656 -6.191 21.766 1.00 49.59 355 ARG A CA 1
ATOM 2873 C C . ARG A 1 355 ? -19.918 -7.451 22.252 1.00 49.59 355 ARG A C 1
ATOM 2875 O O . ARG A 1 355 ? -19.946 -7.732 23.443 1.00 49.59 355 ARG A O 1
ATOM 2882 N N . LYS A 1 356 ? -19.310 -8.230 21.349 1.00 43.97 356 LYS A N 1
ATOM 2883 C CA . LYS A 1 356 ? -18.654 -9.515 21.648 1.00 43.97 356 LYS A CA 1
ATOM 2884 C C . LYS A 1 356 ? -17.130 -9.489 21.510 1.00 43.97 356 LYS A C 1
ATOM 2886 O O . LYS A 1 356 ? -16.492 -10.496 21.803 1.00 43.97 356 LYS A O 1
ATOM 2891 N N . LEU A 1 357 ? -16.536 -8.383 21.058 1.00 45.06 357 LEU A N 1
ATOM 2892 C CA . LEU A 1 357 ? -15.080 -8.245 21.063 1.00 45.06 357 LEU A CA 1
ATOM 2893 C C . LEU A 1 357 ? -14.617 -7.864 22.474 1.00 45.06 357 LEU A C 1
ATOM 2895 O O . LEU A 1 357 ? -15.240 -7.000 23.094 1.00 45.06 357 LEU A O 1
ATOM 2899 N N . PRO A 1 358 ? -13.520 -8.448 22.987 1.00 38.56 358 PRO A N 1
ATOM 2900 C CA . PRO A 1 358 ? -12.934 -8.041 24.253 1.00 38.56 358 PRO A CA 1
ATOM 2901 C C . PRO A 1 358 ? -12.191 -6.722 24.037 1.00 38.56 358 PRO A C 1
ATOM 2903 O O . PRO A 1 358 ? -10.966 -6.661 24.011 1.00 38.56 358 PRO A O 1
ATOM 2906 N N . ILE A 1 359 ? -12.937 -5.642 23.851 1.00 48.06 359 ILE A N 1
ATOM 2907 C CA . ILE A 1 359 ? -12.384 -4.308 23.998 1.00 48.06 359 ILE A CA 1
ATOM 2908 C C . ILE A 1 359 ? -12.390 -4.089 25.491 1.00 48.06 359 ILE A C 1
ATOM 2910 O O . ILE A 1 359 ? -13.431 -3.794 26.070 1.00 48.06 359 ILE A O 1
ATOM 2914 N N . ARG A 1 360 ? -11.233 -4.300 26.128 1.00 37.22 360 ARG A N 1
ATOM 2915 C CA . ARG A 1 360 ? -11.015 -3.757 27.466 1.00 37.22 360 ARG A CA 1
ATOM 2916 C C . ARG A 1 360 ? -11.287 -2.261 27.336 1.00 37.22 360 ARG A C 1
ATOM 2918 O O . ARG A 1 360 ? -10.532 -1.591 26.625 1.00 37.22 360 ARG A O 1
ATOM 2925 N N . PRO A 1 361 ? -12.360 -1.730 27.947 1.00 37.00 361 PRO A N 1
ATOM 2926 C CA . PRO A 1 361 ? -12.487 -0.297 28.064 1.00 37.00 361 PRO A CA 1
ATOM 2927 C C . PRO A 1 361 ? -11.217 0.138 28.780 1.00 37.00 361 PRO A C 1
ATOM 2929 O O . PRO A 1 361 ? -10.837 -0.465 29.787 1.00 37.00 361 PRO A O 1
ATOM 2932 N N . ASN A 1 362 ? -10.516 1.122 28.225 1.00 37.59 362 ASN A N 1
ATOM 2933 C CA . ASN A 1 362 ? -9.422 1.759 28.936 1.00 37.59 362 ASN A CA 1
ATOM 2934 C C . ASN A 1 362 ? -9.887 2.023 30.375 1.00 37.59 362 ASN A C 1
ATOM 2936 O O . ASN A 1 362 ? -10.964 2.592 30.578 1.00 37.59 362 ASN A O 1
ATOM 2940 N N . GLY A 1 363 ? -9.081 1.609 31.356 1.00 36.38 363 GLY A N 1
ATOM 2941 C CA . GLY A 1 363 ? -9.302 1.801 32.794 1.00 36.38 363 GLY A CA 1
ATOM 2942 C C . GLY A 1 363 ? -9.290 3.268 33.243 1.00 36.38 363 GLY A C 1
ATOM 2943 O O . GLY A 1 363 ? -8.870 3.574 34.347 1.00 36.38 363 GLY A O 1
ATOM 2944 N N . LEU A 1 364 ? -9.730 4.187 32.384 1.00 36.84 364 LEU A N 1
ATOM 2945 C CA . LEU A 1 364 ? -9.833 5.622 32.621 1.00 36.84 364 LEU A CA 1
ATOM 2946 C C . LEU A 1 364 ? -11.291 6.095 32.736 1.00 36.84 364 LEU A C 1
ATOM 2948 O O . LEU A 1 364 ? -11.520 7.227 33.149 1.00 36.84 364 LEU A O 1
ATOM 2952 N N . ALA A 1 365 ? -12.281 5.247 32.426 1.00 32.53 365 ALA A N 1
ATOM 2953 C CA . ALA A 1 365 ? -13.698 5.586 32.602 1.00 32.53 365 ALA A CA 1
ATOM 2954 C C . ALA A 1 365 ? -14.260 5.228 33.995 1.00 32.53 365 ALA A C 1
ATOM 2956 O O . ALA A 1 365 ? -15.335 5.701 34.348 1.00 32.53 365 ALA A O 1
ATOM 2957 N N . ALA A 1 366 ? -13.541 4.442 34.807 1.00 32.94 366 ALA A N 1
ATOM 2958 C CA . ALA A 1 366 ? -14.011 4.016 36.132 1.00 32.94 366 ALA A CA 1
ATOM 2959 C C . ALA A 1 366 ? -13.758 5.042 37.261 1.00 32.94 366 ALA A C 1
ATOM 2961 O O . ALA A 1 366 ? -14.358 4.926 38.321 1.00 32.94 366 ALA A O 1
ATOM 2962 N N . ASN A 1 367 ? -12.944 6.082 37.034 1.00 32.75 367 ASN A N 1
ATOM 2963 C CA . ASN A 1 367 ? -12.579 7.070 38.066 1.00 32.75 367 ASN A CA 1
ATOM 2964 C C . ASN A 1 367 ? -13.323 8.417 37.962 1.00 32.75 367 ASN A C 1
ATOM 2966 O O . ASN A 1 367 ? -12.847 9.422 38.481 1.00 32.75 367 ASN A O 1
ATOM 2970 N N . ARG A 1 368 ? -14.483 8.477 37.292 1.00 35.56 368 ARG A N 1
ATOM 2971 C CA . ARG A 1 368 ? -15.308 9.707 37.222 1.00 35.56 368 ARG A CA 1
ATOM 2972 C C . ARG A 1 368 ? -16.762 9.542 37.676 1.00 35.56 368 ARG A C 1
ATOM 2974 O O . ARG A 1 368 ? -17.582 10.405 37.395 1.00 35.56 368 ARG A O 1
ATOM 2981 N N . LEU A 1 369 ? -17.072 8.474 38.409 1.00 36.81 369 LEU A N 1
ATOM 2982 C CA . LEU A 1 369 ? -18.359 8.304 39.106 1.00 36.81 369 LEU A CA 1
ATOM 2983 C C . LEU A 1 369 ? -18.173 8.120 40.619 1.00 36.81 369 LEU A C 1
ATOM 2985 O O . LEU A 1 369 ? -18.930 7.417 41.276 1.00 36.81 369 LEU A O 1
ATOM 2989 N N . GLY A 1 370 ? -17.147 8.762 41.172 1.00 41.97 370 GLY A N 1
ATOM 2990 C CA . GLY A 1 370 ? -16.859 8.741 42.599 1.00 41.97 370 GLY A CA 1
ATOM 2991 C C . GLY A 1 370 ? -16.058 9.966 43.004 1.00 41.97 370 GLY A C 1
ATOM 2992 O O . GLY A 1 370 ? -14.866 9.843 43.277 1.00 41.97 370 GLY A O 1
ATOM 2993 N N . ARG A 1 371 ? -16.700 11.134 42.952 1.00 34.34 371 ARG A N 1
ATOM 2994 C CA . ARG A 1 371 ? -16.499 12.295 43.829 1.00 34.34 371 ARG A CA 1
ATOM 2995 C C . ARG A 1 371 ? -17.527 13.363 43.502 1.00 34.34 371 ARG A C 1
ATOM 2997 O O . ARG A 1 371 ? -17.668 13.664 42.296 1.00 34.34 371 ARG A O 1
#

Radius of gyration: 21.29 Å; Cα contacts (8 Å, |Δi|>4): 394; chains: 1; bounding box: 57×51×74 Å

Nearest PDB structures (foldseek):
  4xto-assembly1_B  TM=1.856E-01  e=3.319E+00  Dokdonia eikasta
  6afv-assembly1_A  TM=1.578E-01  e=6.094E+00  Vigna radiata var. radiata
  6rf0-assembly1_A  TM=1.727E-01  e=9.514E+00  Dokdonia eikasta